Protein AF-A0A7Y4SJR6-F1 (afdb_monomer_lite)

Structure (mmCIF, N/CA/C/O backbone):
data_AF-A0A7Y4SJR6-F1
#
_entry.id   AF-A0A7Y4SJR6-F1
#
loop_
_atom_site.group_PDB
_atom_site.id
_atom_site.type_symbol
_atom_site.label_atom_id
_atom_site.label_alt_id
_atom_site.label_comp_id
_atom_site.label_asym_id
_atom_site.label_entity_id
_atom_site.label_seq_id
_atom_site.pdbx_PDB_ins_code
_atom_site.Cartn_x
_atom_site.Cartn_y
_atom_site.Cartn_z
_atom_site.occupancy
_atom_site.B_iso_or_equiv
_atom_site.auth_seq_id
_atom_site.auth_comp_id
_atom_site.auth_asym_id
_atom_site.auth_atom_id
_atom_site.pdbx_PDB_model_num
ATOM 1 N N . MET A 1 1 ? -18.211 6.925 -61.869 1.00 31.86 1 MET A N 1
ATOM 2 C CA . MET A 1 1 ? -19.131 5.867 -62.337 1.00 31.86 1 MET A CA 1
ATOM 3 C C . MET A 1 1 ? -19.824 5.317 -61.090 1.00 31.86 1 MET A C 1
ATOM 5 O O . MET A 1 1 ? -19.109 4.732 -60.300 1.00 31.86 1 MET A O 1
ATOM 9 N N . PHE A 1 2 ? -21.121 5.623 -60.870 1.00 29.92 2 PHE A N 1
ATOM 10 C CA . PHE A 1 2 ? -21.937 5.367 -59.643 1.00 29.92 2 PHE A CA 1
ATOM 11 C C . PHE A 1 2 ? -21.343 5.902 -58.309 1.00 29.92 2 PHE A C 1
ATOM 13 O O . PHE A 1 2 ? -20.269 5.491 -57.907 1.00 29.92 2 PHE A O 1
ATOM 20 N N . ARG A 1 3 ? -21.869 6.894 -57.565 1.00 27.98 3 ARG A N 1
ATOM 21 C CA . ARG A 1 3 ? -23.213 7.468 -57.276 1.00 27.98 3 ARG A CA 1
ATOM 22 C C . ARG A 1 3 ? -24.174 6.628 -56.392 1.00 27.98 3 ARG A C 1
ATOM 24 O O . ARG A 1 3 ? -24.906 5.810 -56.924 1.00 27.98 3 ARG A O 1
ATOM 31 N N . ILE A 1 4 ? -24.267 7.057 -55.117 1.00 27.69 4 ILE A N 1
ATOM 32 C CA . ILE A 1 4 ? -25.472 7.290 -54.264 1.00 27.69 4 ILE A CA 1
ATOM 33 C C . ILE A 1 4 ? -26.297 6.070 -53.759 1.00 27.69 4 ILE A C 1
ATOM 35 O O . ILE A 1 4 ? -26.505 5.106 -54.479 1.00 27.69 4 ILE A O 1
ATOM 39 N N . LEU A 1 5 ? -26.863 6.250 -52.545 1.00 26.78 5 LEU A N 1
ATOM 40 C CA . LEU A 1 5 ? -28.005 5.583 -51.863 1.00 26.78 5 LEU A CA 1
ATOM 41 C C . LEU A 1 5 ? -27.699 4.478 -50.826 1.00 26.78 5 LEU A C 1
ATOM 43 O O . LEU A 1 5 ? -27.583 3.309 -51.172 1.00 26.78 5 LEU A O 1
ATOM 47 N N . ARG A 1 6 ? -27.859 4.798 -49.529 1.00 26.56 6 ARG A N 1
ATOM 48 C CA . ARG A 1 6 ? -29.180 4.731 -48.854 1.00 26.56 6 ARG A CA 1
ATOM 49 C C . ARG A 1 6 ? -29.181 5.385 -47.464 1.00 26.56 6 ARG A C 1
ATOM 51 O O . ARG A 1 6 ? -28.241 5.241 -46.694 1.00 26.56 6 ARG A O 1
ATOM 58 N N . GLN A 1 7 ? -30.286 6.052 -47.148 1.00 26.28 7 GLN A N 1
ATOM 59 C CA . GLN A 1 7 ? -30.656 6.562 -45.826 1.00 26.28 7 GLN A CA 1
ATOM 60 C C . GLN A 1 7 ? -32.126 6.161 -45.584 1.00 26.28 7 GLN A C 1
ATOM 62 O O . GLN A 1 7 ? -32.861 5.986 -46.554 1.00 26.28 7 GLN A O 1
ATOM 67 N N . VAL A 1 8 ? -32.541 6.073 -44.315 1.00 26.45 8 VAL A N 1
ATOM 68 C CA . VAL A 1 8 ? -33.938 5.931 -43.836 1.00 26.45 8 VAL A CA 1
ATOM 69 C C . VAL A 1 8 ? -34.644 4.586 -44.095 1.00 26.45 8 VAL A C 1
ATOM 71 O O . VAL A 1 8 ? -35.185 4.353 -45.168 1.00 26.45 8 VAL A O 1
ATOM 74 N N . VAL A 1 9 ? -34.703 3.768 -43.035 1.00 27.09 9 VAL A N 1
ATOM 75 C CA . VAL A 1 9 ? -35.780 2.846 -42.583 1.00 27.09 9 VAL A CA 1
ATOM 76 C C . VAL A 1 9 ? -35.361 2.388 -41.166 1.00 27.09 9 VAL A C 1
ATOM 78 O O . VAL A 1 9 ? -34.181 2.100 -40.988 1.00 27.09 9 VAL A O 1
ATOM 81 N N . THR A 1 10 ? -36.177 2.267 -40.110 1.00 26.02 10 THR A N 1
ATOM 82 C CA . THR A 1 10 ? -37.469 2.876 -39.707 1.00 26.02 10 THR A CA 1
ATOM 83 C C . THR A 1 10 ? -37.528 2.817 -38.160 1.00 26.02 10 THR A C 1
ATOM 85 O O . THR A 1 10 ? -36.882 1.961 -37.558 1.00 26.02 10 THR A O 1
ATOM 88 N N . SER A 1 11 ? -38.251 3.722 -37.490 1.00 26.11 11 SER A N 1
ATOM 89 C CA . SER A 1 11 ? -38.394 3.745 -36.018 1.00 26.11 11 SER A CA 1
ATOM 90 C C . SER A 1 11 ? -39.443 2.757 -35.462 1.00 26.11 11 SER A C 1
ATOM 92 O O . SER A 1 11 ? -40.356 2.366 -36.178 1.00 26.11 11 SER A O 1
ATOM 94 N N . MET A 1 12 ? -39.367 2.513 -34.141 1.00 25.02 12 MET A N 1
ATOM 95 C CA . MET A 1 12 ? -40.366 1.900 -33.228 1.00 25.02 12 MET A CA 1
ATOM 96 C C . MET A 1 12 ? -40.428 0.366 -33.069 1.00 25.02 12 MET A C 1
ATOM 98 O O . MET A 1 12 ? -41.005 -0.332 -33.893 1.00 25.02 12 MET A O 1
ATOM 102 N N . LEU A 1 13 ? -39.935 -0.097 -31.906 1.00 26.48 13 LEU A N 1
ATOM 103 C CA . LEU A 1 13 ? -40.527 -1.057 -30.938 1.00 26.48 13 LEU A CA 1
ATOM 104 C C . LEU A 1 13 ? -39.414 -1.417 -29.927 1.00 26.48 13 LEU A C 1
ATOM 106 O O . LEU A 1 13 ? -38.536 -2.213 -30.227 1.00 26.48 13 LEU A O 1
ATOM 110 N N . LEU A 1 14 ? -39.212 -0.678 -28.829 1.00 32.09 14 LEU A N 1
ATOM 111 C CA . LEU A 1 14 ? -39.958 -0.772 -27.560 1.00 32.09 14 LEU A CA 1
ATOM 112 C C . LEU A 1 14 ? -40.263 -2.213 -27.113 1.00 32.09 14 LEU A C 1
ATOM 114 O O . LEU A 1 14 ? -41.313 -2.746 -27.444 1.00 32.09 14 LEU A O 1
ATOM 118 N N . LEU A 1 15 ? -39.325 -2.778 -26.344 1.00 28.00 15 LEU A N 1
ATOM 119 C CA . LEU A 1 15 ? -39.393 -3.820 -25.299 1.00 28.00 15 LEU A CA 1
ATOM 120 C C . LEU A 1 15 ? -37.907 -4.119 -24.980 1.00 28.00 15 LEU A C 1
ATOM 122 O O . LEU A 1 15 ? -37.135 -4.383 -25.887 1.00 28.00 15 LEU A O 1
ATOM 126 N N . GLY A 1 16 ? -37.365 -4.051 -23.770 1.00 37.31 16 GLY A N 1
ATOM 127 C CA . GLY A 1 16 ? -37.979 -4.037 -22.452 1.00 37.31 16 GLY A CA 1
ATOM 128 C C . GLY A 1 16 ? -37.034 -4.735 -21.468 1.00 37.31 16 GLY A C 1
ATOM 129 O O . GLY A 1 16 ? -37.370 -5.795 -20.959 1.00 37.31 16 GLY A O 1
ATOM 130 N N . VAL A 1 17 ? -35.844 -4.171 -21.219 1.00 27.75 17 VAL A N 1
ATOM 131 C CA . VAL A 1 17 ? -34.950 -4.611 -20.130 1.00 27.75 17 VAL A CA 1
ATOM 132 C C . VAL A 1 17 ? -34.463 -3.381 -19.370 1.00 27.75 17 VAL A C 1
ATOM 134 O O . VAL A 1 17 ? -33.462 -2.760 -19.717 1.00 27.75 17 VAL A O 1
ATOM 137 N N . SER A 1 18 ? -35.193 -3.022 -18.314 1.00 31.03 18 SER A N 1
ATOM 138 C CA . SER A 1 18 ? -34.659 -2.140 -17.279 1.00 31.03 18 SER A CA 1
ATOM 139 C C . SER A 1 18 ? -33.595 -2.924 -16.521 1.00 31.03 18 SER A C 1
ATOM 141 O O . SER A 1 18 ? -33.941 -3.776 -15.702 1.00 31.03 18 SER A O 1
ATOM 143 N N . TYR A 1 19 ? -32.317 -2.641 -16.774 1.00 30.34 19 TYR A N 1
ATOM 144 C CA . TYR A 1 19 ? -31.225 -3.207 -15.988 1.00 30.34 19 TYR A CA 1
ATOM 145 C C . TYR A 1 19 ? -31.254 -2.574 -14.590 1.00 30.34 19 TYR A C 1
ATOM 147 O O . TYR A 1 19 ? -30.651 -1.534 -14.331 1.00 30.34 19 TYR A O 1
ATOM 155 N N . LYS A 1 20 ? -32.044 -3.170 -13.690 1.00 31.09 20 LYS A N 1
ATOM 156 C CA . LYS A 1 20 ? -31.942 -2.900 -12.258 1.00 31.09 20 LYS A CA 1
ATOM 157 C C . LYS A 1 20 ? -30.616 -3.483 -11.790 1.00 31.09 20 LYS A C 1
ATOM 159 O O . LYS A 1 20 ? -30.563 -4.645 -11.393 1.00 31.09 20 LYS A O 1
ATOM 164 N N . ASP A 1 21 ? -29.578 -2.655 -11.790 1.00 33.59 21 ASP A N 1
ATOM 165 C CA . ASP A 1 21 ? -28.447 -2.871 -10.900 1.00 33.59 21 ASP A CA 1
ATOM 166 C C . ASP A 1 21 ? -28.981 -2.833 -9.468 1.00 33.59 21 ASP A C 1
ATOM 168 O O . ASP A 1 21 ? -29.160 -1.773 -8.864 1.00 33.59 21 ASP A O 1
ATOM 172 N N . ALA A 1 22 ? -29.254 -4.018 -8.925 1.00 35.50 22 ALA A N 1
ATOM 173 C CA . ALA A 1 22 ? -29.450 -4.226 -7.504 1.00 35.50 22 ALA A CA 1
ATOM 174 C C . ALA A 1 22 ? -28.093 -4.067 -6.800 1.00 35.50 22 ALA A C 1
ATOM 176 O O . ALA A 1 22 ? -27.532 -5.024 -6.267 1.00 35.50 22 ALA A O 1
ATOM 177 N N . GLN A 1 23 ? -27.548 -2.843 -6.819 1.00 38.75 23 GLN A N 1
ATOM 178 C CA . GLN A 1 23 ? -26.522 -2.458 -5.860 1.00 38.75 23 GLN A CA 1
ATOM 179 C C . GLN A 1 23 ? -27.104 -2.722 -4.475 1.00 38.75 23 GLN A C 1
ATOM 181 O O . GLN A 1 23 ? -28.236 -2.319 -4.198 1.00 38.75 23 GLN A O 1
ATOM 186 N N . ALA A 1 24 ? -26.348 -3.416 -3.626 1.00 41.53 24 ALA A N 1
ATOM 187 C CA . ALA A 1 24 ? -26.723 -3.605 -2.236 1.00 41.53 24 ALA A CA 1
ATOM 188 C C . ALA A 1 24 ? -26.839 -2.218 -1.588 1.00 41.53 24 ALA A C 1
ATOM 190 O O . ALA A 1 24 ? -25.835 -1.578 -1.278 1.00 41.53 24 ALA A O 1
ATOM 191 N N . GLN A 1 25 ? -28.070 -1.727 -1.454 1.00 53.72 25 GLN A N 1
ATOM 192 C CA . GLN A 1 25 ? -28.355 -0.473 -0.776 1.00 53.72 25 GLN A CA 1
ATOM 193 C C . GLN A 1 25 ? -28.128 -0.716 0.712 1.00 53.72 25 GLN A C 1
ATOM 195 O O . GLN A 1 25 ? -28.993 -1.259 1.398 1.00 53.72 25 GLN A O 1
ATOM 200 N N . GLY A 1 26 ? -26.936 -0.362 1.198 1.00 67.62 26 GLY A N 1
ATOM 201 C CA . GLY A 1 26 ? -26.662 -0.327 2.627 1.00 67.62 26 GLY A CA 1
ATOM 202 C C . GLY A 1 26 ? -27.722 0.529 3.317 1.00 67.62 26 GLY A C 1
ATOM 203 O O . GLY A 1 26 ? -28.015 1.634 2.865 1.00 67.62 26 GLY A O 1
ATOM 204 N N . THR A 1 27 ? -28.330 0.011 4.380 1.00 86.88 27 THR A N 1
ATOM 205 C CA . THR A 1 27 ? -29.324 0.754 5.160 1.00 86.88 27 THR A CA 1
ATOM 206 C C . THR A 1 27 ? -28.633 1.626 6.207 1.00 86.88 27 THR A C 1
ATOM 208 O O . THR A 1 27 ? -27.629 1.223 6.802 1.00 86.88 27 THR A O 1
ATOM 211 N N . ILE A 1 28 ? -29.198 2.806 6.474 1.00 89.62 28 ILE A N 1
ATOM 212 C CA . ILE A 1 28 ? -28.790 3.674 7.595 1.00 89.62 28 ILE A CA 1
ATOM 213 C C . ILE A 1 28 ? -29.142 3.059 8.967 1.00 89.62 28 ILE A C 1
ATOM 215 O O . ILE A 1 28 ? -28.628 3.465 10.008 1.00 89.62 28 ILE A O 1
ATOM 219 N N . GLU A 1 29 ? -29.997 2.036 8.975 1.00 90.75 29 GLU A N 1
ATOM 220 C CA . GLU A 1 29 ? -30.367 1.286 10.170 1.00 90.75 29 GLU A CA 1
ATOM 221 C C . GLU A 1 29 ? -29.193 0.503 10.758 1.00 90.75 29 GLU A C 1
ATOM 223 O O . GLU A 1 29 ? -28.463 -0.184 10.038 1.00 90.75 29 GLU A O 1
ATOM 228 N N . GLY A 1 30 ? -29.050 0.549 12.081 1.00 88.62 30 GLY A N 1
ATOM 229 C CA . GLY A 1 30 ? -28.038 -0.204 12.815 1.00 88.62 30 GLY A CA 1
ATOM 230 C C . GLY A 1 30 ? -27.452 0.560 13.995 1.00 88.62 30 GLY A C 1
ATOM 231 O O . GLY A 1 30 ? -27.902 1.655 14.339 1.00 88.62 30 GLY A O 1
ATOM 232 N N . GLN A 1 31 ? -26.433 -0.041 14.609 1.00 89.00 31 GLN A N 1
ATOM 233 C CA . GLN A 1 31 ? -25.598 0.590 15.624 1.00 89.00 31 GLN A CA 1
ATOM 234 C C . GLN A 1 31 ? -24.321 1.126 14.971 1.00 89.00 31 GLN A C 1
ATOM 236 O O . GLN A 1 31 ? -23.675 0.448 14.174 1.00 89.00 31 GLN A O 1
ATOM 241 N N . TRP A 1 32 ? -23.948 2.341 15.341 1.00 84.56 32 TRP A N 1
ATOM 242 C CA . TRP A 1 32 ? -22.850 3.099 14.766 1.00 84.56 32 TRP A CA 1
ATOM 243 C C . TRP A 1 32 ? -21.959 3.599 15.892 1.00 84.56 32 TRP A C 1
ATOM 245 O O . TRP A 1 32 ? -22.461 4.129 16.886 1.00 84.56 32 TRP A O 1
ATOM 255 N N . THR A 1 33 ? -20.647 3.425 15.752 1.00 80.75 33 THR A N 1
ATOM 256 C CA . THR A 1 33 ? -19.680 3.801 16.792 1.00 80.75 33 THR A CA 1
ATOM 257 C C . THR A 1 33 ? -18.493 4.552 16.205 1.00 80.75 33 THR A C 1
ATOM 259 O O . THR A 1 33 ? -17.996 4.189 15.138 1.00 80.75 33 THR A O 1
ATOM 262 N N . GLY A 1 34 ? -18.019 5.576 16.912 1.00 72.12 34 GLY A N 1
ATOM 263 C CA . GLY A 1 34 ? -16.825 6.343 16.548 1.00 72.12 34 GLY A CA 1
ATOM 264 C C . GLY A 1 34 ? -16.405 7.320 17.647 1.00 72.12 34 GLY A C 1
ATOM 265 O O . GLY A 1 34 ? -17.068 7.427 18.682 1.00 72.12 34 GLY A O 1
ATOM 266 N N . ALA A 1 35 ? -15.270 7.988 17.432 1.00 60.81 35 ALA A N 1
ATOM 267 C CA . ALA A 1 35 ? -14.510 8.662 18.490 1.00 60.81 35 ALA A CA 1
ATOM 268 C C . ALA A 1 35 ? -14.233 10.162 18.251 1.00 60.81 35 ALA A C 1
ATOM 270 O O . ALA A 1 35 ? -13.549 10.780 19.066 1.00 60.81 35 ALA A O 1
ATOM 271 N N . SER A 1 36 ? -14.726 10.771 17.162 1.00 52.84 36 SER A N 1
ATOM 272 C CA . SER A 1 36 ? -14.425 12.177 16.852 1.00 52.84 36 SER A CA 1
ATOM 273 C C . SER A 1 36 ? -15.497 13.149 17.366 1.00 52.84 36 SER A C 1
ATOM 275 O O . SER A 1 36 ? -16.579 13.276 16.799 1.00 52.84 36 SER A O 1
ATOM 277 N N . PHE A 1 37 ? -15.149 13.881 18.425 1.00 58.19 37 PHE A N 1
ATOM 278 C CA . PHE A 1 37 ? -15.773 15.146 18.818 1.00 58.19 37 PHE A CA 1
ATOM 279 C C . PHE A 1 37 ? -14.687 16.226 18.809 1.00 58.19 37 PHE A C 1
ATOM 281 O O . PHE A 1 37 ? -13.628 16.042 19.412 1.00 58.19 37 PHE A O 1
ATOM 288 N N . THR A 1 38 ? -14.943 17.356 18.151 1.00 51.41 38 THR A N 1
ATOM 289 C CA . THR A 1 38 ? -13.997 18.479 18.000 1.00 51.41 38 THR A CA 1
ATOM 290 C C . THR A 1 38 ? -14.442 19.738 18.752 1.00 51.41 38 THR A C 1
ATOM 292 O O . THR A 1 38 ? -14.064 20.858 18.414 1.00 51.41 38 THR A O 1
ATOM 295 N N . CYS A 1 39 ? -15.190 19.559 19.843 1.00 54.91 39 CYS A N 1
ATOM 296 C CA . CYS A 1 39 ? -15.505 20.620 20.795 1.00 54.91 39 CYS A CA 1
ATOM 297 C C . CYS A 1 39 ? -14.220 21.073 21.533 1.00 54.91 39 CYS A C 1
ATOM 299 O O . CYS A 1 39 ? -13.555 20.235 22.148 1.00 54.91 39 CYS A O 1
ATOM 301 N N . PRO A 1 40 ? -13.864 22.376 21.549 1.00 49.00 40 PRO A N 1
ATOM 302 C CA . PRO A 1 40 ? -12.610 22.838 22.160 1.00 49.00 40 PRO A CA 1
ATOM 303 C C . PRO A 1 40 ? -12.461 22.547 23.664 1.00 49.00 40 PRO A C 1
ATOM 305 O O . PRO A 1 40 ? -11.343 22.334 24.133 1.00 49.00 40 PRO A O 1
ATOM 308 N N . ASN A 1 41 ? -13.574 22.528 24.412 1.00 54.28 41 ASN A N 1
ATOM 309 C CA . ASN A 1 41 ? -13.567 22.599 25.882 1.00 54.28 41 ASN A CA 1
ATOM 310 C C . ASN A 1 41 ? -14.256 21.427 26.609 1.00 54.28 41 ASN A C 1
ATOM 312 O O . ASN A 1 41 ? -14.037 21.255 27.804 1.00 54.28 41 ASN A O 1
ATOM 316 N N . GLU A 1 42 ? -15.046 20.600 25.921 1.00 54.34 42 GLU A N 1
ATOM 317 C CA . GLU A 1 42 ? -15.746 19.443 26.503 1.00 54.34 42 GLU A CA 1
ATOM 318 C C . GLU A 1 42 ? -15.546 18.240 25.581 1.00 54.34 42 GLU A C 1
ATOM 320 O O . GLU A 1 42 ? -15.675 18.371 24.367 1.00 54.34 42 GLU A O 1
ATOM 325 N N . ARG A 1 43 ? -15.161 17.078 26.122 1.00 51.50 43 ARG A N 1
ATOM 326 C CA . ARG A 1 43 ? -14.657 15.959 25.307 1.00 51.50 43 ARG A CA 1
ATOM 327 C C . ARG A 1 43 ? -15.413 14.657 25.549 1.00 51.50 43 ARG A C 1
ATOM 329 O O . ARG A 1 43 ? -14.880 13.781 26.238 1.00 51.50 43 ARG A O 1
ATOM 336 N N . PRO A 1 44 ? -16.586 14.470 24.923 1.00 54.28 44 PRO A N 1
ATOM 337 C CA . PRO A 1 44 ? -17.116 13.133 24.764 1.00 54.28 44 PRO A CA 1
ATOM 338 C C . PRO A 1 44 ? -16.106 12.285 23.972 1.00 54.28 44 PRO A C 1
ATOM 340 O O . PRO A 1 44 ? -15.619 12.720 22.929 1.00 54.28 44 PRO A O 1
ATOM 343 N N . ARG A 1 45 ? -15.721 11.106 24.478 1.00 63.06 45 ARG A N 1
ATOM 344 C CA . ARG A 1 45 ? -14.681 10.255 23.843 1.00 63.06 45 ARG A CA 1
ATOM 345 C C . ARG A 1 45 ? -15.228 9.100 23.009 1.00 63.06 45 ARG A C 1
ATOM 347 O O . ARG A 1 45 ? -14.467 8.443 22.300 1.00 63.06 45 ARG A O 1
ATOM 354 N N . GLY A 1 46 ? -16.522 8.840 23.119 1.00 70.12 46 GLY A N 1
ATOM 355 C CA . GLY A 1 46 ? -17.223 7.788 22.402 1.00 70.12 46 GLY A CA 1
ATOM 356 C C . GLY A 1 46 ? -18.635 8.246 22.081 1.00 70.12 46 GLY A C 1
ATOM 357 O O . GLY A 1 46 ? -19.313 8.820 22.934 1.00 70.12 46 GLY A O 1
ATOM 358 N N . MET A 1 47 ? -19.058 8.005 20.842 1.00 79.81 47 MET A N 1
ATOM 359 C CA . MET A 1 47 ? -20.438 8.147 20.394 1.00 79.81 47 MET A CA 1
ATOM 360 C C . MET A 1 47 ? -20.958 6.767 20.011 1.00 79.81 47 MET A C 1
ATOM 362 O O . MET A 1 47 ? -20.341 6.078 19.197 1.00 79.81 47 MET A O 1
ATOM 366 N N . THR A 1 48 ? -22.107 6.380 20.559 1.00 85.88 48 THR A N 1
ATOM 367 C CA . THR A 1 48 ? -22.908 5.265 20.045 1.00 85.88 48 THR A CA 1
ATOM 368 C C . THR A 1 48 ? -24.230 5.816 19.543 1.00 85.88 48 THR A C 1
ATOM 370 O O . THR A 1 48 ? -25.058 6.263 20.334 1.00 85.88 48 THR A O 1
ATOM 373 N N . LEU A 1 49 ? -24.448 5.762 18.234 1.00 89.50 49 LEU A N 1
ATOM 374 C CA . LEU A 1 49 ? -25.708 6.138 17.607 1.00 89.50 49 LEU A CA 1
ATOM 375 C C . LEU A 1 49 ? -26.413 4.865 17.134 1.00 89.50 49 LEU A C 1
ATOM 377 O O . LEU A 1 49 ? -25.828 4.059 16.423 1.00 89.50 49 LEU A O 1
ATOM 381 N N . THR A 1 50 ? -27.659 4.651 17.542 1.00 91.69 50 THR A N 1
ATOM 382 C CA . THR A 1 50 ? -28.489 3.533 17.064 1.00 91.69 50 THR A CA 1
ATOM 383 C C . THR A 1 50 ? -29.669 4.109 16.309 1.00 91.69 50 THR A C 1
ATOM 385 O O . THR A 1 50 ? -30.389 4.918 16.888 1.00 91.69 50 THR A O 1
ATOM 388 N N . LEU A 1 51 ? -29.858 3.719 15.047 1.00 93.44 51 LEU A N 1
ATOM 389 C CA . LEU A 1 51 ? -30.902 4.245 14.162 1.00 93.44 51 LEU A CA 1
ATOM 390 C C . LEU A 1 51 ? -31.806 3.134 13.625 1.00 93.44 51 LEU A C 1
ATOM 392 O O . LEU A 1 51 ? -31.338 2.050 13.277 1.00 93.44 51 LEU A O 1
ATOM 396 N N . GLN A 1 52 ? -33.090 3.462 13.510 1.00 94.50 52 GLN A N 1
ATOM 397 C CA . GLN A 1 52 ? -34.128 2.734 12.782 1.00 94.50 52 GLN A CA 1
ATOM 398 C C . GLN A 1 52 ? -34.782 3.698 11.788 1.00 94.50 52 GLN A C 1
ATOM 400 O O . GLN A 1 52 ? -35.001 4.869 12.119 1.00 94.50 52 GLN A O 1
ATOM 405 N N . GLU A 1 53 ? -35.093 3.213 10.589 1.00 93.44 53 GLU A N 1
ATOM 406 C CA . GLU A 1 53 ? -35.636 3.998 9.480 1.00 93.44 53 GLU A CA 1
ATOM 407 C C . GLU A 1 53 ? -37.030 3.476 9.124 1.00 93.44 53 GLU A C 1
ATOM 409 O O . GLU A 1 53 ? -37.254 2.273 9.003 1.00 93.44 53 GLU A O 1
ATOM 414 N N . ARG A 1 54 ? -38.007 4.377 8.996 1.00 93.25 54 ARG A N 1
ATOM 415 C CA . ARG A 1 54 ? -39.368 3.993 8.616 1.00 93.25 54 ARG A CA 1
ATOM 416 C C . ARG A 1 54 ? -40.063 5.060 7.778 1.00 93.25 54 ARG A C 1
ATOM 418 O O . ARG A 1 54 ? -40.792 5.899 8.304 1.00 93.25 54 ARG A O 1
ATOM 425 N N . GLY A 1 55 ? -39.905 4.968 6.461 1.00 90.12 55 GLY A N 1
ATOM 426 C CA . GLY A 1 55 ? -40.626 5.800 5.494 1.00 90.12 55 GLY A CA 1
ATOM 427 C C . GLY A 1 55 ? -40.079 7.225 5.390 1.00 90.12 55 GLY A C 1
ATOM 428 O O . GLY A 1 55 ? -40.856 8.174 5.327 1.00 90.12 55 GLY A O 1
ATOM 429 N N . GLY A 1 56 ? -38.755 7.377 5.416 1.00 90.44 56 GLY A N 1
ATOM 430 C CA . GLY A 1 56 ? -38.046 8.659 5.440 1.00 90.44 56 GLY A CA 1
ATOM 431 C C . GLY A 1 56 ? -37.897 9.262 6.840 1.00 90.44 56 GLY A C 1
ATOM 432 O O . GLY A 1 56 ? -37.310 10.334 6.980 1.00 90.44 56 GLY A O 1
ATOM 433 N N . MET A 1 57 ? -38.399 8.590 7.880 1.00 95.62 57 MET A N 1
ATOM 434 C CA . MET A 1 57 ? -38.295 9.020 9.277 1.00 95.62 57 MET A CA 1
ATOM 435 C C . MET A 1 57 ? -37.238 8.200 10.012 1.00 95.62 57 MET A C 1
ATOM 437 O O . MET A 1 57 ? -37.269 6.972 9.970 1.00 95.62 57 MET A O 1
ATOM 441 N N . LEU A 1 58 ? -36.348 8.875 10.738 1.00 96.12 58 LEU A N 1
ATOM 442 C CA . LEU A 1 58 ? -35.396 8.245 11.648 1.00 96.12 58 LEU A CA 1
ATOM 443 C C . LEU A 1 58 ? -35.891 8.312 13.090 1.00 96.12 58 LEU A C 1
ATOM 445 O O . LEU A 1 58 ? -36.423 9.330 13.540 1.00 96.12 58 LEU A O 1
ATOM 449 N N . SER A 1 59 ? -35.633 7.245 13.836 1.00 96.12 59 SER A N 1
ATOM 450 C CA . SER A 1 59 ? -35.752 7.216 15.294 1.00 96.12 59 SER A CA 1
ATOM 451 C C . SER A 1 59 ? -34.613 6.400 15.895 1.00 96.12 59 SER A C 1
ATOM 453 O O . SER A 1 59 ? -34.084 5.501 15.240 1.00 96.12 59 SER A O 1
ATOM 455 N N . GLY A 1 60 ? -34.191 6.729 17.114 1.00 95.06 60 GLY A N 1
ATOM 456 C CA . GLY A 1 60 ? -32.980 6.128 17.648 1.00 95.06 60 GLY A CA 1
ATOM 457 C C . GLY A 1 60 ? -32.554 6.601 19.027 1.00 95.06 60 GLY A C 1
ATOM 458 O O . GLY A 1 60 ? -33.261 7.341 19.714 1.00 95.06 60 GLY A O 1
ATOM 459 N N . THR A 1 61 ? -31.348 6.189 19.408 1.00 94.06 61 THR A N 1
ATOM 460 C CA . THR A 1 61 ? -30.670 6.639 20.628 1.00 94.06 61 THR A CA 1
ATOM 461 C C . THR A 1 61 ? -29.249 7.082 20.329 1.00 94.06 61 THR A C 1
ATOM 463 O O . THR A 1 61 ? -28.508 6.373 19.649 1.00 94.06 61 THR A O 1
ATOM 466 N N . LEU A 1 62 ? -28.864 8.219 20.896 1.00 90.50 62 LEU A N 1
ATOM 467 C CA . LEU A 1 62 ? -27.514 8.763 20.891 1.00 90.50 62 LEU A CA 1
ATOM 468 C C . LEU A 1 62 ? -26.942 8.656 22.304 1.00 90.50 62 LEU A C 1
ATOM 470 O O . LEU A 1 62 ? -27.409 9.359 23.193 1.00 90.50 62 LEU A O 1
ATOM 474 N N . SER A 1 63 ? -25.941 7.806 22.509 1.00 88.00 63 SER A N 1
ATOM 475 C CA . SER A 1 63 ? -25.174 7.728 23.754 1.00 88.00 63 SER A CA 1
ATOM 476 C C . SER A 1 63 ? -23.804 8.382 23.578 1.00 88.00 63 SER A C 1
ATOM 478 O O . SER A 1 63 ? -23.137 8.132 22.571 1.00 88.00 63 SER A O 1
ATOM 480 N N . ALA A 1 64 ? -23.400 9.216 24.535 1.00 82.81 64 ALA A N 1
ATOM 481 C CA . ALA A 1 64 ? -22.117 9.913 24.543 1.00 82.81 64 ALA A CA 1
ATOM 482 C C . ALA A 1 64 ? -21.407 9.751 25.899 1.00 82.81 64 ALA A C 1
ATOM 484 O O . ALA A 1 64 ? -22.006 10.008 26.947 1.00 82.81 64 ALA A O 1
ATOM 485 N N . ASP A 1 65 ? -20.133 9.351 25.871 1.00 78.50 65 ASP A N 1
ATOM 486 C CA . ASP A 1 65 ? -19.302 9.119 27.065 1.00 78.50 65 ASP A CA 1
ATOM 487 C C . ASP A 1 65 ? -18.590 10.409 27.494 1.00 78.50 65 ASP A C 1
ATOM 489 O O . ASP A 1 65 ? -17.635 10.824 26.836 1.00 78.50 65 ASP A O 1
ATOM 493 N N . LEU A 1 66 ? -19.029 11.045 28.585 1.00 66.81 66 LEU A N 1
ATOM 494 C CA . LEU A 1 66 ? -18.698 12.441 28.917 1.00 66.81 66 LEU A CA 1
ATOM 495 C C . LEU A 1 66 ? -17.286 12.677 29.471 1.00 66.81 66 LEU A C 1
ATOM 497 O O . LEU A 1 66 ? -16.757 13.780 29.347 1.00 66.81 66 LEU A O 1
ATOM 501 N N . SER A 1 67 ? -16.695 11.686 30.140 1.00 60.53 67 SER A N 1
ATOM 502 C CA . SER A 1 67 ? -15.385 11.820 30.787 1.00 60.53 67 SER A CA 1
ATOM 503 C C . SER A 1 67 ? -14.708 10.455 30.956 1.00 60.53 67 SER A C 1
ATOM 505 O O . SER A 1 67 ? -15.391 9.483 31.289 1.00 60.53 67 SER A O 1
ATOM 507 N N . PRO A 1 68 ? -13.375 10.360 30.765 1.00 53.84 68 PRO A N 1
ATOM 508 C CA . PRO A 1 68 ? -12.634 9.114 30.958 1.00 53.84 68 PRO A CA 1
ATOM 509 C C . PRO A 1 68 ? -12.642 8.611 32.410 1.00 53.84 68 PRO A C 1
ATOM 511 O O . PRO A 1 68 ? -12.512 7.410 32.620 1.00 53.84 68 PRO A O 1
ATOM 514 N N . ASP A 1 69 ? -12.810 9.501 33.393 1.00 54.66 69 ASP A N 1
ATOM 515 C CA . ASP A 1 69 ? -12.567 9.178 34.806 1.00 54.66 69 ASP A CA 1
ATOM 516 C C . ASP A 1 69 ? -13.848 8.813 35.579 1.00 54.66 69 ASP A C 1
ATOM 518 O O . ASP A 1 69 ? -13.777 8.283 36.686 1.00 54.66 69 ASP A O 1
ATOM 522 N N . THR A 1 70 ? -15.035 9.099 35.028 1.00 57.88 70 THR A N 1
ATOM 523 C CA . THR A 1 70 ? -16.311 9.000 35.770 1.00 57.88 70 THR A CA 1
ATOM 524 C C . THR A 1 70 ? -17.232 7.868 35.318 1.00 57.88 70 THR A C 1
ATOM 526 O O . THR A 1 70 ? -18.250 7.632 35.966 1.00 57.88 70 THR A O 1
ATOM 529 N N . SER A 1 71 ? -16.914 7.173 34.218 1.00 62.91 71 SER A N 1
ATOM 530 C CA . SER A 1 71 ? -17.805 6.192 33.559 1.00 62.91 71 SER A CA 1
ATOM 531 C C . SER A 1 71 ? -19.209 6.734 33.223 1.00 62.91 71 SER A C 1
ATOM 533 O O . SER A 1 71 ? -20.151 5.964 33.043 1.00 62.91 71 SER A O 1
ATOM 535 N N . GLN A 1 72 ? -19.376 8.060 33.158 1.00 70.38 72 GLN A N 1
ATOM 536 C CA . GLN A 1 72 ? -20.666 8.689 32.887 1.00 70.38 72 GLN A CA 1
ATOM 537 C C . GLN A 1 72 ? -20.925 8.746 31.383 1.00 70.38 72 GLN A C 1
ATOM 539 O O . GLN A 1 72 ? -20.347 9.571 30.674 1.00 70.38 72 GLN A O 1
ATOM 544 N N . SER A 1 73 ? -21.844 7.905 30.920 1.00 79.12 73 SER A N 1
ATOM 545 C CA . SER A 1 73 ? -22.495 8.050 29.623 1.00 79.12 73 SER A CA 1
ATOM 546 C C . SER A 1 73 ? -23.858 8.721 29.790 1.00 79.12 73 SER A C 1
ATOM 548 O O . SER A 1 73 ? -24.553 8.533 30.792 1.00 79.12 73 SER A O 1
ATOM 550 N N . VAL A 1 74 ? -24.260 9.521 28.804 1.00 82.69 74 VAL A N 1
ATOM 551 C CA . VAL A 1 74 ? -25.611 10.090 28.727 1.00 82.69 74 VAL A CA 1
ATOM 552 C C . VAL A 1 74 ? -26.240 9.701 27.405 1.00 82.69 74 VAL A C 1
ATOM 554 O O . VAL A 1 74 ? -25.611 9.793 26.355 1.00 82.69 74 VAL A O 1
ATOM 557 N N . THR A 1 75 ? -27.490 9.240 27.478 1.00 88.88 75 THR A N 1
ATOM 558 C CA . THR A 1 75 ? -28.231 8.723 26.326 1.00 88.88 75 THR A CA 1
ATOM 559 C C . THR A 1 75 ? -29.455 9.581 26.034 1.00 88.88 75 THR A C 1
ATOM 561 O O . THR A 1 75 ? -30.400 9.632 26.822 1.00 88.88 75 THR A O 1
ATOM 564 N N . TYR A 1 76 ? -29.449 10.209 24.866 1.00 89.50 76 TYR A N 1
ATOM 565 C CA . TYR A 1 76 ? -30.569 10.931 24.280 1.00 89.50 76 TYR A CA 1
ATOM 566 C C . TYR A 1 76 ? -31.383 10.000 23.380 1.00 89.50 76 TYR A C 1
ATOM 568 O O . TYR A 1 76 ? -30.844 9.098 22.739 1.00 89.50 76 TYR A O 1
ATOM 576 N N . LYS A 1 77 ? -32.692 10.229 23.302 1.00 94.31 77 LYS A N 1
ATOM 577 C CA . LYS A 1 77 ? -33.549 9.663 22.259 1.00 94.31 77 LYS A CA 1
ATOM 578 C C . LYS A 1 77 ? -33.582 10.677 21.136 1.00 94.31 77 LYS A C 1
ATOM 580 O O . LYS A 1 77 ? -33.803 11.852 21.403 1.00 94.31 77 LYS A O 1
ATOM 585 N N . VAL A 1 78 ? -33.366 10.232 19.909 1.00 94.94 78 VAL A N 1
ATOM 586 C CA . VAL A 1 78 ? -33.302 11.114 18.744 1.00 94.94 78 VAL A CA 1
ATOM 587 C C . VAL A 1 78 ? -34.354 10.732 17.715 1.00 94.94 78 VAL A C 1
ATOM 589 O O . VAL A 1 78 ? -34.666 9.553 17.534 1.00 94.94 78 VAL A O 1
ATOM 592 N N . ARG A 1 79 ? -34.898 11.735 17.027 1.00 96.94 79 ARG A N 1
ATOM 593 C CA . ARG A 1 79 ? -35.776 11.571 15.864 1.00 96.94 79 ARG A CA 1
ATOM 594 C C . ARG A 1 79 ? -35.409 12.549 14.769 1.00 96.94 79 ARG A C 1
ATOM 596 O O . ARG A 1 79 ? -34.853 13.603 15.045 1.00 96.94 79 ARG A O 1
ATOM 603 N N . GLY A 1 80 ? -35.796 12.236 13.545 1.00 96.25 80 GLY A N 1
ATOM 604 C CA . GLY A 1 80 ? -35.768 13.199 12.456 1.00 96.25 80 GLY A CA 1
ATOM 605 C C . GLY A 1 80 ? -36.035 12.529 11.123 1.00 96.25 80 GLY A C 1
ATOM 606 O O . GLY A 1 80 ? -36.902 11.660 11.035 1.00 96.25 80 GLY A O 1
ATOM 607 N N . THR A 1 81 ? -35.307 12.932 10.090 1.00 96.62 81 THR A N 1
ATOM 608 C CA . THR A 1 81 ? -35.596 12.569 8.697 1.00 96.62 81 THR A CA 1
ATOM 609 C C . THR A 1 81 ? -34.370 12.021 7.986 1.00 96.62 81 THR A C 1
ATOM 611 O O . THR A 1 81 ? -33.249 12.435 8.276 1.00 96.62 81 THR A O 1
ATOM 614 N N . PHE A 1 82 ? -34.591 11.147 7.006 1.00 95.06 82 PHE A N 1
ATOM 615 C CA . PHE A 1 82 ? -33.579 10.631 6.089 1.00 95.06 82 PHE A CA 1
ATOM 616 C C . PHE A 1 82 ? -34.064 10.765 4.641 1.00 95.06 82 PHE A C 1
ATOM 618 O O . PHE A 1 82 ? -35.143 10.292 4.289 1.00 95.06 82 PHE A O 1
ATOM 625 N N . ALA A 1 83 ? -33.270 11.429 3.801 1.00 93.31 83 ALA A N 1
ATOM 626 C CA . ALA A 1 83 ? -33.595 11.720 2.410 1.00 93.31 83 ALA A CA 1
ATOM 627 C C . ALA A 1 83 ? -32.366 11.514 1.510 1.00 93.31 83 ALA A C 1
ATOM 629 O O . ALA A 1 83 ? -31.419 12.306 1.511 1.00 93.31 83 ALA A O 1
ATOM 630 N N . GLY A 1 84 ? -32.388 10.440 0.714 1.00 90.94 84 GLY A N 1
ATOM 631 C CA . GLY A 1 84 ? -31.296 10.073 -0.190 1.00 90.94 84 GLY A CA 1
ATOM 632 C C . GLY A 1 84 ? -30.049 9.638 0.576 1.00 90.94 84 GLY A C 1
ATOM 633 O O . GLY A 1 84 ? -29.958 8.495 1.005 1.00 90.94 84 GLY A O 1
ATOM 634 N N . THR A 1 85 ? -29.092 10.550 0.738 1.00 91.50 85 THR A N 1
ATOM 635 C CA . THR A 1 85 ? -27.878 10.353 1.550 1.00 91.50 85 THR A CA 1
ATOM 636 C C . THR A 1 85 ? -27.806 11.291 2.750 1.00 91.50 85 THR A C 1
ATOM 638 O O . THR A 1 85 ? -26.844 11.214 3.503 1.00 91.50 85 THR A O 1
ATOM 641 N N . ARG A 1 86 ? -28.778 12.190 2.956 1.00 94.06 86 ARG A N 1
ATOM 642 C CA . ARG A 1 86 ? -28.762 13.170 4.054 1.00 94.06 86 ARG A CA 1
ATOM 643 C C . ARG A 1 86 ? -29.702 12.773 5.175 1.00 94.06 86 ARG A C 1
ATOM 645 O O . ARG A 1 86 ? -30.796 12.280 4.909 1.00 94.06 86 ARG A O 1
ATOM 652 N N . PHE A 1 87 ? -29.302 13.052 6.407 1.00 94.81 87 PHE A N 1
ATOM 653 C CA . PHE A 1 87 ? -30.164 12.932 7.574 1.00 94.81 87 PHE A CA 1
ATOM 654 C C . PHE A 1 87 ? -30.118 14.188 8.444 1.00 94.81 87 PHE A C 1
ATOM 656 O O . PHE A 1 87 ? -29.119 14.904 8.460 1.00 94.81 87 PHE A O 1
ATOM 663 N N . THR A 1 88 ? -31.190 14.385 9.203 1.00 94.56 88 THR A N 1
ATOM 664 C CA . THR A 1 88 ? -31.272 15.340 10.312 1.00 94.56 88 THR A CA 1
ATOM 665 C C . THR A 1 88 ? -31.821 14.591 11.519 1.00 94.56 88 THR A C 1
ATOM 667 O O . THR A 1 88 ? -32.765 13.812 11.377 1.00 94.56 88 THR A O 1
ATOM 670 N N . LEU A 1 89 ? -31.246 14.810 12.700 1.00 94.31 89 LEU A N 1
ATOM 671 C CA . LEU A 1 89 ? -31.683 14.245 13.977 1.00 94.31 89 LEU A CA 1
ATOM 672 C C . LEU A 1 89 ? -31.794 15.348 15.036 1.00 94.31 89 LEU A C 1
ATOM 674 O O . LEU A 1 89 ? -30.982 16.265 15.079 1.00 94.31 89 LEU A O 1
ATOM 678 N N . GLN A 1 90 ? -32.777 15.229 15.917 1.00 93.19 90 GLN A N 1
ATOM 679 C CA . GLN A 1 90 ? -33.048 16.130 17.035 1.00 93.19 90 GLN A CA 1
ATOM 680 C C . GLN A 1 90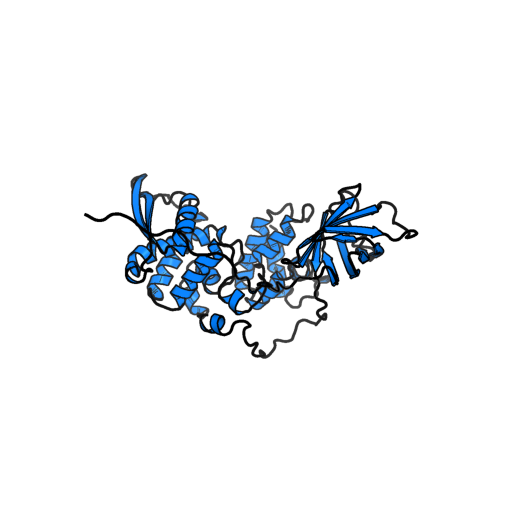 ? -33.319 15.288 18.289 1.00 93.19 90 GLN A C 1
ATOM 682 O O . GLN A 1 90 ? -33.989 14.253 18.168 1.00 93.19 90 GLN A O 1
ATOM 687 N N . PRO A 1 91 ? -32.843 15.680 19.484 1.00 92.50 91 PRO A N 1
ATOM 688 C CA . PRO A 1 91 ? -33.280 15.059 20.731 1.00 92.50 91 PRO A CA 1
ATOM 689 C C . PRO A 1 91 ? -34.799 15.186 20.930 1.00 92.50 91 PRO A C 1
ATOM 691 O O . PRO A 1 91 ? -35.402 16.196 20.566 1.00 92.50 91 PRO A O 1
ATOM 694 N N . GLU A 1 92 ? -35.437 14.174 21.521 1.00 93.25 92 GLU A N 1
ATOM 695 C CA . GLU A 1 92 ? -36.862 14.251 21.860 1.00 93.25 92 GLU A CA 1
ATOM 696 C C . GLU A 1 92 ? -37.125 15.375 22.895 1.00 93.25 92 GLU A C 1
ATOM 698 O O . GLU A 1 92 ? -36.339 15.548 23.834 1.00 93.25 92 GLU A O 1
ATOM 703 N N . PRO A 1 93 ? -38.239 16.129 22.788 1.00 90.44 93 PRO A N 1
ATOM 704 C CA . PRO A 1 93 ? -38.577 17.167 23.759 1.00 90.44 93 PRO A CA 1
ATOM 705 C C . PRO A 1 93 ? -38.665 16.645 25.200 1.00 90.44 93 PRO A C 1
ATOM 707 O O . PRO A 1 93 ? -39.185 15.561 25.459 1.00 90.44 93 PRO A O 1
ATOM 710 N N . GLY A 1 94 ? -38.199 17.453 26.156 1.00 85.31 94 GLY A N 1
ATOM 711 C CA . GLY A 1 94 ? -38.261 17.139 27.590 1.00 85.31 94 GLY A CA 1
ATOM 712 C C . GLY A 1 94 ? -37.100 16.294 28.127 1.00 85.31 94 GLY A C 1
ATOM 713 O O . GLY A 1 94 ? -37.077 15.993 29.320 1.00 85.31 94 GLY A O 1
ATOM 714 N N . GLN A 1 95 ? -36.114 15.935 27.299 1.00 86.75 95 GLN A N 1
ATOM 715 C CA . GLN A 1 95 ? -34.889 15.303 27.790 1.00 86.75 95 GLN A CA 1
ATOM 716 C C . GLN A 1 95 ? -33.991 16.301 28.537 1.00 86.75 95 GLN A C 1
ATOM 718 O O . GLN A 1 95 ? -33.812 17.448 28.128 1.00 86.75 95 GLN A O 1
ATOM 723 N N . ARG A 1 96 ? -33.416 15.860 29.663 1.00 77.56 96 ARG A N 1
ATOM 724 C CA . ARG A 1 96 ? -32.546 16.694 30.501 1.00 77.56 96 ARG A CA 1
ATOM 725 C C . ARG A 1 96 ? -31.147 16.769 29.885 1.00 77.56 96 ARG A C 1
ATOM 727 O O . ARG A 1 96 ? -30.326 15.883 30.103 1.00 77.56 96 ARG A O 1
ATOM 734 N N . MET A 1 97 ? -30.891 17.829 29.124 1.00 72.62 97 MET A N 1
ATOM 735 C CA . MET A 1 97 ? -29.562 18.135 28.582 1.00 72.62 97 MET A CA 1
ATOM 736 C C . MET A 1 97 ? -28.555 18.386 29.716 1.00 72.62 97 MET A C 1
ATOM 738 O O . MET A 1 97 ? -28.916 18.941 30.759 1.00 72.62 97 MET A O 1
ATOM 742 N N . ILE A 1 98 ? -27.293 17.997 29.515 1.00 68.06 98 ILE A N 1
ATOM 743 C CA . ILE A 1 98 ? -26.218 18.319 30.461 1.00 68.06 98 ILE A CA 1
ATOM 744 C C . ILE A 1 98 ? -25.813 19.777 30.195 1.00 68.06 98 ILE A C 1
ATOM 746 O O . ILE A 1 98 ? -25.661 20.139 29.021 1.00 68.06 98 ILE A O 1
ATOM 750 N N . PRO A 1 99 ? -25.620 20.620 31.227 1.00 58.75 99 PRO A N 1
ATOM 751 C CA . PRO A 1 99 ? -25.038 21.950 31.051 1.00 58.75 99 PRO A CA 1
ATOM 752 C C . PRO A 1 99 ? -23.736 21.872 30.235 1.00 58.75 99 PRO A C 1
ATOM 754 O O . PRO A 1 99 ? -22.912 21.012 30.517 1.00 58.75 99 PRO A O 1
ATOM 757 N N . GLY A 1 100 ? -23.590 22.729 29.218 1.00 64.94 100 GLY A N 1
ATOM 758 C CA . GLY A 1 100 ? -22.469 22.709 28.258 1.00 64.94 100 GLY A CA 1
ATOM 759 C C . GLY A 1 100 ? -22.801 22.053 26.908 1.00 64.94 100 GLY A C 1
ATOM 760 O O . GLY A 1 100 ? -22.471 22.593 25.855 1.00 64.94 100 GLY A O 1
ATOM 761 N N . THR A 1 101 ? -23.588 20.973 26.909 1.00 63.97 101 THR A N 1
ATOM 762 C CA . THR A 1 101 ? -23.805 20.107 25.727 1.00 63.97 101 THR A CA 1
ATOM 763 C C . THR A 1 101 ? -25.156 20.322 25.020 1.00 63.97 101 THR A C 1
ATOM 765 O O . THR A 1 101 ? -25.975 19.409 24.901 1.00 63.97 101 THR A O 1
ATOM 768 N N . GLN A 1 102 ? -25.442 21.535 24.535 1.00 68.56 102 GLN A N 1
ATOM 769 C CA . GLN A 1 102 ? -26.688 21.796 23.788 1.00 68.56 102 GLN A CA 1
ATOM 770 C C . GLN A 1 102 ? -26.653 21.253 22.348 1.00 68.56 102 GLN A C 1
ATOM 772 O O . GLN A 1 102 ? -26.540 22.002 21.383 1.00 68.56 102 GLN A O 1
ATOM 777 N N . ILE A 1 103 ? -26.831 19.940 22.200 1.00 74.06 103 ILE A N 1
ATOM 778 C CA . ILE A 1 103 ? -27.175 19.323 20.915 1.00 74.06 103 ILE A CA 1
ATOM 779 C C . ILE A 1 103 ? -28.607 19.750 20.560 1.00 74.06 103 ILE A C 1
ATOM 781 O O . ILE A 1 103 ? -29.553 19.255 21.170 1.00 74.06 103 ILE A O 1
ATOM 785 N N . THR A 1 104 ? -28.782 20.674 19.607 1.00 81.19 104 THR A N 1
ATOM 786 C CA . THR A 1 104 ? -30.129 21.087 19.155 1.00 81.19 104 THR A CA 1
ATOM 787 C C . THR A 1 104 ? -30.574 20.276 17.940 1.00 81.19 104 THR A C 1
ATOM 789 O O . THR A 1 104 ? -31.566 19.552 18.007 1.00 81.19 104 THR A O 1
ATOM 792 N N . ASN A 1 105 ? -29.768 20.308 16.878 1.00 87.38 105 ASN A N 1
ATOM 793 C CA . ASN A 1 105 ? -29.902 19.487 15.681 1.00 87.38 105 ASN A CA 1
ATOM 794 C C . ASN A 1 105 ? -28.565 18.811 15.385 1.00 87.38 105 ASN A C 1
ATOM 796 O O . ASN A 1 105 ? -27.502 19.345 15.712 1.00 87.38 105 ASN A O 1
ATOM 800 N N . ILE A 1 106 ? -28.637 17.678 14.702 1.00 87.56 106 ILE A N 1
ATOM 801 C CA . ILE A 1 106 ? -27.507 16.974 14.121 1.00 87.56 106 ILE A CA 1
ATOM 802 C C . ILE A 1 106 ? -27.819 16.736 12.643 1.00 87.56 106 ILE A C 1
ATOM 804 O O . ILE A 1 106 ? -28.689 15.926 12.326 1.00 87.56 106 ILE A O 1
ATOM 808 N N . ASP A 1 107 ? -27.104 17.414 11.754 1.00 90.50 107 ASP A N 1
ATOM 809 C CA . ASP A 1 107 ? -27.252 17.286 10.304 1.00 90.50 107 ASP A CA 1
ATOM 810 C C . ASP A 1 107 ? -26.083 16.485 9.733 1.00 90.50 107 ASP A C 1
ATOM 812 O O . ASP A 1 107 ? -24.939 16.670 10.147 1.00 90.50 107 ASP A O 1
ATOM 816 N N . GLY A 1 108 ? -26.327 15.587 8.781 1.00 91.19 108 GLY A N 1
ATOM 817 C CA . GLY A 1 108 ? -25.257 14.721 8.298 1.00 91.19 108 GLY A CA 1
ATOM 818 C C . GLY A 1 108 ? -25.509 13.989 6.990 1.00 91.19 108 GLY A C 1
ATOM 819 O O . GLY A 1 108 ? -26.547 14.135 6.339 1.00 91.19 108 GLY A O 1
ATOM 820 N N . THR A 1 109 ? -24.510 13.199 6.596 1.00 89.38 109 THR A N 1
ATOM 821 C CA . THR A 1 109 ? -24.538 12.349 5.407 1.00 89.38 109 THR A CA 1
ATOM 822 C C . THR A 1 109 ? -24.174 10.901 5.709 1.00 89.38 109 THR A C 1
ATOM 824 O O . THR A 1 109 ? -23.285 10.614 6.506 1.00 89.38 109 THR A O 1
ATOM 827 N N . PHE A 1 110 ? -24.866 9.990 5.034 1.00 89.75 110 PHE A N 1
ATOM 828 C CA . PHE A 1 110 ? -24.633 8.556 5.024 1.00 89.75 110 PHE A CA 1
ATOM 829 C C . PHE A 1 110 ? -24.086 8.132 3.659 1.00 89.75 110 PHE A C 1
ATOM 831 O O . PHE A 1 110 ? -24.724 8.382 2.632 1.00 89.75 110 PHE A O 1
ATOM 838 N N . ASP A 1 111 ? -22.938 7.457 3.651 1.00 84.12 111 ASP A N 1
ATOM 839 C CA . ASP A 1 111 ? -22.435 6.754 2.473 1.00 84.12 111 ASP A CA 1
ATOM 840 C C . ASP A 1 111 ? -22.675 5.243 2.605 1.00 84.12 111 ASP A C 1
ATOM 842 O O . ASP A 1 111 ? -22.003 4.529 3.355 1.00 84.12 111 ASP A O 1
ATOM 846 N N . ALA A 1 112 ? -23.626 4.750 1.811 1.00 79.81 112 ALA A N 1
ATOM 847 C CA . ALA A 1 112 ? -23.996 3.342 1.751 1.00 79.81 112 ALA A CA 1
ATOM 848 C C . ALA A 1 112 ? -22.897 2.418 1.191 1.00 79.81 112 ALA A C 1
ATOM 850 O O . ALA A 1 112 ? -23.025 1.203 1.324 1.00 79.81 112 ALA A O 1
ATOM 851 N N . ARG A 1 113 ? -21.838 2.953 0.559 1.00 71.50 113 ARG A N 1
ATOM 852 C CA . ARG A 1 113 ? -20.713 2.151 0.042 1.00 71.50 113 ARG A CA 1
ATOM 853 C C . ARG A 1 113 ? -19.618 1.918 1.074 1.00 71.50 113 ARG A C 1
ATOM 855 O O . ARG A 1 113 ? -19.021 0.847 1.071 1.00 71.50 113 ARG A O 1
ATOM 862 N N . SER A 1 114 ? -19.338 2.912 1.914 1.00 71.50 114 SER A N 1
ATOM 863 C CA . SER A 1 114 ? -18.316 2.824 2.964 1.00 71.50 114 SER A CA 1
ATOM 864 C C . SER A 1 114 ? -18.872 2.413 4.333 1.00 71.50 114 SER A C 1
ATOM 866 O O . SER A 1 114 ? -18.090 2.110 5.227 1.00 71.50 114 SER A O 1
ATOM 868 N N . GLU A 1 115 ? -20.201 2.371 4.498 1.00 83.62 115 GLU A N 1
ATOM 869 C CA . GLU A 1 115 ? -20.872 2.183 5.795 1.00 83.62 115 GLU A CA 1
ATOM 870 C C . GLU A 1 115 ? -20.399 3.225 6.839 1.00 83.62 115 GLU A C 1
ATOM 872 O O . GLU A 1 115 ? -20.158 2.904 8.007 1.00 83.62 115 GLU A O 1
ATOM 877 N N . ILE A 1 116 ? -20.287 4.491 6.402 1.00 76.44 116 ILE A N 1
ATOM 878 C CA . ILE A 1 116 ? -19.900 5.652 7.221 1.00 76.44 116 ILE A CA 1
ATOM 879 C C . ILE A 1 116 ? -21.068 6.643 7.335 1.00 76.44 116 ILE A C 1
ATOM 881 O O . ILE A 1 116 ? -21.674 7.035 6.334 1.00 76.44 116 ILE A O 1
ATOM 885 N N . LEU A 1 117 ? -21.335 7.099 8.562 1.00 84.00 117 LEU A N 1
ATOM 886 C CA . LEU A 1 117 ? -22.108 8.311 8.843 1.00 84.00 117 LEU A CA 1
ATOM 887 C C . LEU A 1 117 ? -21.159 9.443 9.230 1.00 84.00 117 LEU A C 1
ATOM 889 O O . LEU A 1 117 ? -20.328 9.281 10.123 1.00 84.00 117 LEU A O 1
ATOM 893 N N . THR A 1 118 ? -21.337 10.601 8.604 1.00 81.69 118 THR A N 1
ATOM 894 C CA . THR A 1 118 ? -20.726 11.866 9.022 1.00 81.69 118 THR A CA 1
ATOM 895 C C . THR A 1 118 ? -21.802 12.864 9.422 1.00 81.69 118 THR A C 1
ATOM 897 O O . THR A 1 118 ? -22.887 12.847 8.842 1.00 81.69 118 THR A O 1
ATOM 900 N N . GLY A 1 119 ? -21.532 13.752 10.376 1.00 83.88 119 GLY A N 1
ATOM 901 C CA . GLY A 1 119 ? -22.471 14.818 10.727 1.00 83.88 119 GLY A CA 1
ATOM 902 C C . GLY A 1 119 ? -21.846 15.968 11.508 1.00 83.88 119 GLY A C 1
ATOM 903 O O . GLY A 1 119 ? -20.709 15.862 11.964 1.00 83.88 119 GLY A O 1
ATOM 904 N N . THR A 1 120 ? -22.602 17.059 11.631 1.00 79.69 120 THR A N 1
ATOM 905 C CA . THR A 1 120 ? -22.297 18.251 12.430 1.00 79.69 120 THR A CA 1
ATOM 906 C C . THR A 1 120 ? -23.467 18.599 13.344 1.00 79.69 120 THR A C 1
ATOM 908 O O . THR A 1 120 ? -24.628 18.384 12.991 1.00 79.69 120 THR A O 1
ATOM 911 N N . ASP A 1 121 ? -23.182 19.140 14.528 1.00 78.94 121 ASP A N 1
ATOM 912 C CA . ASP A 1 121 ? -24.212 19.778 15.343 1.00 78.94 121 ASP A CA 1
ATOM 913 C C . ASP A 1 121 ? -24.452 21.222 14.892 1.00 78.94 121 ASP A C 1
ATOM 915 O O . ASP A 1 121 ? -23.546 21.929 14.442 1.00 78.94 121 ASP A O 1
ATOM 919 N N . GLN A 1 122 ? -25.691 21.677 15.035 1.00 72.12 122 GLN A N 1
ATOM 920 C CA . GLN A 1 122 ? -26.067 23.073 14.833 1.00 72.12 122 GLN A CA 1
ATOM 921 C C . GLN A 1 122 ? -26.580 23.670 16.154 1.00 72.12 122 GLN A C 1
ATOM 923 O O . GLN A 1 122 ? -27.161 22.941 16.966 1.00 72.12 122 GLN A O 1
ATOM 928 N N . PRO A 1 123 ? -26.400 24.984 16.392 1.00 58.59 123 PRO A N 1
ATOM 929 C CA . PRO A 1 123 ? -25.684 25.960 15.556 1.00 58.59 123 PRO A CA 1
ATOM 930 C C . PRO A 1 123 ? -24.160 25.986 15.796 1.00 58.59 123 PRO A C 1
ATOM 932 O O . PRO A 1 123 ? -23.465 26.808 15.207 1.00 58.59 123 PRO A O 1
ATOM 935 N N . SER A 1 124 ? -23.642 25.137 16.688 1.00 59.56 124 SER A N 1
ATOM 936 C CA . SER A 1 124 ? -22.258 25.177 17.176 1.00 59.56 124 SER A CA 1
ATOM 937 C C . SER A 1 124 ? -21.211 24.869 16.102 1.00 59.56 124 SER A C 1
ATOM 939 O O . SER A 1 124 ? -20.136 25.465 16.121 1.00 59.56 124 SER A O 1
ATOM 941 N N . GLY A 1 125 ? -21.489 23.921 15.198 1.00 57.75 125 GLY A N 1
ATOM 942 C CA . GLY A 1 125 ? -20.500 23.397 14.249 1.00 57.75 125 GLY A CA 1
ATOM 943 C C . GLY A 1 125 ? -19.323 22.670 14.920 1.00 57.75 125 GLY A C 1
ATOM 944 O O . GLY A 1 125 ? -18.272 22.508 14.303 1.00 57.75 125 GLY A O 1
ATOM 945 N N . CYS A 1 126 ? -19.477 22.257 16.180 1.00 55.12 126 CYS A N 1
ATOM 946 C CA . CYS A 1 126 ? -18.418 21.741 17.049 1.00 55.12 126 CYS A CA 1
ATOM 947 C C . CYS A 1 126 ? -18.257 20.213 16.979 1.00 55.12 126 CYS A C 1
ATOM 949 O O . CYS A 1 126 ? -17.191 19.685 17.294 1.00 55.12 126 CYS A O 1
ATOM 951 N N . ILE A 1 127 ? -19.309 19.483 16.609 1.00 54.75 127 ILE A N 1
ATOM 952 C CA . ILE A 1 127 ? -19.364 18.019 16.645 1.00 54.75 127 ILE A CA 1
ATOM 953 C C . ILE A 1 127 ? -19.221 17.470 15.224 1.00 54.75 127 ILE A C 1
ATOM 955 O O . ILE A 1 127 ? -20.197 17.012 14.641 1.00 54.75 127 ILE A O 1
ATOM 959 N N . VAL A 1 128 ? -18.011 17.495 14.654 1.00 53.16 128 VAL A N 1
ATOM 960 C CA . VAL A 1 128 ? -17.727 16.760 13.406 1.00 53.16 128 VAL A CA 1
ATOM 961 C C . VAL A 1 128 ? -17.457 15.294 13.746 1.00 53.16 128 VAL A C 1
ATOM 963 O O . VAL A 1 128 ? -16.330 14.916 14.081 1.00 53.16 128 VAL A O 1
ATOM 966 N N . TYR A 1 129 ? -18.487 14.454 13.664 1.00 66.56 129 TYR A N 1
ATOM 967 C CA . TYR A 1 129 ? -18.336 13.018 13.899 1.00 66.56 129 TYR A CA 1
ATOM 968 C C . TYR A 1 129 ? -18.240 12.229 12.596 1.00 66.56 129 TYR A C 1
ATOM 970 O O . TYR A 1 129 ? -18.958 12.507 11.638 1.00 66.56 129 TYR A O 1
ATOM 978 N N . GLY A 1 130 ? -17.372 11.217 12.590 1.00 56.38 130 GLY A N 1
ATOM 979 C CA . GLY A 1 130 ? -17.401 10.094 11.658 1.00 56.38 130 GLY A CA 1
ATOM 980 C C . GLY A 1 130 ? -17.599 8.803 12.450 1.00 56.38 130 GLY A C 1
ATOM 981 O O . GLY A 1 130 ? -16.754 8.455 13.276 1.00 56.38 130 GLY A O 1
ATOM 982 N N . VAL A 1 131 ? -18.712 8.102 12.232 1.00 69.38 131 VAL A N 1
ATOM 983 C CA . VAL A 1 131 ? -18.994 6.806 12.870 1.00 69.38 131 VAL A CA 1
ATOM 984 C C . VAL A 1 131 ? -19.154 5.710 11.820 1.00 69.38 131 VAL A C 1
ATOM 986 O O . VAL A 1 131 ? -19.759 5.921 10.767 1.00 69.38 131 VAL A O 1
ATOM 989 N N . VAL A 1 132 ? -18.614 4.530 12.119 1.00 69.38 132 VAL A N 1
ATOM 990 C CA . VAL A 1 132 ? -18.666 3.352 11.239 1.00 69.38 132 VAL A CA 1
ATOM 991 C C . VAL A 1 132 ? -19.758 2.410 11.737 1.00 69.38 132 VAL A C 1
ATOM 993 O O . VAL A 1 132 ? -19.981 2.291 12.949 1.00 69.38 132 VAL A O 1
ATOM 996 N N . LYS A 1 133 ? -20.452 1.740 10.812 1.00 73.94 133 LYS A N 1
ATOM 997 C CA . LYS A 1 133 ? -21.478 0.752 11.157 1.00 73.94 133 LYS A CA 1
ATOM 998 C C . LYS A 1 133 ? -20.854 -0.423 11.906 1.00 73.94 133 LYS A C 1
ATOM 1000 O O . LYS A 1 133 ? -20.052 -1.178 11.357 1.00 73.94 133 LYS A O 1
ATOM 1005 N N . ARG A 1 134 ? -21.249 -0.616 13.162 1.00 59.22 134 ARG A N 1
ATOM 1006 C CA . ARG A 1 134 ? -20.851 -1.788 13.935 1.00 59.22 134 ARG A CA 1
ATOM 1007 C C . ARG A 1 134 ? -21.746 -2.953 13.528 1.00 59.22 134 ARG A C 1
ATOM 1009 O O . ARG A 1 134 ? -22.928 -2.983 13.871 1.00 59.22 134 ARG A O 1
ATOM 1016 N N . ARG A 1 135 ? -21.176 -3.942 12.835 1.00 49.44 135 ARG A N 1
ATOM 1017 C CA . ARG A 1 135 ? -21.791 -5.274 12.786 1.00 49.44 135 ARG A CA 1
ATOM 1018 C C . ARG A 1 135 ? -21.821 -5.811 14.213 1.00 49.44 135 ARG A C 1
ATOM 1020 O O . ARG A 1 135 ? -20.826 -5.724 14.934 1.00 49.44 135 ARG A O 1
ATOM 1027 N N . LEU A 1 136 ? -22.992 -6.274 14.641 1.00 40.03 136 LEU A N 1
ATOM 1028 C CA . LEU A 1 136 ? -23.228 -6.836 15.972 1.00 40.03 136 LEU A CA 1
ATOM 1029 C C . LEU A 1 136 ? -22.676 -8.266 16.035 1.00 40.03 136 LEU A C 1
ATOM 1031 O O . LEU A 1 136 ? -23.400 -9.228 16.271 1.00 40.03 136 LEU A O 1
ATOM 1035 N N . ASP A 1 137 ? -21.370 -8.374 15.809 1.00 37.38 137 ASP A N 1
ATOM 1036 C CA . ASP A 1 137 ? -20.610 -9.596 16.006 1.00 37.38 137 ASP A CA 1
ATOM 1037 C C . ASP A 1 137 ? -20.338 -9.749 17.511 1.00 37.38 137 ASP A C 1
ATOM 1039 O O . ASP A 1 137 ? -19.979 -8.789 18.209 1.00 37.38 137 ASP A O 1
ATOM 1043 N N . THR A 1 138 ? -20.572 -10.956 18.025 1.00 34.16 138 THR A N 1
ATOM 1044 C CA . THR A 1 138 ? -20.402 -11.307 19.437 1.00 34.16 138 THR A CA 1
ATOM 1045 C C . THR A 1 138 ? -18.975 -11.049 19.915 1.00 34.16 138 THR A C 1
ATOM 1047 O O . THR A 1 138 ? -18.003 -11.287 19.202 1.00 34.16 138 THR A O 1
ATOM 1050 N N . VAL A 1 139 ? -18.842 -10.552 21.149 1.00 35.47 139 VAL A N 1
ATOM 1051 C CA . VAL A 1 139 ? -17.536 -10.302 21.775 1.00 35.47 139 VAL A CA 1
ATOM 1052 C C . VAL A 1 139 ? -16.948 -11.632 22.242 1.00 35.47 139 VAL A C 1
ATOM 1054 O O . VAL A 1 139 ? -17.116 -12.019 23.397 1.00 35.47 139 VAL A O 1
ATOM 1057 N N . ASP A 1 140 ? -16.269 -12.329 21.336 1.00 34.12 140 ASP A N 1
ATOM 1058 C CA . ASP A 1 140 ? -15.502 -13.527 21.666 1.00 34.12 140 ASP A CA 1
ATOM 1059 C C . ASP A 1 140 ? -14.109 -13.184 22.216 1.00 34.12 140 ASP A C 1
ATOM 1061 O O . ASP A 1 140 ? -13.447 -12.226 21.804 1.00 34.12 140 ASP A O 1
ATOM 1065 N N . ALA A 1 141 ? -13.663 -14.003 23.169 1.00 41.72 141 ALA A N 1
ATOM 1066 C CA . ALA A 1 141 ? -12.297 -14.006 23.685 1.00 41.72 141 ALA A CA 1
ATOM 1067 C C . ALA A 1 141 ? -11.283 -14.337 22.564 1.00 41.72 141 ALA A C 1
ATOM 1069 O O . ALA A 1 141 ? -11.661 -14.975 21.577 1.00 41.72 141 ALA A O 1
ATOM 1070 N N . PRO A 1 142 ? -9.990 -13.962 22.690 1.00 38.19 142 PRO A N 1
ATOM 1071 C CA . PRO A 1 142 ? -8.988 -14.323 21.688 1.00 38.19 142 PRO A CA 1
ATOM 1072 C C . PRO A 1 142 ? -8.964 -15.851 21.508 1.00 38.19 142 PRO A C 1
ATOM 1074 O O . PRO A 1 142 ? -8.762 -16.570 22.492 1.00 38.19 142 PRO A O 1
ATOM 1077 N N . PRO A 1 143 ? -9.195 -16.372 20.288 1.00 37.16 143 PRO A N 1
ATOM 1078 C CA . PRO A 1 143 ? -9.376 -17.800 20.099 1.00 37.16 143 PRO A CA 1
ATOM 1079 C C . PRO A 1 143 ? -8.063 -18.545 20.381 1.00 37.16 143 PRO A C 1
ATOM 1081 O O . PRO A 1 143 ? -7.009 -18.120 19.892 1.00 37.16 143 PRO A O 1
ATOM 1084 N N . PRO A 1 144 ? -8.090 -19.682 21.105 1.00 41.22 144 PRO A N 1
ATOM 1085 C CA . PRO A 1 144 ? -6.958 -20.600 21.094 1.00 41.22 144 PRO A CA 1
ATOM 1086 C C . PRO A 1 144 ? -6.704 -21.029 19.644 1.00 41.22 144 PRO A C 1
ATOM 1088 O O . PRO A 1 144 ? -7.659 -21.254 18.901 1.00 41.22 144 PRO A O 1
ATOM 1091 N N . ALA A 1 145 ? -5.429 -21.107 19.247 1.00 41.94 145 ALA A N 1
ATOM 1092 C CA . ALA A 1 145 ? -4.996 -21.262 17.855 1.00 41.94 145 ALA A CA 1
ATOM 1093 C C . ALA A 1 145 ? -5.835 -22.313 17.090 1.00 41.94 145 ALA A C 1
ATOM 1095 O O . ALA A 1 145 ? -5.671 -23.515 17.326 1.00 41.94 145 ALA A O 1
ATOM 1096 N N . PRO A 1 146 ? -6.750 -21.892 16.194 1.00 39.03 146 PRO A N 1
ATOM 1097 C CA . PRO A 1 146 ? -7.712 -22.813 15.618 1.00 39.03 146 PRO A CA 1
ATOM 1098 C C . PRO A 1 146 ? -7.045 -23.685 14.557 1.00 39.03 146 PRO A C 1
ATOM 1100 O O . PRO A 1 146 ? -6.364 -23.193 13.654 1.00 39.03 146 PRO A O 1
ATOM 1103 N N . SER A 1 147 ? -7.314 -24.990 14.617 1.00 40.69 147 SER A N 1
ATOM 1104 C CA . SER A 1 147 ? -7.129 -25.862 13.454 1.00 40.69 147 SER A CA 1
ATOM 1105 C C . SER A 1 147 ? -8.042 -25.345 12.343 1.00 40.69 147 SER A C 1
ATOM 1107 O O . SER A 1 147 ? -9.256 -25.293 12.523 1.00 40.69 147 SER A O 1
ATOM 1109 N N . ALA A 1 148 ? -7.451 -24.879 11.242 1.00 36.31 148 ALA A N 1
ATOM 1110 C CA . ALA A 1 148 ? -8.133 -24.011 10.289 1.00 36.31 148 ALA A CA 1
ATOM 1111 C C . ALA A 1 148 ? -9.371 -24.676 9.650 1.00 36.31 148 ALA A C 1
ATOM 1113 O O . ALA A 1 148 ? -9.219 -25.659 8.918 1.00 36.31 148 ALA A O 1
ATOM 1114 N N . PRO A 1 149 ? -10.582 -24.110 9.823 1.00 39.31 149 PRO A N 1
ATOM 1115 C CA . PRO A 1 149 ? -11.698 -24.415 8.941 1.00 39.31 149 PRO A CA 1
ATOM 1116 C C . PRO A 1 149 ? -11.318 -23.994 7.518 1.00 39.31 149 PRO A C 1
ATOM 1118 O O . PRO A 1 149 ? -10.823 -22.882 7.311 1.00 39.31 149 PRO A O 1
ATOM 1121 N N . GLN A 1 150 ? -11.553 -24.854 6.526 1.00 39.97 150 GLN A N 1
ATOM 1122 C CA . GLN A 1 150 ? -11.367 -24.473 5.126 1.00 39.97 150 GLN A CA 1
ATOM 1123 C C . GLN A 1 150 ? -12.465 -23.492 4.705 1.00 39.97 150 GLN A C 1
ATOM 1125 O O . GLN A 1 150 ? -13.513 -23.878 4.192 1.00 39.97 150 GLN A O 1
ATOM 1130 N N . VAL A 1 151 ? -12.206 -22.201 4.914 1.00 46.41 151 VAL A N 1
ATOM 1131 C CA . VAL A 1 151 ? -12.982 -21.121 4.302 1.00 46.41 151 VAL A CA 1
ATOM 1132 C C . VAL A 1 151 ? -12.781 -21.217 2.793 1.00 46.41 151 VAL A C 1
ATOM 1134 O O . VAL A 1 151 ? -11.713 -20.874 2.280 1.00 46.41 151 VAL A O 1
ATOM 1137 N N . VAL A 1 152 ? -13.802 -21.696 2.080 1.00 47.00 152 VAL A N 1
ATOM 1138 C CA . VAL A 1 152 ? -13.841 -21.627 0.616 1.00 47.00 152 VAL A CA 1
ATOM 1139 C C . VAL A 1 152 ? -13.731 -20.145 0.234 1.00 47.00 152 VAL A C 1
ATOM 1141 O O . VAL A 1 152 ? -14.564 -19.356 0.685 1.00 47.00 152 VAL A O 1
ATOM 1144 N N . PRO A 1 153 ? -12.713 -19.727 -0.543 1.00 54.50 153 PRO A N 1
ATOM 1145 C CA . PRO A 1 153 ? -12.537 -18.318 -0.868 1.00 54.50 153 PRO A CA 1
ATOM 1146 C C . PRO A 1 153 ? -13.770 -17.783 -1.607 1.00 54.50 153 PRO A C 1
ATOM 1148 O O . PRO A 1 153 ? -14.209 -18.439 -2.558 1.00 54.50 153 PRO A O 1
ATOM 1151 N N . PRO A 1 154 ? -14.293 -16.588 -1.257 1.00 60.69 154 PRO A N 1
ATOM 1152 C CA . PRO A 1 154 ? -15.437 -15.983 -1.947 1.00 60.69 154 PRO A CA 1
ATOM 1153 C C . PRO A 1 154 ? -15.246 -15.855 -3.462 1.00 60.69 154 PRO A C 1
ATOM 1155 O O . PRO A 1 154 ? -16.220 -15.785 -4.206 1.00 60.69 154 PRO A O 1
ATOM 1158 N N . ASN A 1 155 ? -13.993 -15.867 -3.932 1.00 73.25 155 ASN A N 1
ATOM 1159 C CA . ASN A 1 155 ? -13.672 -16.026 -5.339 1.00 73.25 155 ASN A CA 1
ATOM 1160 C C . ASN A 1 155 ? -12.606 -17.118 -5.556 1.00 73.25 155 ASN A C 1
ATOM 1162 O O . ASN A 1 155 ? -11.416 -16.842 -5.717 1.00 73.25 155 ASN A O 1
ATOM 1166 N N . ALA A 1 156 ? -13.044 -18.381 -5.565 1.00 71.25 156 ALA A N 1
ATOM 1167 C CA . ALA A 1 156 ? -12.178 -19.553 -5.731 1.00 71.25 156 ALA A CA 1
ATOM 1168 C C . ALA A 1 156 ? -11.323 -19.521 -7.018 1.00 71.25 156 ALA A C 1
ATOM 1170 O O . ALA A 1 156 ? -10.167 -19.944 -6.995 1.00 71.25 156 ALA A O 1
ATOM 1171 N N . ALA A 1 157 ? -11.843 -18.965 -8.119 1.00 79.12 157 ALA A N 1
ATOM 1172 C CA . ALA A 1 157 ? -11.102 -18.820 -9.376 1.00 79.12 157 ALA A CA 1
ATOM 1173 C C . ALA A 1 157 ? -9.948 -17.806 -9.268 1.00 79.12 157 ALA A C 1
ATOM 1175 O O . ALA A 1 157 ? -8.868 -18.025 -9.816 1.00 79.12 157 ALA A O 1
ATOM 1176 N N . LEU A 1 158 ? -10.151 -16.711 -8.529 1.00 80.81 158 LEU A N 1
ATOM 1177 C CA . LEU A 1 158 ? -9.094 -15.753 -8.198 1.00 80.81 158 LEU A CA 1
ATOM 1178 C C . LEU A 1 158 ? -8.082 -16.346 -7.210 1.00 80.81 158 LEU A C 1
ATOM 1180 O O . LEU A 1 158 ? -6.880 -16.191 -7.408 1.00 80.81 158 LEU A O 1
ATOM 1184 N N . ALA A 1 159 ? -8.543 -17.088 -6.200 1.00 79.62 159 ALA A N 1
ATOM 1185 C CA . ALA A 1 159 ? -7.670 -17.761 -5.239 1.00 79.62 159 ALA A CA 1
ATOM 1186 C C . ALA A 1 159 ? -6.755 -18.811 -5.896 1.00 79.62 159 ALA A C 1
ATOM 1188 O O . ALA A 1 159 ? -5.577 -18.883 -5.556 1.00 79.62 159 ALA A O 1
ATOM 1189 N N . ALA A 1 160 ? -7.251 -19.557 -6.889 1.00 81.94 160 ALA A N 1
ATOM 1190 C CA . ALA A 1 160 ? -6.459 -20.516 -7.666 1.00 81.94 160 ALA A CA 1
ATOM 1191 C C . ALA A 1 160 ? -5.322 -19.872 -8.488 1.00 81.94 160 ALA A C 1
ATOM 1193 O O . ALA A 1 160 ? -4.391 -20.562 -8.897 1.00 81.94 160 ALA A O 1
ATOM 1194 N N . ARG A 1 161 ? -5.368 -18.551 -8.718 1.00 86.50 161 ARG A N 1
ATOM 1195 C CA . ARG A 1 161 ? -4.309 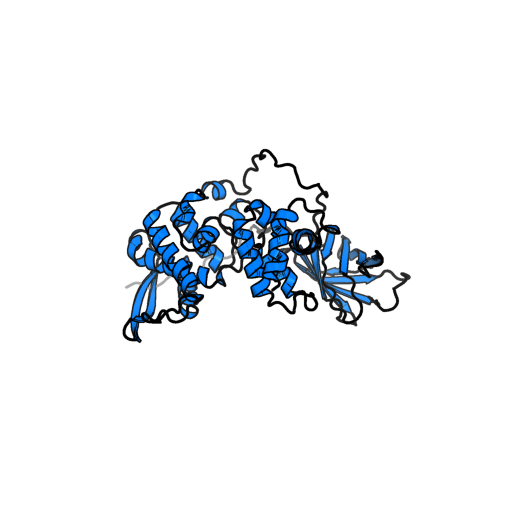-17.783 -9.396 1.00 86.50 161 ARG A CA 1
ATOM 1196 C C . ARG A 1 161 ? -3.250 -17.232 -8.433 1.00 86.50 161 ARG A C 1
ATOM 1198 O O . ARG A 1 161 ? -2.281 -16.640 -8.901 1.00 86.50 161 ARG A O 1
ATOM 1205 N N . VAL A 1 162 ? -3.422 -17.400 -7.117 1.00 92.12 162 VAL A N 1
ATOM 1206 C CA . VAL A 1 162 ? -2.495 -16.869 -6.110 1.00 92.12 162 VAL A CA 1
ATOM 1207 C C . VAL A 1 162 ? -1.306 -17.808 -5.909 1.00 92.12 162 VAL A C 1
ATOM 1209 O O . VAL A 1 162 ? -1.417 -18.878 -5.315 1.00 92.12 162 VAL A O 1
ATOM 1212 N N . VAL A 1 163 ? -0.133 -17.353 -6.335 1.00 95.12 163 VAL A N 1
ATOM 1213 C CA . VAL A 1 163 ? 1.160 -17.977 -6.060 1.00 95.12 163 VAL A CA 1
ATOM 1214 C C . VAL A 1 163 ? 1.641 -17.579 -4.664 1.00 95.12 163 VAL A C 1
ATOM 1216 O O . VAL A 1 163 ? 1.527 -16.423 -4.250 1.00 95.12 163 VAL A O 1
ATOM 1219 N N . ARG A 1 164 ? 2.238 -18.530 -3.942 1.00 93.69 164 ARG A N 1
ATOM 1220 C CA . ARG A 1 164 ? 2.922 -18.304 -2.661 1.00 93.69 164 ARG A CA 1
ATOM 1221 C C . ARG A 1 164 ? 4.393 -18.689 -2.760 1.00 93.69 164 ARG A C 1
ATOM 1223 O O . ARG A 1 164 ? 4.754 -19.583 -3.520 1.00 93.69 164 ARG A O 1
ATOM 1230 N N . LYS A 1 165 ? 5.231 -18.016 -1.972 1.00 93.56 165 LYS A N 1
ATOM 1231 C CA . LYS A 1 165 ? 6.668 -18.289 -1.848 1.00 93.56 165 LYS A CA 1
ATOM 1232 C C . LYS A 1 165 ? 7.019 -18.485 -0.366 1.00 93.56 165 LYS A C 1
ATOM 1234 O O . LYS A 1 165 ? 6.454 -17.779 0.471 1.00 93.56 165 LYS A O 1
ATOM 1239 N N . PRO A 1 166 ? 7.902 -19.438 -0.018 1.00 92.00 166 PRO A N 1
ATOM 1240 C CA . PRO A 1 166 ? 8.290 -19.691 1.370 1.00 92.00 166 PRO A CA 1
ATOM 1241 C C . PRO A 1 166 ? 9.123 -18.532 1.935 1.00 92.00 166 PRO A C 1
ATOM 1243 O O . PRO A 1 166 ? 9.752 -17.796 1.181 1.00 92.00 166 PRO A O 1
ATOM 1246 N N . ALA A 1 167 ? 9.207 -18.401 3.263 1.00 85.12 167 ALA A N 1
ATOM 1247 C CA . ALA A 1 167 ? 10.000 -17.345 3.908 1.00 85.12 167 ALA A CA 1
ATOM 1248 C C . ALA A 1 167 ? 11.469 -17.309 3.425 1.00 85.12 167 ALA A C 1
ATOM 1250 O O . ALA A 1 167 ? 11.995 -16.240 3.133 1.00 85.12 167 ALA A O 1
ATOM 1251 N N . ALA A 1 168 ? 12.089 -18.480 3.236 1.00 91.44 168 ALA A N 1
ATOM 1252 C CA . ALA A 1 168 ? 13.464 -18.623 2.745 1.00 91.44 168 ALA A CA 1
ATOM 1253 C C . ALA A 1 168 ? 13.684 -18.179 1.280 1.00 91.44 168 ALA A C 1
ATOM 1255 O O . ALA A 1 168 ? 14.824 -18.015 0.860 1.00 91.44 168 ALA A O 1
ATOM 1256 N N . TYR A 1 169 ? 12.624 -17.973 0.490 1.00 94.31 169 TYR A N 1
ATOM 1257 C CA . TYR A 1 169 ? 12.747 -17.338 -0.829 1.00 94.31 169 TYR A CA 1
ATOM 1258 C C . TYR A 1 169 ? 13.008 -15.829 -0.682 1.00 94.31 169 TYR A C 1
ATOM 1260 O O . TYR A 1 169 ? 13.802 -15.250 -1.423 1.00 94.31 169 TYR A O 1
ATOM 1268 N N . TRP A 1 170 ? 12.378 -15.194 0.311 1.00 94.12 170 TRP A N 1
ATOM 1269 C CA . TRP A 1 170 ? 12.429 -13.745 0.503 1.00 94.12 170 TRP A CA 1
ATOM 1270 C C . TRP A 1 170 ? 13.750 -13.238 1.089 1.00 94.12 170 TRP A C 1
ATOM 1272 O O . TRP A 1 170 ? 14.105 -12.091 0.847 1.00 94.12 170 TRP A O 1
ATOM 1282 N N . SER A 1 171 ? 14.538 -14.087 1.757 1.00 91.38 171 SER A N 1
ATOM 1283 C CA . SER A 1 171 ? 15.870 -13.717 2.272 1.00 91.38 171 SER A CA 1
ATOM 1284 C C . SER A 1 171 ? 16.913 -13.427 1.182 1.00 91.38 171 SER A C 1
ATOM 1286 O O . SER A 1 171 ? 18.032 -13.033 1.497 1.00 91.38 171 SER A O 1
ATOM 1288 N N . GLY A 1 172 ? 16.583 -13.640 -0.097 1.00 91.88 172 GLY A N 1
ATOM 1289 C CA . GLY A 1 172 ? 17.403 -13.192 -1.223 1.00 91.88 172 GLY A CA 1
ATOM 1290 C C . GLY A 1 172 ? 17.206 -11.718 -1.605 1.00 91.88 172 GLY A C 1
ATOM 1291 O O . GLY A 1 172 ? 17.993 -11.205 -2.397 1.00 91.88 172 GLY A O 1
ATOM 1292 N N . PHE A 1 173 ? 16.178 -11.047 -1.091 1.00 93.88 173 PHE A N 1
ATOM 1293 C CA . PHE A 1 173 ? 15.811 -9.683 -1.476 1.00 93.88 173 PHE A CA 1
ATOM 1294 C C . PHE A 1 173 ? 16.280 -8.671 -0.425 1.00 93.88 173 PHE A C 1
ATOM 1296 O O . PHE A 1 173 ? 16.407 -8.995 0.756 1.00 93.88 173 PHE A O 1
ATOM 1303 N N . LYS A 1 174 ? 16.596 -7.453 -0.869 1.00 90.50 174 LYS A N 1
ATOM 1304 C CA . LYS A 1 174 ? 17.148 -6.376 -0.037 1.00 90.50 174 LYS A CA 1
ATOM 1305 C C . LYS A 1 174 ? 16.070 -5.653 0.775 1.00 90.50 174 LYS A C 1
ATOM 1307 O O . LYS A 1 174 ? 16.376 -5.079 1.817 1.00 90.50 174 LYS A O 1
ATOM 1312 N N . THR A 1 175 ? 14.830 -5.656 0.293 1.00 88.25 175 THR A N 1
ATOM 1313 C CA . THR A 1 175 ? 13.688 -4.930 0.858 1.00 88.25 175 THR A CA 1
ATOM 1314 C C . THR A 1 175 ? 12.482 -5.849 1.051 1.00 88.25 175 THR A C 1
ATOM 1316 O O . THR A 1 175 ? 12.293 -6.835 0.336 1.00 88.25 175 THR A O 1
ATOM 1319 N N . ALA A 1 176 ? 11.605 -5.495 1.995 1.00 88.31 176 ALA A N 1
ATOM 1320 C CA . ALA A 1 176 ? 10.301 -6.148 2.125 1.00 88.31 176 ALA A CA 1
ATOM 1321 C C . ALA A 1 176 ? 9.351 -5.791 0.963 1.00 88.31 176 ALA A C 1
ATOM 1323 O O . ALA A 1 176 ? 8.417 -6.531 0.679 1.00 88.31 176 ALA A O 1
ATOM 1324 N N . THR A 1 177 ? 9.600 -4.698 0.239 1.00 90.31 177 THR A N 1
ATOM 1325 C CA . THR A 1 177 ? 8.661 -4.088 -0.716 1.00 90.31 177 THR A CA 1
ATOM 1326 C C . THR A 1 177 ? 8.239 -5.030 -1.842 1.00 90.31 177 THR A C 1
ATOM 1328 O O . THR A 1 177 ? 7.049 -5.129 -2.139 1.00 90.31 177 THR A O 1
ATOM 1331 N N . VAL A 1 178 ? 9.174 -5.781 -2.439 1.00 96.06 178 VAL A N 1
ATOM 1332 C CA . VAL A 1 178 ? 8.830 -6.783 -3.468 1.00 96.06 178 VAL A CA 1
ATOM 1333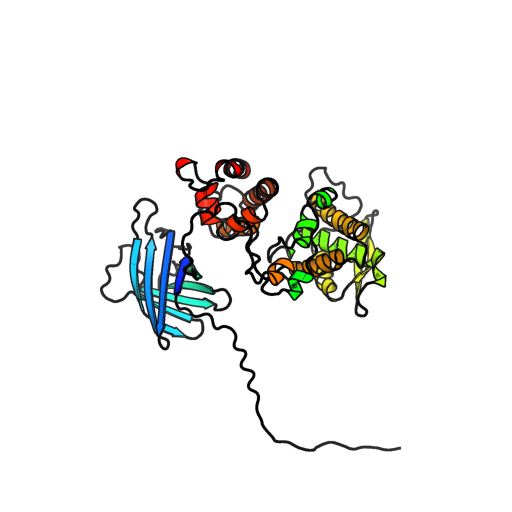 C C . VAL A 1 178 ? 7.956 -7.904 -2.903 1.00 96.06 178 VAL A C 1
ATOM 1335 O O . VAL A 1 178 ? 7.016 -8.344 -3.565 1.00 96.06 178 VAL A O 1
ATOM 1338 N N . LYS A 1 179 ? 8.226 -8.332 -1.664 1.00 94.50 179 LYS A N 1
ATOM 1339 C CA . LYS A 1 179 ? 7.455 -9.359 -0.965 1.00 94.50 179 LYS A CA 1
ATOM 1340 C C . LYS A 1 179 ? 6.056 -8.844 -0.644 1.00 94.50 179 LYS A C 1
ATOM 1342 O O . LYS A 1 179 ? 5.089 -9.537 -0.934 1.00 94.50 179 LYS A O 1
ATOM 1347 N N . ASP A 1 180 ? 5.942 -7.662 -0.054 1.00 90.88 180 ASP A N 1
ATOM 1348 C CA . ASP A 1 180 ? 4.675 -7.117 0.435 1.00 90.88 180 ASP A CA 1
ATOM 1349 C C . ASP A 1 180 ? 3.727 -6.837 -0.745 1.00 90.88 180 ASP A C 1
ATOM 1351 O O . ASP A 1 180 ? 2.562 -7.248 -0.724 1.00 90.88 180 ASP A O 1
ATOM 1355 N N . VAL A 1 181 ? 4.251 -6.299 -1.857 1.00 95.56 181 VAL A N 1
ATOM 1356 C CA . VAL A 1 181 ? 3.511 -6.192 -3.127 1.00 95.56 181 VAL A CA 1
ATOM 1357 C C . VAL A 1 181 ? 3.163 -7.570 -3.695 1.00 95.56 181 VAL A C 1
ATOM 1359 O O . VAL A 1 181 ? 2.028 -7.783 -4.122 1.00 95.56 181 VAL A O 1
ATOM 1362 N N . PHE A 1 182 ? 4.083 -8.537 -3.687 1.00 96.81 182 PHE A N 1
ATOM 1363 C CA . PHE A 1 182 ? 3.815 -9.873 -4.219 1.00 96.81 182 PHE A CA 1
ATOM 1364 C C . PHE A 1 182 ? 2.754 -10.643 -3.424 1.00 96.81 182 PHE A C 1
ATOM 1366 O O . PHE A 1 182 ? 1.852 -11.208 -4.038 1.00 96.81 182 PHE A O 1
ATOM 1373 N N . ASP A 1 183 ? 2.850 -10.689 -2.092 1.00 91.06 183 ASP A N 1
ATOM 1374 C CA . ASP A 1 183 ? 1.945 -11.423 -1.192 1.00 91.06 183 ASP A CA 1
ATOM 1375 C C . ASP A 1 183 ? 0.574 -10.750 -1.033 1.00 91.06 183 ASP A C 1
ATOM 1377 O O . ASP A 1 183 ? -0.376 -11.398 -0.560 1.00 91.06 183 ASP A O 1
ATOM 1381 N N . GLY A 1 184 ? 0.485 -9.480 -1.444 1.00 89.38 184 GLY A N 1
ATOM 1382 C CA . GLY A 1 184 ? -0.709 -8.648 -1.386 1.00 89.38 184 GLY A CA 1
ATOM 1383 C C . GLY A 1 184 ? -0.935 -7.974 -0.036 1.00 89.38 184 GLY A C 1
ATOM 1384 O O . GLY A 1 184 ? -2.093 -7.735 0.314 1.00 89.38 184 GLY A O 1
ATOM 1385 N N . ASP A 1 185 ? 0.138 -7.722 0.715 1.00 85.62 185 ASP A N 1
ATOM 1386 C CA . ASP A 1 185 ? 0.144 -7.124 2.055 1.00 85.62 185 ASP A CA 1
ATOM 1387 C C . ASP A 1 185 ? 0.389 -5.607 1.973 1.00 85.62 185 ASP A C 1
ATOM 1389 O O . ASP A 1 185 ? 1.359 -5.068 2.499 1.00 85.62 185 ASP A O 1
ATOM 1393 N N . PHE A 1 186 ? -0.476 -4.918 1.224 1.00 81.00 186 PHE A N 1
ATOM 1394 C CA . PHE A 1 186 ? -0.377 -3.481 0.978 1.00 81.00 186 PHE A CA 1
ATOM 1395 C C . PHE A 1 186 ? -1.734 -2.772 1.056 1.00 81.00 186 PHE A C 1
ATOM 1397 O O . PHE A 1 186 ? -2.787 -3.380 0.844 1.00 81.00 186 PHE A O 1
ATOM 1404 N N . GLY A 1 187 ? -1.695 -1.475 1.373 1.00 73.94 187 GLY A N 1
ATOM 1405 C CA . GLY A 1 187 ? -2.858 -0.589 1.451 1.00 73.94 187 GLY A CA 1
ATOM 1406 C C . GLY A 1 187 ? -3.158 0.130 0.132 1.00 73.94 187 GLY A C 1
ATOM 1407 O O . GLY A 1 187 ? -2.376 0.081 -0.818 1.00 73.94 187 GLY A O 1
ATOM 1408 N N . GLY A 1 188 ? -4.291 0.837 0.077 1.00 71.06 188 GLY A N 1
ATOM 1409 C CA . GLY A 1 188 ? -4.697 1.633 -1.095 1.00 71.06 188 GLY A CA 1
ATOM 1410 C C . GLY A 1 188 ? -3.792 2.839 -1.404 1.00 71.06 188 GLY A C 1
ATOM 1411 O O . GLY A 1 188 ? -3.922 3.453 -2.456 1.00 71.06 188 GLY A O 1
ATOM 1412 N N . ASP A 1 189 ? -2.862 3.161 -0.513 1.00 72.50 189 ASP A N 1
ATOM 1413 C CA . ASP A 1 189 ? -1.865 4.231 -0.597 1.00 72.50 189 ASP A CA 1
ATOM 1414 C C . ASP A 1 189 ? -0.466 3.727 -0.995 1.00 72.50 189 ASP A C 1
ATOM 1416 O O . ASP A 1 189 ? 0.473 4.515 -1.068 1.00 72.50 189 ASP A O 1
ATOM 1420 N N . VAL A 1 190 ? -0.281 2.427 -1.271 1.00 83.69 190 VAL A N 1
ATOM 1421 C CA . VAL A 1 190 ? 1.053 1.873 -1.579 1.00 83.69 190 VAL A CA 1
ATOM 1422 C C . VAL A 1 190 ? 1.724 2.575 -2.767 1.00 83.69 190 VAL A C 1
ATOM 1424 O O . VAL A 1 190 ? 2.944 2.717 -2.792 1.00 83.69 190 VAL A O 1
ATOM 1427 N N . GLY A 1 191 ? 0.929 3.100 -3.706 1.00 78.12 191 GLY A N 1
ATOM 1428 C CA . GLY A 1 191 ? 1.392 3.933 -4.816 1.00 78.12 191 GLY A CA 1
ATOM 1429 C C . GLY A 1 191 ? 2.091 5.240 -4.411 1.00 78.12 191 GLY A C 1
ATOM 1430 O O . GLY A 1 191 ? 2.767 5.847 -5.250 1.00 78.12 191 GLY A O 1
ATOM 1431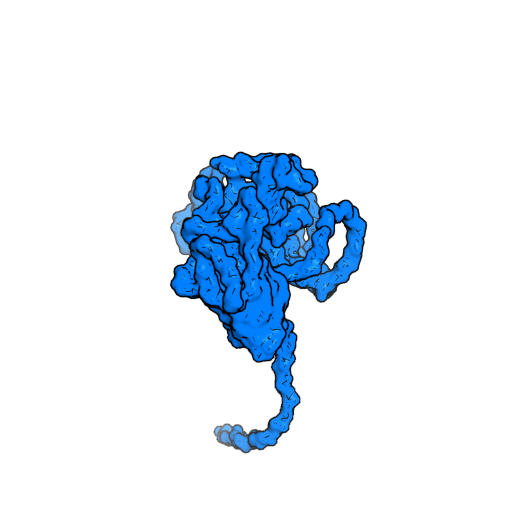 N N . ASP A 1 192 ? 1.969 5.659 -3.150 1.00 80.06 192 ASP A N 1
ATOM 1432 C CA . ASP A 1 192 ? 2.653 6.815 -2.573 1.00 80.06 192 ASP A CA 1
ATOM 1433 C C . ASP A 1 192 ? 3.966 6.482 -1.864 1.00 80.06 192 ASP A C 1
ATOM 1435 O O . ASP A 1 192 ? 4.796 7.373 -1.652 1.00 80.06 192 ASP A O 1
ATOM 1439 N N . SER A 1 193 ? 4.228 5.199 -1.600 1.00 85.88 193 SER A N 1
ATOM 1440 C CA . SER A 1 193 ? 5.539 4.742 -1.145 1.00 85.88 193 SER A CA 1
ATOM 1441 C C . SER A 1 193 ? 6.590 4.952 -2.235 1.00 85.88 193 SER A C 1
ATOM 1443 O O . SER A 1 193 ? 6.468 4.468 -3.361 1.00 85.88 193 SER A O 1
ATOM 1445 N N . ARG A 1 194 ? 7.683 5.639 -1.895 1.00 86.94 194 ARG A N 1
ATOM 1446 C CA . ARG A 1 194 ? 8.796 5.855 -2.826 1.00 86.94 194 ARG A CA 1
ATOM 1447 C C . ARG A 1 194 ? 9.457 4.532 -3.237 1.00 86.94 194 ARG A C 1
ATOM 1449 O O . ARG A 1 194 ? 9.708 4.338 -4.423 1.00 86.94 194 ARG A O 1
ATOM 1456 N N . GLN A 1 195 ? 9.625 3.595 -2.303 1.00 87.56 195 GLN A N 1
ATOM 1457 C CA . GLN A 1 195 ? 10.134 2.250 -2.591 1.00 87.56 195 GLN A CA 1
ATOM 1458 C C . GLN A 1 195 ? 9.221 1.488 -3.563 1.00 87.56 195 GLN A C 1
ATOM 1460 O O . GLN A 1 195 ? 9.717 0.815 -4.461 1.00 87.56 195 GLN A O 1
ATOM 1465 N N . PHE A 1 196 ? 7.893 1.629 -3.445 1.00 93.81 196 PHE A N 1
ATOM 1466 C CA . PHE A 1 196 ? 6.958 1.046 -4.415 1.00 93.81 196 PHE A CA 1
ATOM 1467 C C . PHE A 1 196 ? 7.160 1.635 -5.814 1.00 93.81 196 PHE A C 1
ATOM 1469 O O . PHE A 1 196 ? 7.164 0.895 -6.793 1.00 93.81 196 PHE A O 1
ATOM 1476 N N . ARG A 1 197 ? 7.380 2.951 -5.924 1.00 94.31 197 ARG A N 1
ATOM 1477 C CA . ARG A 1 197 ? 7.641 3.619 -7.211 1.00 94.31 197 ARG A CA 1
ATOM 1478 C C . ARG A 1 197 ? 8.954 3.143 -7.851 1.00 94.31 197 ARG A C 1
ATOM 1480 O O . ARG A 1 197 ? 8.978 2.928 -9.059 1.00 94.31 197 ARG A O 1
ATOM 1487 N N . TYR A 1 198 ? 10.005 2.907 -7.060 1.00 94.31 198 TYR A N 1
ATOM 1488 C CA . TYR A 1 198 ? 11.259 2.305 -7.540 1.00 94.31 198 TYR A CA 1
ATOM 1489 C C . TYR A 1 198 ? 11.102 0.832 -7.946 1.00 94.31 198 TYR A C 1
ATOM 1491 O O . TYR A 1 198 ? 11.555 0.461 -9.027 1.00 94.31 198 TYR A O 1
ATOM 1499 N N . LEU A 1 199 ? 10.401 0.013 -7.152 1.00 96.75 199 LEU A N 1
ATOM 1500 C CA . LEU A 1 199 ? 10.045 -1.368 -7.511 1.00 96.75 199 LEU A CA 1
ATOM 1501 C C . LEU A 1 199 ? 9.250 -1.415 -8.829 1.00 96.75 199 LEU A C 1
ATOM 1503 O O . LEU A 1 199 ? 9.543 -2.217 -9.712 1.00 96.75 199 LEU A O 1
ATOM 1507 N N . PHE A 1 200 ? 8.251 -0.539 -8.971 1.00 97.88 200 PHE A N 1
ATOM 1508 C CA . PHE A 1 200 ? 7.400 -0.435 -10.156 1.00 97.88 200 PHE A CA 1
ATOM 1509 C C . PHE A 1 200 ? 8.206 -0.041 -11.397 1.00 97.88 200 PHE A C 1
ATOM 1511 O O . PHE A 1 200 ? 8.048 -0.654 -12.452 1.00 97.88 200 PHE A O 1
ATOM 1518 N N . ALA A 1 201 ? 9.076 0.964 -11.279 1.00 96.00 201 ALA A N 1
ATOM 1519 C CA . ALA A 1 201 ? 9.906 1.420 -12.388 1.00 96.00 201 ALA A CA 1
ATOM 1520 C C . ALA A 1 201 ? 10.940 0.356 -12.796 1.00 96.00 201 ALA A C 1
ATOM 1522 O O . ALA A 1 201 ? 11.003 -0.004 -13.969 1.00 96.00 201 ALA A O 1
ATOM 1523 N N . GLY A 1 202 ? 11.637 -0.246 -11.824 1.00 95.50 202 GLY A N 1
ATOM 1524 C CA . GLY A 1 202 ? 12.556 -1.362 -12.057 1.00 95.50 202 GLY A CA 1
ATOM 1525 C C . GLY A 1 202 ? 11.892 -2.564 -12.722 1.00 95.50 202 GLY A C 1
ATOM 1526 O O . GLY A 1 202 ? 12.464 -3.156 -13.635 1.00 95.50 202 GLY A O 1
ATOM 1527 N N . TYR A 1 203 ? 10.660 -2.896 -12.319 1.00 98.06 203 TYR A N 1
ATOM 1528 C CA . TYR A 1 203 ? 9.864 -3.931 -12.976 1.00 98.06 203 TYR A CA 1
ATOM 1529 C C . TYR A 1 203 ? 9.597 -3.585 -14.446 1.00 98.06 203 TYR A C 1
ATOM 1531 O O . TYR A 1 203 ? 9.845 -4.419 -15.313 1.00 98.06 203 TYR A O 1
ATOM 1539 N N . VAL A 1 204 ? 9.112 -2.372 -14.738 1.00 97.81 204 VAL A N 1
ATOM 1540 C CA . VAL A 1 204 ? 8.784 -1.940 -16.109 1.00 97.81 204 VAL A CA 1
ATOM 1541 C C . VAL A 1 204 ? 10.013 -1.958 -17.019 1.00 97.81 204 VAL A C 1
ATOM 1543 O O . VAL A 1 204 ? 9.948 -2.509 -18.117 1.00 97.81 204 VAL A O 1
ATOM 1546 N N . GLU A 1 205 ? 11.124 -1.395 -16.556 1.00 95.56 205 GLU A N 1
ATOM 1547 C CA . GLU A 1 205 ? 12.369 -1.265 -17.321 1.00 95.56 205 GLU A CA 1
ATOM 1548 C C . GLU A 1 205 ? 12.988 -2.642 -17.586 1.00 95.56 205 GLU A C 1
ATOM 1550 O O . GLU A 1 205 ? 13.153 -3.041 -18.738 1.00 95.56 205 GLU A O 1
ATOM 1555 N N . THR A 1 206 ? 13.179 -3.453 -16.541 1.00 96.56 206 THR A N 1
ATOM 1556 C CA . THR A 1 206 ? 13.727 -4.813 -16.690 1.00 96.56 206 THR A CA 1
ATOM 1557 C C . THR A 1 206 ? 12.830 -5.698 -17.555 1.00 96.56 206 THR A C 1
ATOM 1559 O O . THR A 1 206 ? 13.328 -6.513 -18.334 1.00 96.56 206 THR A O 1
ATOM 1562 N N . PHE A 1 207 ? 11.500 -5.565 -17.452 1.00 97.62 207 PHE A N 1
ATOM 1563 C CA . PHE A 1 207 ? 10.585 -6.326 -18.303 1.00 97.62 207 PHE A CA 1
ATOM 1564 C C . PHE A 1 207 ? 10.669 -5.855 -19.765 1.00 97.62 207 PHE A C 1
ATOM 1566 O O . PHE A 1 207 ? 10.648 -6.688 -20.671 1.00 97.62 207 PHE A O 1
ATOM 1573 N N . SER A 1 208 ? 10.840 -4.551 -20.009 1.00 97.25 208 SER A N 1
ATOM 1574 C CA . SER A 1 208 ? 11.097 -3.997 -21.345 1.00 97.25 208 SER A CA 1
ATOM 1575 C C . SER A 1 208 ? 12.405 -4.508 -21.962 1.00 97.25 208 SER A C 1
ATOM 1577 O O . SER A 1 208 ? 12.462 -4.700 -23.175 1.00 97.25 208 SER A O 1
ATOM 1579 N N . GLU A 1 209 ? 13.457 -4.716 -21.172 1.00 96.12 209 GLU A N 1
ATOM 1580 C CA . GLU A 1 209 ? 14.745 -5.225 -21.665 1.00 96.12 209 GLU A CA 1
ATOM 1581 C C . GLU A 1 209 ? 14.733 -6.745 -21.849 1.00 96.12 209 GLU A C 1
ATOM 1583 O O . GLU A 1 209 ? 14.962 -7.264 -22.941 1.00 96.12 209 GLU A O 1
ATOM 1588 N N . SER A 1 210 ? 14.455 -7.466 -20.762 1.00 96.25 210 SER A N 1
ATOM 1589 C CA . SER A 1 210 ? 14.674 -8.912 -20.653 1.00 96.25 210 SER A CA 1
ATOM 1590 C C . SER A 1 210 ? 13.449 -9.741 -21.040 1.00 96.25 210 SER A C 1
ATOM 1592 O O . SER A 1 210 ? 13.579 -10.918 -21.373 1.00 96.25 210 SER A O 1
ATOM 1594 N N . CYS A 1 211 ? 12.254 -9.146 -20.998 1.00 96.50 211 CYS A N 1
ATOM 1595 C CA . CYS A 1 211 ? 10.979 -9.845 -21.171 1.00 96.50 211 CYS A CA 1
ATOM 1596 C C . CYS A 1 211 ? 10.119 -9.300 -22.322 1.00 96.50 211 CYS A C 1
ATOM 1598 O O . CYS A 1 211 ? 8.971 -9.721 -22.476 1.00 96.50 211 CYS A O 1
ATOM 1600 N N . ARG A 1 212 ? 10.673 -8.430 -23.180 1.00 96.12 212 ARG A N 1
ATOM 1601 C CA . ARG A 1 212 ? 9.980 -7.819 -24.329 1.00 96.12 212 ARG A CA 1
ATOM 1602 C C . ARG A 1 212 ? 9.157 -8.789 -25.194 1.00 96.12 212 ARG A C 1
ATOM 1604 O O . ARG A 1 212 ? 8.045 -8.406 -25.553 1.00 96.12 212 ARG A O 1
ATOM 1611 N N . PRO A 1 213 ? 9.614 -10.021 -25.518 1.00 96.56 213 PRO A N 1
ATOM 1612 C CA . PRO A 1 213 ? 8.825 -10.968 -26.318 1.00 96.56 213 PRO A CA 1
ATOM 1613 C C . PRO A 1 213 ? 7.517 -11.431 -25.656 1.00 96.56 213 PRO A C 1
ATOM 1615 O O . PRO A 1 213 ? 6.682 -12.037 -26.321 1.00 96.56 213 PRO A O 1
ATOM 1618 N N . PHE A 1 214 ? 7.344 -11.168 -24.358 1.00 95.69 214 PHE A N 1
ATOM 1619 C CA . PHE A 1 214 ? 6.196 -11.579 -23.548 1.00 95.69 214 PHE A CA 1
ATOM 1620 C C . PHE A 1 214 ? 5.268 -10.414 -23.173 1.00 95.69 214 PHE A C 1
ATOM 1622 O O . PHE A 1 214 ? 4.317 -10.609 -22.415 1.00 95.69 214 PHE A O 1
ATOM 1629 N N . LEU A 1 215 ? 5.529 -9.205 -23.682 1.00 94.00 215 LEU A N 1
ATOM 1630 C CA . LEU A 1 215 ? 4.605 -8.078 -23.556 1.00 94.00 215 LEU A CA 1
ATOM 1631 C C . LEU A 1 215 ? 3.319 -8.325 -24.369 1.00 94.00 215 LEU A C 1
ATOM 1633 O O . LEU A 1 215 ? 3.371 -8.983 -25.412 1.00 94.00 215 LEU A O 1
ATOM 1637 N N . PRO A 1 216 ? 2.171 -7.757 -23.953 1.00 93.12 216 PRO A N 1
ATOM 1638 C CA . PRO A 1 216 ? 0.958 -7.752 -24.767 1.00 93.12 216 PRO A CA 1
ATOM 1639 C C . PRO A 1 216 ? 1.183 -7.158 -26.163 1.00 93.12 216 PRO A C 1
ATOM 1641 O O . PRO A 1 216 ? 2.025 -6.278 -26.360 1.00 93.12 216 PRO A O 1
ATOM 1644 N N . ALA A 1 217 ? 0.393 -7.601 -27.142 1.00 94.12 217 ALA A N 1
ATOM 1645 C CA . ALA A 1 217 ? 0.490 -7.112 -28.519 1.00 94.12 217 ALA A CA 1
ATOM 1646 C C . ALA A 1 217 ? 0.185 -5.604 -28.656 1.00 94.12 217 ALA A C 1
ATOM 1648 O O . ALA A 1 217 ? 0.657 -4.972 -29.595 1.00 94.12 217 ALA A O 1
ATOM 1649 N N . ASP A 1 218 ? -0.570 -5.028 -27.714 1.00 94.12 218 ASP A N 1
ATOM 1650 C CA . ASP A 1 218 ? -0.950 -3.613 -27.643 1.00 94.12 218 ASP A CA 1
ATOM 1651 C C . ASP A 1 218 ? -0.062 -2.771 -26.701 1.00 94.12 218 ASP A C 1
ATOM 1653 O O . ASP A 1 218 ? -0.448 -1.663 -26.310 1.00 94.12 218 ASP A O 1
ATOM 1657 N N . HIS A 1 219 ? 1.124 -3.275 -26.333 1.00 97.25 219 HIS A N 1
ATOM 1658 C CA . HIS A 1 219 ? 2.115 -2.508 -25.576 1.00 97.25 219 HIS A CA 1
ATOM 1659 C C . HIS A 1 219 ? 2.500 -1.203 -26.296 1.00 97.25 219 HIS A C 1
ATOM 1661 O O . HIS A 1 219 ? 2.468 -1.099 -27.522 1.00 97.25 219 HIS A O 1
ATOM 1667 N N . THR A 1 220 ? 2.895 -0.196 -25.520 1.00 97.44 220 THR A N 1
ATOM 1668 C CA . THR A 1 220 ? 3.312 1.115 -26.031 1.00 97.44 220 THR A CA 1
ATOM 1669 C C . THR A 1 220 ? 4.814 1.299 -25.864 1.00 97.44 220 THR A C 1
ATOM 1671 O O . THR A 1 220 ? 5.422 0.704 -24.978 1.00 97.44 220 THR A O 1
ATOM 1674 N N . VAL A 1 221 ? 5.417 2.164 -26.677 1.00 97.75 221 VAL A N 1
ATOM 1675 C CA . VAL A 1 221 ? 6.763 2.683 -26.401 1.00 97.75 221 VAL A CA 1
ATOM 1676 C C . VAL A 1 221 ? 6.627 3.974 -25.597 1.00 97.75 221 VAL A C 1
ATOM 1678 O O . VAL A 1 221 ? 5.770 4.804 -25.906 1.00 97.75 221 VAL A O 1
ATOM 1681 N N . LEU A 1 222 ? 7.439 4.135 -24.555 1.00 95.81 222 LEU A N 1
ATOM 1682 C CA . LEU A 1 222 ? 7.566 5.364 -23.776 1.00 95.81 222 LEU A CA 1
ATOM 1683 C C . LEU A 1 222 ? 9.012 5.841 -23.824 1.00 95.81 222 LEU A C 1
ATOM 1685 O O . LEU A 1 222 ? 9.904 5.111 -23.408 1.00 95.81 222 LEU A O 1
ATOM 1689 N N . THR A 1 223 ? 9.226 7.072 -24.280 1.00 94.38 223 THR A N 1
ATOM 1690 C CA . THR A 1 223 ? 10.537 7.726 -24.225 1.00 94.38 223 THR A CA 1
ATOM 1691 C C . THR A 1 223 ? 10.619 8.609 -22.984 1.00 94.38 223 THR A C 1
ATOM 1693 O O . THR A 1 223 ? 9.728 9.428 -22.744 1.00 94.38 223 THR A O 1
ATOM 1696 N N . VAL A 1 224 ? 11.682 8.447 -22.200 1.00 88.50 224 VAL A N 1
ATOM 1697 C CA . VAL A 1 224 ? 11.986 9.235 -20.998 1.00 88.50 224 VAL A CA 1
ATOM 1698 C C . VAL A 1 224 ? 13.360 9.890 -21.130 1.00 88.50 224 VAL A C 1
ATOM 1700 O O . VAL A 1 224 ? 14.198 9.442 -21.905 1.00 88.50 224 VAL A O 1
ATOM 1703 N N . GLN A 1 225 ? 13.574 10.983 -20.399 1.00 87.50 225 GLN A N 1
ATOM 1704 C CA . GLN A 1 225 ? 14.883 11.631 -20.296 1.00 87.50 225 GLN A CA 1
ATOM 1705 C C . GLN A 1 225 ? 15.585 11.120 -19.038 1.00 87.50 225 GLN A C 1
ATOM 1707 O O . GLN A 1 225 ? 15.004 11.186 -17.950 1.00 87.50 225 GLN A O 1
ATOM 1712 N N . VAL A 1 226 ? 16.812 10.629 -19.194 1.00 83.75 226 VAL A N 1
ATOM 1713 C CA . VAL A 1 226 ? 17.644 10.048 -18.133 1.00 83.75 226 VAL A CA 1
ATOM 1714 C C . VAL A 1 226 ? 18.946 10.835 -18.043 1.00 83.75 226 VAL A C 1
ATOM 1716 O O . VAL A 1 226 ? 19.481 11.269 -19.057 1.00 83.75 226 VAL A O 1
ATOM 1719 N N . THR A 1 227 ? 19.451 11.067 -16.832 1.00 79.25 227 THR A N 1
ATOM 1720 C CA . THR A 1 227 ? 20.758 11.708 -16.639 1.00 79.25 227 THR A CA 1
ATOM 1721 C C . THR A 1 227 ? 21.839 10.636 -16.570 1.00 79.25 227 THR A C 1
ATOM 1723 O O . THR A 1 227 ? 21.886 9.890 -15.592 1.00 79.25 227 THR A O 1
ATOM 1726 N N . ASN A 1 228 ? 22.698 10.572 -17.585 1.00 79.94 228 ASN A N 1
ATOM 1727 C CA . ASN A 1 228 ? 23.811 9.624 -17.630 1.00 79.94 228 ASN A CA 1
ATOM 1728 C C . ASN A 1 228 ? 24.952 10.009 -16.664 1.00 79.94 228 ASN A C 1
ATOM 1730 O O . ASN A 1 228 ? 24.945 11.086 -16.062 1.00 79.94 228 ASN A O 1
ATOM 1734 N N . ASP A 1 229 ? 25.961 9.142 -16.554 1.00 75.75 229 ASP A N 1
ATOM 1735 C CA . ASP A 1 229 ? 27.151 9.285 -15.696 1.00 75.75 229 ASP A CA 1
ATOM 1736 C C . ASP A 1 229 ? 27.926 10.602 -15.900 1.00 75.75 229 ASP A C 1
ATOM 1738 O O . ASP A 1 229 ? 28.683 11.027 -15.028 1.00 75.75 229 ASP A O 1
ATOM 1742 N N . LEU A 1 230 ? 27.749 11.257 -17.053 1.00 80.50 230 LEU A N 1
ATOM 1743 C CA . LEU A 1 230 ? 28.394 12.522 -17.412 1.00 80.50 230 LEU A CA 1
ATOM 1744 C C . LEU A 1 230 ? 27.539 13.752 -17.053 1.00 80.50 230 LEU A C 1
ATOM 1746 O O . LEU A 1 230 ? 27.920 14.881 -17.363 1.00 80.50 230 LEU A O 1
ATOM 1750 N N . GLY A 1 231 ? 26.374 13.557 -16.427 1.00 78.50 231 GLY A N 1
ATOM 1751 C CA . GLY A 1 231 ? 25.427 14.626 -16.102 1.00 78.50 231 GLY A CA 1
ATOM 1752 C C . GLY A 1 231 ? 24.624 15.139 -17.303 1.00 78.50 231 GLY A C 1
ATOM 1753 O O . GLY A 1 231 ? 23.918 16.141 -17.180 1.00 78.50 231 GLY A O 1
ATOM 1754 N N . THR A 1 232 ? 24.716 14.477 -18.460 1.00 83.25 232 THR A N 1
ATOM 1755 C CA . THR A 1 232 ? 23.984 14.848 -19.683 1.00 83.25 232 THR A CA 1
ATOM 1756 C C . THR A 1 232 ? 22.658 14.094 -19.799 1.00 83.25 232 THR A C 1
ATOM 1758 O O . THR A 1 232 ? 22.497 13.018 -19.227 1.00 83.25 232 THR A O 1
ATOM 1761 N N . LEU A 1 233 ? 21.681 14.696 -20.485 1.00 84.75 233 LEU A N 1
ATOM 1762 C CA . LEU A 1 233 ? 20.351 14.113 -20.677 1.00 84.75 233 LEU A CA 1
ATOM 1763 C C . LEU A 1 233 ? 20.316 13.259 -21.946 1.00 84.75 233 LEU A C 1
ATOM 1765 O O . LEU A 1 233 ? 20.399 13.799 -23.049 1.00 84.75 233 LEU A O 1
ATOM 1769 N N . ASP A 1 234 ? 20.131 11.955 -21.764 1.00 87.69 234 ASP A N 1
ATOM 1770 C CA . ASP A 1 234 ? 19.912 10.983 -22.830 1.00 87.69 234 ASP A CA 1
ATOM 1771 C C . ASP A 1 234 ? 18.430 10.585 -22.912 1.00 87.69 234 ASP A C 1
ATOM 1773 O O . ASP A 1 234 ? 17.693 10.598 -21.922 1.00 87.69 234 ASP A O 1
ATOM 1777 N N . ALA A 1 235 ? 17.984 10.220 -24.115 1.00 91.12 235 ALA A N 1
ATOM 1778 C CA . ALA A 1 235 ? 16.623 9.761 -24.370 1.00 91.12 235 ALA A CA 1
ATOM 1779 C C . ALA A 1 235 ? 16.565 8.225 -24.406 1.00 91.12 235 ALA A C 1
ATOM 1781 O O . ALA A 1 235 ? 16.931 7.609 -25.407 1.00 91.12 235 ALA A O 1
ATOM 1782 N N . GLU A 1 236 ? 16.045 7.606 -23.349 1.00 91.31 236 GLU A N 1
ATOM 1783 C CA . GLU A 1 236 ? 15.827 6.155 -23.283 1.00 91.31 236 GLU A CA 1
ATOM 1784 C C . GLU A 1 236 ? 14.388 5.804 -23.670 1.00 91.31 236 GLU A C 1
ATOM 1786 O O . GLU A 1 236 ? 13.470 6.600 -23.468 1.00 91.31 236 GLU A O 1
ATOM 1791 N N . SER A 1 237 ? 14.171 4.628 -24.269 1.00 95.50 237 SER A N 1
ATOM 1792 C CA . SER A 1 237 ? 12.851 4.207 -24.759 1.00 95.50 237 SER A CA 1
ATOM 1793 C C . SER A 1 237 ? 12.491 2.791 -24.326 1.00 95.50 237 SER A C 1
ATOM 1795 O O . SER A 1 237 ? 13.145 1.822 -24.707 1.00 95.50 237 SER A O 1
ATOM 1797 N N . TRP A 1 238 ? 11.388 2.680 -23.590 1.00 96.81 238 TRP A N 1
ATOM 1798 C CA . TRP A 1 238 ? 10.911 1.446 -22.975 1.00 96.81 238 TRP A CA 1
ATOM 1799 C C . TRP A 1 238 ? 9.661 0.915 -23.676 1.00 96.81 238 TRP A C 1
ATOM 1801 O O . TRP A 1 238 ? 8.724 1.665 -23.949 1.00 96.81 238 TRP A O 1
ATOM 1811 N N . HIS A 1 239 ? 9.618 -0.390 -23.934 1.00 97.81 239 HIS A N 1
ATOM 1812 C CA . HIS A 1 239 ? 8.422 -1.116 -24.348 1.00 97.81 239 HIS A CA 1
ATOM 1813 C C . HIS A 1 239 ? 7.621 -1.484 -23.096 1.00 97.81 239 HIS A C 1
ATOM 1815 O O . HIS A 1 239 ? 8.006 -2.365 -22.331 1.00 97.81 239 HIS A O 1
ATOM 1821 N N . VAL A 1 240 ? 6.507 -0.792 -22.874 1.00 97.38 240 VAL A N 1
ATOM 1822 C CA . VAL A 1 240 ? 5.738 -0.853 -21.629 1.00 97.38 240 VAL A CA 1
ATOM 1823 C C . VAL A 1 240 ? 4.337 -1.385 -21.892 1.00 97.38 240 VAL A C 1
ATOM 1825 O O . VAL A 1 240 ? 3.636 -0.949 -22.807 1.00 97.38 240 VAL A O 1
ATOM 1828 N N . ASP A 1 241 ? 3.911 -2.320 -21.048 1.00 96.69 241 ASP A N 1
ATOM 1829 C CA . ASP A 1 241 ? 2.529 -2.784 -20.981 1.00 96.69 241 ASP A CA 1
ATOM 1830 C C . ASP A 1 241 ? 1.568 -1.593 -20.846 1.00 96.69 241 ASP A C 1
ATOM 1832 O O . ASP A 1 241 ? 1.750 -0.723 -19.986 1.00 96.69 241 ASP A O 1
ATOM 1836 N N . ARG A 1 242 ? 0.526 -1.550 -21.679 1.00 96.44 242 ARG A N 1
ATOM 1837 C CA . ARG A 1 242 ? -0.405 -0.419 -21.727 1.00 96.44 242 ARG A CA 1
ATOM 1838 C C . ARG A 1 242 ? -1.059 -0.129 -20.370 1.00 96.44 242 ARG A C 1
ATOM 1840 O O . ARG A 1 242 ? -1.317 1.033 -20.070 1.00 96.44 242 ARG A O 1
ATOM 1847 N N . ALA A 1 243 ? -1.267 -1.144 -19.528 1.00 96.25 243 ALA A N 1
ATOM 1848 C CA . ALA A 1 243 ? -1.837 -0.981 -18.189 1.00 96.25 243 ALA A CA 1
ATOM 1849 C C . ALA A 1 243 ? -0.864 -0.366 -17.160 1.00 96.25 243 ALA A C 1
ATOM 1851 O O . ALA A 1 243 ? -1.306 0.130 -16.124 1.00 96.25 243 ALA A O 1
ATOM 1852 N N . LEU A 1 244 ? 0.448 -0.388 -17.428 1.00 97.06 244 LEU A N 1
ATOM 1853 C CA . LEU A 1 244 ? 1.489 0.204 -16.576 1.00 97.06 244 LEU A CA 1
ATOM 1854 C C . LEU A 1 244 ? 1.922 1.599 -17.062 1.00 97.06 244 LEU A C 1
ATOM 1856 O O . LEU A 1 244 ? 2.395 2.403 -16.261 1.00 97.06 244 LEU A O 1
ATOM 1860 N N . ALA A 1 245 ? 1.753 1.896 -18.353 1.00 96.19 245 ALA A N 1
ATOM 1861 C CA . ALA A 1 245 ? 2.357 3.041 -19.036 1.00 96.19 245 ALA A CA 1
ATOM 1862 C C . ALA A 1 245 ? 2.089 4.419 -18.396 1.00 96.19 245 ALA A C 1
ATOM 1864 O O . ALA A 1 245 ? 3.031 5.180 -18.163 1.00 96.19 245 ALA A O 1
ATOM 1865 N N . ASP A 1 246 ? 0.836 4.755 -18.078 1.00 93.69 246 ASP A N 1
ATOM 1866 C CA . ASP A 1 246 ? 0.519 6.079 -17.518 1.00 93.69 246 ASP A CA 1
ATOM 1867 C C . ASP A 1 246 ? 1.043 6.249 -16.085 1.00 93.69 246 ASP A C 1
ATOM 1869 O O . ASP A 1 246 ? 1.528 7.323 -15.723 1.00 93.69 246 ASP A O 1
ATOM 1873 N N . LYS A 1 247 ? 1.027 5.174 -15.284 1.00 94.94 247 LYS A N 1
ATOM 1874 C CA . LYS A 1 247 ? 1.603 5.171 -13.932 1.00 94.94 247 LYS A CA 1
ATOM 1875 C C . LYS A 1 247 ? 3.129 5.177 -13.960 1.00 94.94 247 LYS A C 1
ATOM 1877 O O . LYS A 1 247 ? 3.720 5.875 -13.145 1.00 94.94 247 LYS A O 1
ATOM 1882 N N . TYR A 1 248 ? 3.758 4.514 -14.932 1.00 96.12 248 TYR A N 1
ATOM 1883 C CA . TYR A 1 248 ? 5.199 4.622 -15.163 1.00 96.12 248 TYR A CA 1
ATOM 1884 C C . TYR A 1 248 ? 5.602 6.068 -15.479 1.00 96.12 248 TYR A C 1
ATOM 1886 O O . TYR A 1 248 ? 6.472 6.615 -14.808 1.00 96.12 248 TYR A O 1
ATOM 1894 N N . ARG A 1 249 ? 4.912 6.732 -16.421 1.00 92.62 249 ARG A N 1
ATOM 1895 C CA . ARG A 1 249 ? 5.176 8.142 -16.768 1.00 92.62 249 ARG A CA 1
ATOM 1896 C C . ARG A 1 249 ? 5.010 9.077 -15.564 1.00 92.62 249 ARG A C 1
ATOM 1898 O O . ARG A 1 249 ? 5.835 9.963 -15.365 1.00 92.62 249 ARG A O 1
ATOM 1905 N N . PHE A 1 250 ? 3.965 8.871 -14.761 1.00 91.94 250 PHE A N 1
ATOM 1906 C CA . PHE A 1 250 ? 3.726 9.640 -13.537 1.00 91.94 250 PHE A CA 1
ATOM 1907 C C . PHE A 1 250 ? 4.813 9.403 -12.480 1.00 91.94 250 PHE A C 1
ATOM 1909 O O . PHE A 1 250 ? 5.351 10.357 -11.926 1.00 91.94 250 PHE A O 1
ATOM 1916 N N . TYR A 1 251 ? 5.184 8.148 -12.217 1.00 92.12 251 TYR A N 1
ATOM 1917 C CA . TYR A 1 251 ? 6.233 7.837 -11.249 1.00 92.12 251 TYR A CA 1
ATOM 1918 C C . TYR A 1 251 ? 7.609 8.311 -11.700 1.00 92.12 251 TYR A C 1
ATOM 1920 O O . TYR A 1 251 ? 8.339 8.822 -10.859 1.00 92.12 251 TYR A O 1
ATOM 1928 N N . TRP A 1 252 ? 7.933 8.248 -12.993 1.00 87.75 252 TRP A N 1
ATOM 1929 C CA . TRP A 1 252 ? 9.188 8.781 -13.529 1.00 87.75 252 TRP A CA 1
ATOM 1930 C C . TRP A 1 252 ? 9.406 10.255 -13.154 1.00 87.75 252 TRP A C 1
ATOM 1932 O O . TRP A 1 252 ? 10.504 10.637 -12.772 1.00 87.75 252 TRP A O 1
ATOM 1942 N N . GLN A 1 253 ? 8.345 11.069 -13.170 1.00 85.56 253 GLN A N 1
ATOM 1943 C CA . GLN A 1 253 ? 8.390 12.484 -12.768 1.00 85.56 253 GLN A CA 1
ATOM 1944 C C . GLN A 1 253 ? 8.548 12.704 -11.250 1.00 85.56 253 GLN A C 1
ATOM 1946 O O . GLN A 1 253 ? 8.851 13.815 -10.822 1.00 85.56 253 GLN A O 1
ATOM 1951 N N . LEU A 1 254 ? 8.307 11.674 -10.431 1.00 83.19 254 LEU A N 1
ATOM 1952 C CA . LEU A 1 254 ? 8.337 11.730 -8.963 1.00 83.19 254 LEU A CA 1
ATOM 1953 C C . LEU A 1 254 ? 9.530 10.997 -8.340 1.00 83.19 254 LEU A C 1
ATOM 1955 O O . LEU A 1 254 ? 9.772 11.139 -7.136 1.00 83.19 254 LEU A O 1
ATOM 1959 N N . LEU A 1 255 ? 10.255 10.194 -9.119 1.00 83.94 255 LEU A N 1
ATOM 1960 C CA . LEU A 1 255 ? 11.557 9.684 -8.717 1.00 83.94 255 LEU A CA 1
ATOM 1961 C C . LEU A 1 255 ? 12.564 10.838 -8.851 1.00 83.94 255 LEU A C 1
ATOM 1963 O O . LEU A 1 255 ? 12.633 11.447 -9.918 1.00 83.94 255 LEU A O 1
ATOM 1967 N N . PRO A 1 256 ? 13.328 11.190 -7.796 1.00 73.56 256 PRO A N 1
ATOM 1968 C CA . PRO A 1 256 ? 14.378 12.195 -7.933 1.00 73.56 256 PRO A CA 1
ATOM 1969 C C . PRO A 1 256 ? 15.356 11.737 -9.017 1.00 73.56 256 PRO A C 1
ATOM 1971 O O . PRO A 1 256 ? 15.663 10.545 -9.064 1.00 73.56 256 PRO A O 1
ATOM 1974 N N . ASN A 1 257 ? 15.811 12.669 -9.870 1.00 61.31 257 ASN A N 1
ATOM 1975 C CA . ASN A 1 257 ? 16.678 12.383 -11.019 1.00 61.31 257 ASN A CA 1
ATOM 1976 C C . ASN A 1 257 ? 17.697 11.298 -10.667 1.00 61.31 257 ASN A C 1
ATOM 1978 O O . ASN A 1 257 ? 18.530 11.507 -9.780 1.00 61.31 257 ASN A O 1
ATOM 1982 N N . ARG A 1 258 ? 17.626 10.160 -11.372 1.00 60.34 258 ARG A N 1
ATOM 1983 C CA . ARG A 1 258 ? 18.560 9.035 -11.243 1.00 60.34 258 ARG A CA 1
ATOM 1984 C C . ARG A 1 258 ? 19.923 9.398 -11.842 1.00 60.34 258 ARG A C 1
ATOM 1986 O O . ARG A 1 258 ? 20.400 8.740 -12.754 1.00 60.34 258 ARG A O 1
ATOM 1993 N N . ALA A 1 259 ? 20.513 10.486 -11.364 1.00 46.09 259 ALA A N 1
ATOM 1994 C CA . ALA A 1 259 ? 21.827 10.933 -11.768 1.00 46.09 259 ALA A CA 1
ATOM 1995 C C . ALA A 1 259 ? 22.844 9.882 -11.322 1.00 46.09 259 ALA A C 1
ATOM 1997 O O . ALA A 1 259 ? 23.191 9.789 -10.137 1.00 46.09 259 ALA A O 1
ATOM 1998 N N . ALA A 1 260 ? 23.299 9.083 -12.284 1.00 44.94 260 ALA A N 1
ATOM 1999 C CA . ALA A 1 260 ? 24.468 8.251 -12.102 1.00 44.94 260 ALA A CA 1
ATOM 2000 C C . ALA A 1 260 ? 25.632 9.150 -11.649 1.00 44.94 260 ALA A C 1
ATOM 2002 O O . ALA A 1 260 ? 25.834 10.246 -12.170 1.00 44.94 260 ALA A O 1
ATOM 2003 N N . GLY A 1 261 ? 26.332 8.734 -10.593 1.00 44.47 261 GLY A N 1
ATOM 2004 C CA . GLY A 1 261 ? 27.364 9.553 -9.952 1.00 44.47 261 GLY A CA 1
ATOM 2005 C C . GLY A 1 261 ? 26.917 10.398 -8.751 1.00 44.47 261 GLY A C 1
ATOM 2006 O O . GLY A 1 261 ? 27.767 11.069 -8.164 1.00 44.47 261 GLY A O 1
ATOM 2007 N N . GLN A 1 262 ? 25.656 10.345 -8.288 1.00 52.47 262 GLN A N 1
ATOM 2008 C CA . GLN A 1 262 ? 25.381 10.801 -6.916 1.00 52.47 262 GLN A CA 1
ATOM 2009 C C . GLN A 1 262 ? 26.149 9.930 -5.914 1.00 52.47 262 GLN A C 1
ATOM 2011 O O . GLN A 1 262 ? 25.878 8.739 -5.765 1.00 52.47 262 GLN A O 1
ATOM 2016 N N . VAL A 1 263 ? 27.090 10.546 -5.194 1.00 50.62 263 VAL A N 1
ATOM 2017 C CA . VAL A 1 263 ? 27.792 9.924 -4.066 1.00 50.62 263 VAL A CA 1
ATOM 2018 C C . VAL A 1 263 ? 26.778 9.677 -2.950 1.00 50.62 263 VAL A C 1
ATOM 2020 O O . VAL A 1 263 ? 26.479 10.558 -2.142 1.00 50.62 263 VAL A O 1
ATOM 2023 N N . LEU A 1 264 ? 26.215 8.470 -2.926 1.00 57.03 264 LEU A N 1
ATOM 2024 C CA . LEU A 1 264 ? 25.287 8.039 -1.890 1.00 57.03 264 LEU A CA 1
ATOM 2025 C C . LEU A 1 264 ? 26.035 7.961 -0.558 1.00 57.03 264 LEU A C 1
ATOM 2027 O O . LEU A 1 264 ? 26.814 7.040 -0.317 1.00 57.03 264 LEU A O 1
ATOM 2031 N N . MET A 1 265 ? 25.781 8.925 0.328 1.00 57.69 265 MET A N 1
ATOM 2032 C CA . MET A 1 265 ? 26.222 8.817 1.717 1.00 57.69 265 MET A CA 1
ATOM 2033 C C . MET A 1 265 ? 25.619 7.542 2.332 1.00 57.69 265 MET A C 1
ATOM 2035 O O . MET A 1 265 ? 24.431 7.291 2.109 1.00 57.69 265 MET A O 1
ATOM 2039 N N . PRO A 1 266 ? 26.379 6.750 3.115 1.00 57.41 266 PRO A N 1
ATOM 2040 C CA . PRO A 1 266 ? 26.036 5.359 3.455 1.00 57.41 266 PRO A CA 1
ATOM 2041 C C . PRO A 1 266 ? 24.751 5.142 4.279 1.00 57.41 266 PRO A C 1
ATOM 2043 O O . PRO A 1 266 ? 24.380 3.998 4.506 1.00 57.41 266 PRO A O 1
ATOM 2046 N N . ASN A 1 267 ? 24.053 6.210 4.680 1.00 61.38 267 ASN A N 1
ATOM 2047 C CA . ASN A 1 267 ? 22.755 6.175 5.369 1.00 61.38 267 ASN A CA 1
ATOM 2048 C C . ASN A 1 267 ? 21.648 6.942 4.610 1.00 61.38 267 ASN A C 1
ATOM 2050 O O . ASN A 1 267 ? 20.651 7.349 5.204 1.00 61.38 267 ASN A O 1
ATOM 2054 N N . SER A 1 268 ? 21.821 7.214 3.311 1.00 70.38 268 SER A N 1
ATOM 2055 C CA . SER A 1 268 ? 20.797 7.902 2.517 1.00 70.38 268 SER A CA 1
ATOM 2056 C C . SER A 1 268 ? 19.557 7.011 2.342 1.00 70.38 268 SER A C 1
ATOM 2058 O O . SER A 1 268 ? 19.713 5.867 1.911 1.00 70.38 268 SER A O 1
ATOM 2060 N N . PRO A 1 269 ? 18.322 7.511 2.565 1.00 69.12 269 PRO A N 1
ATOM 2061 C CA . PRO A 1 269 ? 17.100 6.738 2.304 1.00 69.12 269 PRO A CA 1
ATOM 2062 C C . PRO A 1 269 ? 16.987 6.292 0.835 1.00 69.12 269 PRO A C 1
ATOM 2064 O O . PRO A 1 269 ? 16.364 5.273 0.544 1.00 69.12 269 PRO A O 1
ATOM 2067 N N . LEU A 1 270 ? 17.677 7.000 -0.071 1.00 77.00 270 LEU A N 1
ATOM 2068 C CA . LEU A 1 270 ? 17.795 6.650 -1.484 1.00 77.00 270 LEU A CA 1
ATOM 2069 C C . LEU A 1 270 ? 18.457 5.274 -1.712 1.00 77.00 270 LEU A C 1
ATOM 2071 O O . LEU A 1 270 ? 18.188 4.639 -2.725 1.00 77.00 270 LEU A O 1
ATOM 2075 N N . ILE A 1 271 ? 19.276 4.774 -0.775 1.00 77.38 271 ILE A N 1
ATOM 2076 C CA . ILE A 1 271 ? 19.869 3.427 -0.858 1.00 77.38 271 ILE A CA 1
ATOM 2077 C C . ILE A 1 271 ? 18.773 2.358 -0.759 1.00 77.38 271 ILE A C 1
ATOM 2079 O O . ILE A 1 271 ? 18.723 1.451 -1.587 1.00 77.38 271 ILE A O 1
ATOM 2083 N N . THR A 1 272 ? 17.869 2.474 0.218 1.00 76.25 272 THR A N 1
ATOM 2084 C CA . THR A 1 272 ? 16.755 1.529 0.404 1.00 76.25 272 THR A CA 1
ATOM 2085 C C . THR A 1 272 ? 15.712 1.661 -0.708 1.00 76.25 272 THR A C 1
ATOM 2087 O O . THR A 1 272 ? 15.121 0.670 -1.129 1.00 76.25 272 THR A O 1
ATOM 2090 N N . ASP A 1 273 ? 15.515 2.878 -1.219 1.00 83.06 273 ASP A N 1
ATOM 2091 C CA . ASP A 1 273 ? 14.690 3.141 -2.398 1.00 83.06 273 ASP A CA 1
ATOM 2092 C C . ASP A 1 273 ? 15.229 2.413 -3.650 1.00 83.06 273 ASP A C 1
ATOM 2094 O O . ASP A 1 273 ? 14.495 1.659 -4.289 1.00 83.06 273 ASP A O 1
ATOM 2098 N N . LEU A 1 274 ? 16.522 2.566 -3.967 1.00 86.25 274 LEU A N 1
ATOM 2099 C CA . LEU A 1 274 ? 17.178 1.881 -5.092 1.00 86.25 274 LEU A CA 1
ATOM 2100 C C . LEU A 1 274 ? 17.241 0.358 -4.893 1.00 86.25 274 LEU A C 1
ATOM 2102 O O . LEU A 1 274 ? 17.091 -0.400 -5.848 1.00 86.25 274 LEU A O 1
ATOM 2106 N N . ALA A 1 275 ? 17.376 -0.111 -3.652 1.00 89.38 275 ALA A N 1
ATOM 2107 C CA . ALA A 1 275 ? 17.329 -1.534 -3.336 1.00 89.38 275 ALA A CA 1
ATOM 2108 C C . ALA A 1 275 ? 15.986 -2.191 -3.724 1.00 89.38 275 ALA A C 1
ATOM 2110 O O . ALA A 1 275 ? 15.976 -3.357 -4.116 1.00 89.38 275 ALA A O 1
ATOM 2111 N N . ALA A 1 276 ? 14.871 -1.450 -3.696 1.00 91.44 276 ALA A N 1
ATOM 2112 C CA . ALA A 1 276 ? 13.581 -1.947 -4.179 1.00 91.44 276 ALA A CA 1
ATOM 2113 C C . ALA A 1 276 ? 13.543 -2.093 -5.717 1.00 91.44 276 ALA A C 1
ATOM 2115 O O . ALA A 1 276 ? 12.872 -2.985 -6.233 1.00 91.44 276 ALA A O 1
ATOM 2116 N N . MET A 1 277 ? 14.290 -1.266 -6.459 1.00 93.38 277 MET A N 1
ATOM 2117 C CA . MET A 1 277 ? 14.483 -1.428 -7.908 1.00 93.38 277 MET A CA 1
ATOM 2118 C C . MET A 1 277 ? 15.344 -2.667 -8.220 1.00 93.38 277 MET A C 1
ATOM 2120 O O . MET A 1 277 ? 14.952 -3.487 -9.053 1.00 93.38 277 MET A O 1
ATOM 2124 N N . ASP A 1 278 ? 16.454 -2.860 -7.497 1.00 93.12 278 ASP A N 1
ATOM 2125 C CA . ASP A 1 278 ? 17.289 -4.071 -7.587 1.00 93.12 278 ASP A C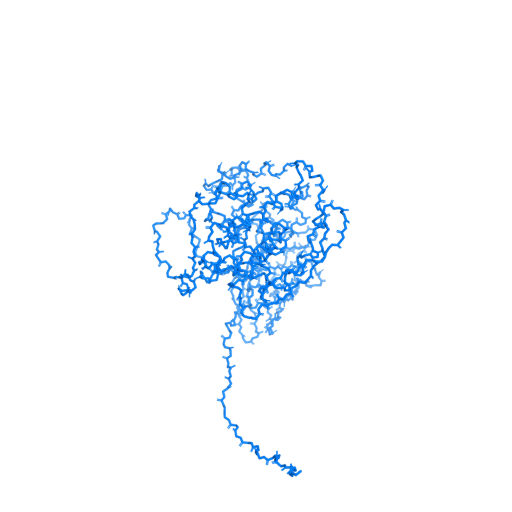A 1
ATOM 2126 C C . ASP A 1 278 ? 16.495 -5.355 -7.308 1.00 93.12 278 ASP A C 1
ATOM 2128 O O . ASP A 1 278 ? 16.714 -6.390 -7.943 1.00 93.12 278 ASP A O 1
ATOM 2132 N N . ASP A 1 279 ? 15.552 -5.298 -6.368 1.00 96.19 279 ASP A N 1
ATOM 2133 C CA . ASP A 1 279 ? 14.689 -6.426 -6.036 1.00 96.19 279 ASP A CA 1
ATOM 2134 C C . ASP A 1 279 ? 13.722 -6.787 -7.174 1.00 96.19 279 ASP A C 1
ATOM 2136 O O . ASP A 1 279 ? 13.482 -7.975 -7.396 1.00 96.19 279 ASP A O 1
ATOM 2140 N N . ALA A 1 280 ? 13.224 -5.815 -7.951 1.00 96.44 280 ALA A N 1
ATOM 2141 C CA . ALA A 1 280 ? 12.454 -6.097 -9.168 1.00 96.44 280 ALA A CA 1
ATOM 2142 C C . ALA A 1 280 ? 13.316 -6.775 -10.247 1.00 96.44 280 ALA A C 1
ATOM 2144 O O . ALA A 1 280 ? 12.895 -7.788 -10.817 1.00 96.44 280 ALA A O 1
ATOM 2145 N N . ILE A 1 281 ? 14.535 -6.264 -10.476 1.00 95.00 281 ILE A N 1
ATOM 2146 C CA . ILE A 1 281 ? 15.517 -6.856 -11.403 1.00 95.00 281 ILE A CA 1
ATOM 2147 C C . ILE A 1 281 ? 15.786 -8.315 -11.008 1.00 95.00 281 ILE A C 1
ATOM 2149 O O . ILE A 1 281 ? 15.684 -9.239 -11.823 1.00 95.00 281 ILE A O 1
ATOM 2153 N N . ARG A 1 282 ? 16.079 -8.545 -9.721 1.00 96.50 282 ARG A N 1
ATOM 2154 C CA . ARG A 1 282 ? 16.335 -9.876 -9.165 1.00 96.50 282 ARG A CA 1
ATOM 2155 C C . ARG A 1 282 ? 15.124 -10.794 -9.299 1.00 96.50 282 ARG A C 1
ATOM 2157 O O . ARG A 1 282 ? 15.297 -11.950 -9.675 1.00 96.50 282 ARG A O 1
ATOM 2164 N N . PHE A 1 283 ? 13.921 -10.304 -9.005 1.00 97.56 283 PHE A N 1
ATOM 2165 C CA . PHE A 1 283 ? 12.695 -11.098 -9.063 1.00 97.56 283 PHE A CA 1
ATOM 2166 C C . PHE A 1 283 ? 12.445 -11.634 -10.476 1.00 97.56 283 PHE A C 1
ATOM 2168 O O . PHE A 1 283 ? 12.233 -12.833 -10.650 1.00 97.56 283 PHE A O 1
ATOM 2175 N N . LEU A 1 284 ? 12.546 -10.773 -11.494 1.00 97.06 284 LEU A N 1
ATOM 2176 C CA . LEU A 1 284 ? 12.371 -11.172 -12.894 1.00 97.06 284 LEU A CA 1
ATOM 2177 C C . LEU A 1 284 ? 13.444 -12.170 -13.350 1.00 97.06 284 LEU A C 1
ATOM 2179 O O . LEU A 1 284 ? 13.119 -13.144 -14.030 1.00 97.06 284 LEU A O 1
ATOM 2183 N N . LYS A 1 285 ? 14.697 -11.982 -12.916 1.00 95.00 285 LYS A N 1
ATOM 2184 C CA . LYS A 1 285 ? 15.809 -12.904 -13.200 1.00 95.00 285 LYS A CA 1
ATOM 2185 C C . LYS A 1 285 ? 15.651 -14.281 -12.539 1.00 95.00 285 LYS A C 1
ATOM 2187 O O . LYS A 1 285 ? 16.110 -15.269 -13.105 1.00 95.00 285 LYS A O 1
ATOM 2192 N N . VAL A 1 286 ? 15.048 -14.352 -11.350 1.00 96.25 286 VAL A N 1
ATOM 2193 C CA . VAL A 1 286 ? 14.849 -15.607 -10.598 1.00 96.25 286 VAL A CA 1
ATOM 2194 C C . VAL A 1 286 ? 13.618 -16.375 -11.083 1.00 96.25 286 VAL A C 1
ATOM 2196 O O . VAL A 1 286 ? 13.682 -17.592 -11.221 1.00 96.25 286 VAL A O 1
ATOM 2199 N N . GLU A 1 287 ? 12.507 -15.685 -11.344 1.00 96.81 287 GLU A N 1
ATOM 2200 C CA . GLU A 1 287 ? 11.245 -16.333 -11.721 1.00 96.81 287 GLU A CA 1
ATOM 2201 C C . GLU A 1 287 ? 11.143 -16.639 -13.219 1.00 96.81 287 GLU A C 1
ATOM 2203 O O . GLU A 1 287 ? 10.551 -17.646 -13.602 1.00 96.81 287 GLU A O 1
ATOM 2208 N N . GLY A 1 288 ? 11.715 -15.789 -14.075 1.00 94.56 288 GLY A N 1
ATOM 2209 C CA . GLY A 1 288 ? 11.538 -15.859 -15.522 1.00 94.56 288 GLY A CA 1
ATOM 2210 C C . GLY A 1 288 ? 10.219 -15.231 -15.995 1.00 94.56 288 GLY A C 1
ATOM 2211 O O . GLY A 1 288 ? 9.173 -15.318 -15.354 1.00 94.56 288 GLY A O 1
ATOM 2212 N N . CYS A 1 289 ? 10.268 -14.591 -17.162 1.00 95.19 289 CYS A N 1
ATOM 2213 C CA . CYS A 1 289 ? 9.262 -13.639 -17.646 1.00 95.19 289 CYS A CA 1
ATOM 2214 C C . CYS A 1 289 ? 7.805 -14.137 -17.701 1.00 95.19 289 CYS A C 1
ATOM 2216 O O . CYS A 1 289 ? 6.884 -13.338 -17.546 1.00 95.19 289 CYS A O 1
ATOM 2218 N N . GLN A 1 290 ? 7.587 -15.435 -17.937 1.00 94.94 290 GLN A N 1
ATOM 2219 C CA . GLN A 1 290 ? 6.251 -16.035 -18.062 1.00 94.94 290 GLN A CA 1
ATOM 2220 C C . GLN A 1 290 ? 5.759 -16.731 -16.784 1.00 94.94 290 GLN A C 1
ATOM 2222 O O . GLN A 1 290 ? 4.664 -17.294 -16.781 1.00 94.94 290 GLN A O 1
ATOM 2227 N N . ALA A 1 291 ? 6.543 -16.737 -15.702 1.00 96.38 291 ALA A N 1
ATOM 2228 C CA . ALA A 1 291 ? 6.154 -17.443 -14.490 1.00 96.38 291 ALA A CA 1
ATOM 2229 C C . ALA A 1 291 ? 4.859 -16.859 -13.890 1.00 96.38 291 ALA A C 1
ATOM 2231 O O . ALA A 1 291 ? 4.701 -15.634 -13.835 1.00 96.38 291 ALA A O 1
ATOM 2232 N N . PRO A 1 292 ? 3.957 -17.697 -13.338 1.00 95.94 292 PRO A N 1
ATOM 2233 C CA . PRO A 1 292 ? 2.752 -17.224 -12.651 1.00 95.94 292 PRO A CA 1
ATOM 2234 C C . PRO A 1 292 ? 3.039 -16.193 -11.545 1.00 95.94 292 PRO A C 1
ATOM 2236 O O . PRO A 1 292 ? 2.227 -15.306 -11.291 1.00 95.94 292 PRO A O 1
ATOM 2239 N N . ALA A 1 293 ? 4.223 -16.260 -10.927 1.00 97.06 293 ALA A N 1
ATOM 2240 C CA . ALA A 1 293 ? 4.685 -15.285 -9.946 1.00 97.06 293 ALA A CA 1
ATOM 2241 C C . ALA A 1 293 ? 4.907 -13.879 -10.541 1.00 97.06 293 ALA A C 1
ATOM 2243 O O . ALA A 1 293 ? 4.547 -12.883 -9.915 1.00 97.06 293 ALA A O 1
ATOM 2244 N N . VAL A 1 294 ? 5.446 -13.786 -11.762 1.00 97.38 294 VAL A N 1
ATOM 2245 C CA . VAL A 1 294 ? 5.621 -12.518 -12.492 1.00 97.38 294 VAL A CA 1
ATOM 2246 C C . VAL A 1 294 ? 4.273 -11.937 -12.902 1.00 97.38 294 VAL A C 1
ATOM 2248 O O . VAL A 1 294 ? 4.063 -10.734 -12.760 1.00 97.38 294 VAL A O 1
ATOM 2251 N N . VAL A 1 295 ? 3.324 -12.785 -13.314 1.00 95.44 295 VAL A N 1
ATOM 2252 C CA . VAL A 1 295 ? 1.941 -12.365 -13.597 1.00 95.44 295 VAL A CA 1
ATOM 2253 C C . VAL A 1 295 ? 1.266 -11.800 -12.340 1.00 95.44 295 VAL A C 1
ATOM 2255 O O . VAL A 1 295 ? 0.637 -10.745 -12.412 1.00 95.44 295 VAL A O 1
ATOM 2258 N N . GLN A 1 296 ? 1.433 -12.449 -11.181 1.00 96.69 296 GLN A N 1
ATOM 2259 C CA . GLN A 1 296 ? 0.919 -11.954 -9.899 1.00 96.69 296 GLN A CA 1
ATOM 2260 C C . GLN A 1 296 ? 1.562 -10.625 -9.483 1.00 96.69 296 GLN A C 1
ATOM 2262 O O . GLN A 1 296 ? 0.842 -9.711 -9.082 1.00 96.69 296 GLN A O 1
ATOM 2267 N N . LEU A 1 297 ? 2.890 -10.491 -9.596 1.00 97.81 297 LEU A N 1
ATOM 2268 C CA . LEU A 1 297 ? 3.578 -9.242 -9.263 1.00 97.81 297 LEU A CA 1
ATOM 2269 C C . LEU A 1 297 ? 3.097 -8.094 -10.163 1.00 97.81 297 LEU A C 1
ATOM 2271 O O . LEU A 1 297 ? 2.733 -7.040 -9.649 1.00 97.81 297 LEU A O 1
ATOM 2275 N N . ARG A 1 298 ? 3.005 -8.318 -11.482 1.00 97.44 298 ARG A N 1
ATOM 2276 C CA . ARG A 1 298 ? 2.471 -7.349 -12.457 1.00 97.44 298 ARG A CA 1
ATOM 2277 C C . ARG A 1 298 ? 1.073 -6.868 -12.075 1.00 97.44 298 ARG A C 1
ATOM 2279 O O . ARG A 1 298 ? 0.808 -5.671 -12.036 1.00 97.44 298 ARG A O 1
ATOM 2286 N N . GLU A 1 299 ? 0.179 -7.809 -11.794 1.00 95.88 299 GLU A N 1
ATOM 2287 C CA . GLU A 1 299 ? -1.212 -7.540 -11.428 1.00 95.88 299 GLU A CA 1
ATOM 2288 C C . GLU A 1 299 ? -1.302 -6.731 -10.122 1.00 95.88 299 GLU A C 1
ATOM 2290 O O . GLU A 1 299 ? -2.055 -5.759 -10.045 1.00 95.88 299 GLU A O 1
ATOM 2295 N N . ASN A 1 300 ? -0.478 -7.055 -9.121 1.00 96.75 300 ASN A N 1
ATOM 2296 C CA . ASN A 1 300 ? -0.414 -6.306 -7.866 1.00 96.75 300 ASN A CA 1
ATOM 2297 C C . ASN A 1 300 ? 0.242 -4.921 -8.008 1.00 96.75 300 ASN A C 1
ATOM 2299 O O . ASN A 1 300 ? -0.210 -3.986 -7.350 1.00 96.75 300 ASN A O 1
ATOM 2303 N N . LEU A 1 301 ? 1.218 -4.737 -8.904 1.00 97.88 301 LEU A N 1
ATOM 2304 C CA . LEU A 1 301 ? 1.760 -3.417 -9.258 1.00 97.88 301 LEU A CA 1
ATOM 2305 C C . LEU A 1 301 ? 0.697 -2.533 -9.937 1.00 97.88 301 LEU A C 1
ATOM 2307 O O . LEU A 1 301 ? 0.535 -1.365 -9.572 1.00 97.88 301 LEU A O 1
ATOM 2311 N N . ILE A 1 302 ? -0.089 -3.087 -10.869 1.00 96.31 302 ILE A N 1
ATOM 2312 C CA . ILE A 1 302 ? -1.231 -2.388 -11.488 1.00 96.31 302 ILE A CA 1
ATOM 2313 C C . ILE A 1 302 ? -2.271 -2.014 -10.423 1.00 96.31 302 ILE A C 1
ATOM 2315 O O . ILE A 1 302 ? -2.791 -0.900 -10.433 1.00 96.31 302 ILE A O 1
ATOM 2319 N N . ARG A 1 303 ? -2.572 -2.911 -9.480 1.00 93.56 303 ARG A N 1
ATOM 2320 C CA . ARG A 1 303 ? -3.550 -2.654 -8.410 1.00 93.56 303 ARG A CA 1
ATOM 2321 C C . ARG A 1 303 ? -3.076 -1.585 -7.435 1.00 93.56 303 ARG A C 1
ATOM 2323 O O . ARG A 1 303 ? -3.763 -0.578 -7.283 1.00 93.56 303 ARG A O 1
ATOM 2330 N N . GLY A 1 304 ? -1.888 -1.757 -6.858 1.00 91.06 304 GLY A N 1
ATOM 2331 C CA . GLY A 1 304 ? -1.310 -0.832 -5.884 1.00 91.06 304 GLY A CA 1
ATOM 2332 C C . GLY A 1 304 ? -1.103 0.577 -6.439 1.00 91.06 304 GLY A C 1
ATOM 2333 O O . GLY A 1 304 ? -1.454 1.556 -5.786 1.00 91.06 304 GLY A O 1
ATOM 2334 N N . SER A 1 305 ? -0.649 0.699 -7.692 1.00 93.31 305 SER A N 1
ATOM 2335 C CA . SER A 1 305 ? -0.485 2.009 -8.342 1.00 93.31 305 SER A CA 1
ATOM 2336 C C . SER A 1 305 ? -1.807 2.744 -8.605 1.00 93.31 305 SER A C 1
ATOM 2338 O O . SER A 1 305 ? -1.810 3.966 -8.763 1.00 93.31 305 SER A O 1
ATOM 2340 N N . ASN A 1 306 ? -2.933 2.025 -8.617 1.00 86.62 306 ASN A N 1
ATOM 2341 C CA . ASN A 1 306 ? -4.287 2.558 -8.780 1.00 86.62 306 ASN A CA 1
ATOM 2342 C C . ASN A 1 306 ? -5.117 2.519 -7.480 1.00 86.62 306 ASN A C 1
ATOM 2344 O O . ASN A 1 306 ? -6.335 2.673 -7.539 1.00 86.62 306 ASN A O 1
ATOM 2348 N N . GLY A 1 307 ? -4.484 2.286 -6.324 1.00 81.19 307 GLY A N 1
ATOM 2349 C CA . GLY A 1 307 ? -5.147 2.220 -5.016 1.00 81.19 307 GLY A CA 1
ATOM 2350 C C . GLY A 1 307 ? -6.194 1.110 -4.874 1.00 81.19 307 GLY A C 1
ATOM 2351 O O . GLY A 1 307 ? -7.104 1.204 -4.052 1.00 81.19 307 GLY A O 1
ATOM 2352 N N . ARG A 1 308 ? -6.093 0.056 -5.690 1.00 83.44 308 ARG A N 1
ATOM 2353 C CA . ARG A 1 308 ? -6.995 -1.102 -5.667 1.00 83.44 308 ARG A CA 1
ATOM 2354 C C . ARG A 1 308 ? -6.464 -2.193 -4.743 1.00 83.44 308 ARG A C 1
ATOM 2356 O O . ARG A 1 308 ? -5.254 -2.363 -4.605 1.00 83.44 308 ARG A O 1
ATOM 2363 N N . LEU A 1 309 ? -7.387 -2.998 -4.213 1.00 83.44 309 LEU A N 1
ATOM 2364 C CA . LEU A 1 309 ? -7.078 -4.232 -3.490 1.00 83.44 309 LEU A CA 1
ATOM 2365 C C . LEU A 1 309 ? -6.131 -5.138 -4.284 1.00 83.44 309 LEU A C 1
ATOM 2367 O O . LEU A 1 309 ? -6.317 -5.350 -5.491 1.00 83.44 309 LEU A O 1
ATOM 2371 N N . SER A 1 310 ? -5.171 -5.731 -3.576 1.00 91.00 310 SER A N 1
ATOM 2372 C CA . SER A 1 310 ? -4.307 -6.787 -4.095 1.00 91.00 310 SER A CA 1
ATOM 2373 C C . SER A 1 310 ? -5.120 -7.994 -4.566 1.00 91.00 310 SER A C 1
ATOM 2375 O O . SER A 1 310 ? -6.246 -8.235 -4.115 1.00 91.00 310 SER A O 1
ATOM 2377 N N . LEU A 1 311 ? -4.534 -8.797 -5.455 1.00 91.31 311 LEU A N 1
ATOM 2378 C CA . LEU A 1 311 ? -5.135 -10.034 -5.952 1.00 91.31 311 LEU A CA 1
ATOM 2379 C C . LEU A 1 311 ? -5.570 -10.951 -4.796 1.00 91.31 311 LEU A C 1
ATOM 2381 O O . LEU A 1 311 ? -6.627 -11.573 -4.840 1.00 91.31 311 LEU A O 1
ATOM 2385 N N . GLN A 1 312 ? -4.770 -10.999 -3.728 1.00 89.94 312 GLN A N 1
ATOM 2386 C CA . GLN A 1 312 ? -4.990 -11.836 -2.552 1.00 89.94 312 GLN A CA 1
ATOM 2387 C C . GLN A 1 312 ? -6.020 -11.269 -1.575 1.00 89.94 312 GLN A C 1
ATOM 2389 O O . GLN A 1 312 ? -6.578 -12.045 -0.797 1.00 89.94 312 GLN A O 1
ATOM 2394 N N . GLN A 1 313 ? -6.236 -9.953 -1.554 1.00 83.56 313 GLN A N 1
ATOM 2395 C CA . GLN A 1 313 ? -7.324 -9.329 -0.798 1.00 83.56 313 GLN A CA 1
ATOM 2396 C C . GLN A 1 313 ? -8.658 -9.558 -1.529 1.00 83.56 313 GLN A C 1
ATOM 2398 O O . GLN A 1 313 ? -9.600 -10.073 -0.929 1.00 83.56 313 GLN A O 1
ATOM 2403 N N . GLU A 1 314 ? -8.705 -9.299 -2.842 1.00 83.56 314 GLU A N 1
ATOM 2404 C CA . GLU A 1 314 ? -9.902 -9.499 -3.676 1.00 83.56 314 GLU A CA 1
ATOM 2405 C C . GLU A 1 314 ? -10.322 -10.981 -3.744 1.00 83.56 314 GLU A C 1
ATOM 2407 O O . GLU A 1 314 ? -11.496 -11.296 -3.564 1.00 83.56 314 GLU A O 1
ATOM 2412 N N . ALA A 1 315 ? -9.371 -11.917 -3.878 1.00 84.88 315 ALA A N 1
ATOM 2413 C CA . ALA A 1 315 ? -9.640 -13.362 -3.827 1.00 84.88 315 ALA A CA 1
ATOM 2414 C C . ALA A 1 315 ? -10.290 -13.825 -2.507 1.00 84.88 315 ALA A C 1
ATOM 2416 O O . ALA A 1 315 ? -11.027 -14.814 -2.484 1.00 84.88 315 ALA A O 1
ATOM 2417 N N . ARG A 1 316 ? -10.012 -13.115 -1.404 1.00 79.12 316 ARG A N 1
ATOM 2418 C CA . ARG A 1 316 ? -10.575 -13.377 -0.072 1.00 79.12 316 ARG A CA 1
ATOM 2419 C C . ARG A 1 316 ? -11.918 -12.682 0.168 1.00 79.12 316 ARG A C 1
ATOM 2421 O O . ARG A 1 316 ? -12.516 -12.936 1.205 1.00 79.12 316 ARG A O 1
ATOM 2428 N N . GLY A 1 317 ? -12.393 -11.841 -0.756 1.00 67.00 317 GLY A N 1
ATOM 2429 C CA . GLY A 1 317 ? -13.669 -11.121 -0.640 1.00 67.00 317 GLY A CA 1
ATOM 2430 C C . GLY A 1 317 ? -13.765 -10.180 0.567 1.00 67.00 317 GLY A C 1
ATOM 2431 O O . GLY A 1 317 ? -14.870 -9.852 0.990 1.00 67.00 317 GLY A O 1
ATOM 2432 N N . GLY A 1 318 ? -12.629 -9.791 1.153 1.00 55.69 318 GLY A N 1
ATOM 2433 C CA . GLY A 1 318 ? -12.581 -8.945 2.345 1.00 55.69 318 GLY A CA 1
ATOM 2434 C C . GLY A 1 318 ? -12.495 -7.450 2.012 1.00 55.69 318 GLY A C 1
ATOM 2435 O O . GLY A 1 318 ? -12.017 -7.096 0.930 1.00 55.69 318 GLY A O 1
ATOM 2436 N N . PRO A 1 319 ? -12.904 -6.563 2.940 1.00 52.94 319 PRO A N 1
ATOM 2437 C CA . PRO A 1 319 ? -12.603 -5.136 2.844 1.00 52.94 319 PRO A CA 1
ATOM 2438 C C . PRO A 1 319 ? -11.086 -4.887 2.851 1.00 52.94 319 PRO A C 1
ATOM 2440 O O . PRO A 1 319 ? -10.294 -5.780 3.170 1.00 52.94 319 PRO A O 1
ATOM 2443 N N . VAL A 1 320 ? -10.675 -3.653 2.529 1.00 55.69 320 VAL A N 1
ATOM 2444 C CA . VAL A 1 320 ? -9.286 -3.207 2.714 1.00 55.69 320 VAL A CA 1
ATOM 2445 C C . VAL A 1 320 ? -8.941 -3.367 4.194 1.00 55.69 320 VAL A C 1
ATOM 2447 O O . VAL A 1 320 ? -9.352 -2.556 5.019 1.00 55.69 320 VAL A O 1
ATOM 2450 N N . VAL A 1 321 ? -8.186 -4.407 4.542 1.00 58.34 321 VAL A N 1
ATOM 2451 C CA . VAL A 1 321 ? -7.500 -4.455 5.833 1.00 58.34 321 VAL A CA 1
ATOM 2452 C C . VAL A 1 321 ? -6.440 -3.358 5.757 1.00 58.34 321 VAL A C 1
ATOM 2454 O O . VAL A 1 321 ? -5.549 -3.479 4.909 1.00 58.34 321 VAL A O 1
ATOM 2457 N N . PRO A 1 322 ? -6.531 -2.276 6.552 1.00 62.88 322 PRO A N 1
ATOM 2458 C CA . PRO A 1 322 ? -5.479 -1.271 6.559 1.00 62.88 322 PRO A CA 1
ATOM 2459 C C . PRO A 1 322 ? -4.168 -1.954 6.956 1.00 62.88 322 PRO A C 1
ATOM 2461 O O . PRO A 1 322 ? -4.169 -2.884 7.763 1.00 62.88 322 PRO A O 1
ATOM 2464 N N . THR A 1 323 ? -3.046 -1.527 6.383 1.00 79.38 323 THR A N 1
ATOM 2465 C CA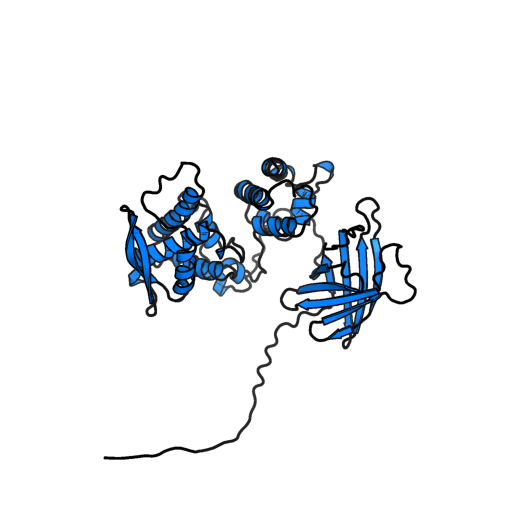 . THR A 1 323 ? -1.741 -1.983 6.877 1.00 79.38 323 THR A CA 1
ATOM 2466 C C . THR A 1 323 ? -1.548 -1.479 8.305 1.00 79.38 323 THR A C 1
ATOM 2468 O O . THR A 1 323 ? -2.190 -0.516 8.733 1.00 79.38 323 THR A O 1
ATOM 2471 N N . PHE A 1 324 ? -0.636 -2.100 9.047 1.00 83.19 324 PHE A N 1
ATOM 2472 C CA . PHE A 1 324 ? -0.367 -1.701 10.426 1.00 83.19 324 PHE A CA 1
ATOM 2473 C C . PHE A 1 324 ? 0.142 -0.252 10.508 1.00 83.19 324 PHE A C 1
ATOM 2475 O O . PHE A 1 324 ? -0.325 0.520 11.347 1.00 83.19 324 PHE A O 1
ATOM 2482 N N . LEU A 1 325 ? 0.992 0.146 9.552 1.00 83.62 325 LEU A N 1
ATOM 2483 C CA . LEU A 1 325 ? 1.387 1.537 9.323 1.00 83.62 325 LEU A CA 1
ATOM 2484 C C . LEU A 1 325 ? 0.174 2.459 9.133 1.00 83.62 325 LEU A C 1
ATOM 2486 O O . LEU A 1 325 ? 0.062 3.466 9.825 1.00 83.62 325 LEU A O 1
ATOM 2490 N N . ASN A 1 326 ? -0.749 2.120 8.231 1.00 77.69 326 ASN A N 1
ATOM 2491 C CA . ASN A 1 326 ? -1.870 2.996 7.886 1.00 77.69 326 ASN A CA 1
ATOM 2492 C C . ASN A 1 326 ? -2.903 3.081 9.004 1.00 77.69 326 ASN A C 1
ATOM 2494 O O . ASN A 1 326 ? -3.484 4.138 9.217 1.00 77.69 326 ASN A O 1
ATOM 2498 N N . ALA A 1 327 ? -3.129 1.985 9.726 1.00 83.19 327 ALA A N 1
ATOM 2499 C CA . ALA A 1 327 ? -4.021 1.969 10.872 1.00 83.19 327 ALA A CA 1
ATOM 2500 C C . ALA A 1 327 ? -3.446 2.801 12.034 1.00 83.19 327 ALA A C 1
ATOM 2502 O O . ALA A 1 327 ? -4.189 3.526 12.693 1.00 83.19 327 ALA A O 1
ATOM 2503 N N . CYS A 1 328 ? -2.120 2.775 12.222 1.00 88.88 328 CYS A N 1
ATOM 2504 C CA . CYS A 1 328 ? -1.422 3.688 13.123 1.00 88.88 328 CYS A CA 1
ATOM 2505 C C . CYS A 1 328 ? -1.558 5.146 12.668 1.00 88.88 328 CYS A C 1
ATOM 2507 O O . CYS A 1 328 ? -2.031 5.986 13.432 1.00 88.88 328 CYS A O 1
ATOM 2509 N N . LEU A 1 329 ? -1.193 5.444 11.416 1.00 83.19 329 LEU A N 1
ATOM 2510 C CA . LEU A 1 329 ? -1.264 6.795 10.858 1.00 83.19 329 LEU A CA 1
ATOM 2511 C C . LEU A 1 329 ? -2.680 7.354 10.964 1.00 83.19 329 LEU A C 1
ATOM 2513 O O . LEU A 1 329 ? -2.834 8.454 11.471 1.00 83.19 329 LEU A O 1
ATOM 2517 N N . ALA A 1 330 ? -3.707 6.584 10.597 1.00 77.81 330 ALA A N 1
ATOM 2518 C CA . ALA A 1 330 ? -5.100 6.994 10.728 1.00 77.81 330 ALA A CA 1
ATOM 2519 C C . ALA A 1 330 ? -5.441 7.397 12.170 1.00 77.81 330 ALA A C 1
ATOM 2521 O O . ALA A 1 330 ? -5.956 8.487 12.382 1.00 77.81 330 ALA A O 1
ATOM 2522 N N . VAL A 1 331 ? -5.108 6.572 13.170 1.00 80.12 331 VAL A N 1
ATOM 2523 C CA . VAL A 1 331 ? -5.386 6.886 14.584 1.00 80.12 331 VAL A CA 1
ATOM 2524 C C . VAL A 1 331 ? -4.631 8.129 15.060 1.00 80.12 331 VAL A C 1
ATOM 2526 O O . VAL A 1 331 ? -5.184 8.922 15.820 1.00 80.12 331 VAL A O 1
ATOM 2529 N N . HIS A 1 332 ? -3.384 8.319 14.625 1.00 77.00 332 HIS A N 1
ATOM 2530 C CA . HIS A 1 332 ? -2.564 9.439 15.076 1.00 77.00 332 HIS A CA 1
ATOM 2531 C C . HIS A 1 332 ? -2.852 10.758 14.329 1.00 77.00 332 HIS A C 1
ATOM 2533 O O . HIS A 1 332 ? -2.816 11.810 14.965 1.00 77.00 332 HIS A O 1
ATOM 2539 N N . ASP A 1 333 ? -3.213 10.721 13.044 1.00 66.25 333 ASP A N 1
ATOM 2540 C CA . ASP A 1 333 ? -3.441 11.894 12.181 1.00 66.25 333 ASP A CA 1
ATOM 2541 C C . ASP A 1 333 ? -4.742 12.648 12.524 1.00 66.25 333 ASP A C 1
ATOM 2543 O O . ASP A 1 333 ? -4.737 13.873 12.625 1.00 66.25 333 ASP A O 1
ATOM 2547 N N . VAL A 1 334 ? -5.841 11.949 12.866 1.00 50.53 334 VAL A N 1
ATOM 2548 C CA . VAL A 1 334 ? -7.032 12.622 13.448 1.00 50.53 334 VAL A CA 1
ATOM 2549 C C . VAL A 1 334 ? -6.817 13.122 14.885 1.00 50.53 334 VAL A C 1
ATOM 2551 O O . VAL A 1 334 ? -7.648 13.862 15.417 1.00 50.53 334 VAL A O 1
ATOM 2554 N N . SER A 1 335 ? -5.717 12.753 15.549 1.00 47.28 335 SER A N 1
ATOM 2555 C CA . SER A 1 335 ? -5.531 12.988 16.985 1.00 47.28 335 SER A CA 1
ATOM 2556 C C . SER A 1 335 ? -4.777 14.282 17.321 1.00 47.28 335 SER A C 1
ATOM 2558 O O . SER A 1 335 ? -3.764 14.232 18.015 1.00 47.28 335 SER A O 1
ATOM 2560 N N . VAL A 1 336 ? -5.333 15.456 16.980 1.00 44.72 336 VAL A N 1
ATOM 2561 C CA . VAL A 1 336 ? -4.746 16.808 17.235 1.00 44.72 336 VAL A CA 1
ATOM 2562 C C . VAL A 1 336 ? -4.380 17.107 18.714 1.00 44.72 336 VAL A C 1
ATOM 2564 O O . VAL A 1 336 ? -3.905 18.187 19.054 1.00 44.72 336 VAL A O 1
ATOM 2567 N N . SER A 1 337 ? -4.625 16.173 19.639 1.00 43.00 337 SER A N 1
ATOM 2568 C CA . SER A 1 337 ? -4.243 16.263 21.053 1.00 43.00 337 SER A CA 1
ATOM 2569 C C . SER A 1 337 ? -3.703 14.960 21.666 1.00 43.00 337 SER A C 1
ATOM 2571 O O . SER A 1 337 ? -3.731 14.809 22.891 1.00 43.00 337 SER A O 1
ATOM 2573 N N . SER A 1 338 ? -3.213 14.000 20.870 1.00 45.22 338 SER A N 1
ATOM 2574 C CA . SER A 1 338 ? -2.494 12.864 21.461 1.00 45.22 338 SER A CA 1
ATOM 2575 C C . SER A 1 338 ? -1.201 13.342 22.134 1.00 45.22 338 SER A C 1
ATOM 2577 O O . SER A 1 338 ? -0.520 14.246 21.651 1.00 45.22 338 SER A O 1
ATOM 2579 N N . ARG A 1 339 ? -0.819 12.704 23.251 1.00 44.47 339 ARG A N 1
ATOM 2580 C CA . ARG A 1 339 ? 0.459 12.982 23.946 1.00 44.47 339 ARG A CA 1
ATOM 2581 C C . ARG A 1 339 ? 1.687 12.718 23.057 1.00 44.47 339 ARG A C 1
ATOM 2583 O O . ARG A 1 339 ? 2.785 13.146 23.388 1.00 44.47 339 ARG A O 1
ATOM 2590 N N . TYR A 1 340 ? 1.474 12.048 21.925 1.00 44.97 340 TYR A N 1
ATOM 2591 C CA . TYR A 1 340 ? 2.460 11.742 20.900 1.00 44.97 340 TYR A CA 1
ATOM 2592 C C . TYR A 1 340 ? 2.593 12.832 19.828 1.00 44.97 340 TYR A C 1
ATOM 2594 O O . TYR A 1 340 ? 3.398 12.645 18.934 1.00 44.97 340 TYR A O 1
ATOM 2602 N N . HIS A 1 341 ? 1.905 13.980 19.911 1.00 44.38 341 HIS A N 1
ATOM 2603 C CA . HIS A 1 341 ? 2.147 15.108 18.988 1.00 44.38 341 HIS A CA 1
ATOM 2604 C C . HIS A 1 341 ? 3.566 15.698 19.072 1.00 44.38 341 HIS A C 1
ATOM 2606 O O . HIS A 1 341 ? 4.000 16.383 18.149 1.00 44.38 341 HIS A O 1
ATOM 2612 N N . ALA A 1 342 ? 4.289 15.434 20.166 1.00 45.28 342 ALA A N 1
ATOM 2613 C CA . ALA A 1 342 ? 5.717 15.726 20.281 1.00 45.28 342 ALA A CA 1
ATOM 2614 C C . ALA A 1 342 ? 6.593 14.772 19.441 1.00 45.28 342 ALA A C 1
ATOM 2616 O O . ALA A 1 342 ? 7.734 15.102 19.131 1.00 45.28 342 ALA A O 1
ATOM 2617 N N . VAL A 1 343 ? 6.059 13.610 19.055 1.00 53.47 343 VAL A N 1
ATOM 2618 C CA . VAL A 1 343 ? 6.701 12.633 18.175 1.00 53.47 343 VAL A CA 1
ATOM 2619 C C . VAL A 1 343 ? 6.141 12.832 16.769 1.00 53.47 343 VAL A C 1
ATOM 2621 O O . VAL A 1 343 ? 4.933 12.932 16.565 1.00 53.47 343 VAL A O 1
ATOM 2624 N N . ASN A 1 344 ? 7.006 12.878 15.759 1.00 78.38 344 ASN A N 1
ATOM 2625 C CA . ASN A 1 344 ? 6.559 12.909 14.369 1.00 78.38 344 ASN A CA 1
ATOM 2626 C C . ASN A 1 344 ? 5.744 11.631 14.089 1.00 78.38 344 ASN A C 1
ATOM 2628 O O . ASN A 1 344 ? 6.326 10.553 13.997 1.00 78.38 344 ASN A O 1
ATOM 2632 N N . ALA A 1 345 ? 4.415 11.736 13.956 1.00 79.06 345 ALA A N 1
ATOM 2633 C CA . ALA A 1 345 ? 3.517 10.580 13.848 1.00 79.06 345 ALA A CA 1
ATOM 2634 C C . ALA A 1 345 ? 3.909 9.620 12.710 1.00 79.06 345 ALA A C 1
ATOM 2636 O O . ALA A 1 345 ? 3.770 8.406 12.841 1.00 79.06 345 ALA A O 1
ATOM 2637 N N . LYS A 1 346 ? 4.488 10.151 11.625 1.00 77.88 346 LYS A N 1
ATOM 2638 C CA . LYS A 1 346 ? 5.015 9.354 10.515 1.00 77.88 346 LYS A CA 1
ATOM 2639 C C . LYS A 1 346 ? 6.291 8.591 10.877 1.00 77.88 346 LYS A C 1
ATOM 2641 O O . LYS A 1 346 ? 6.445 7.453 10.448 1.00 77.88 346 LYS A O 1
ATOM 2646 N N . ALA A 1 347 ? 7.175 9.182 11.681 1.00 82.06 347 ALA A N 1
ATOM 2647 C CA . ALA A 1 347 ? 8.348 8.493 12.221 1.00 82.06 347 ALA A CA 1
ATOM 2648 C C . ALA A 1 347 ? 7.944 7.436 13.265 1.00 82.06 347 ALA A C 1
ATOM 2650 O O . ALA A 1 347 ? 8.406 6.301 13.184 1.00 82.06 347 ALA A O 1
ATOM 2651 N N . TYR A 1 348 ? 7.018 7.776 14.171 1.00 87.06 348 TYR A N 1
ATOM 2652 C CA . TYR A 1 348 ? 6.474 6.865 15.181 1.00 87.06 348 TYR A CA 1
ATOM 2653 C C . TYR A 1 348 ? 5.826 5.629 14.545 1.00 87.06 348 TYR A C 1
ATOM 2655 O O . TYR A 1 348 ? 6.248 4.502 14.797 1.00 87.06 348 TYR A O 1
ATOM 2663 N N . CYS A 1 349 ? 4.835 5.836 13.673 1.00 89.56 349 CYS A N 1
ATOM 2664 C CA . CYS A 1 349 ? 4.123 4.746 13.013 1.00 89.56 349 CYS A CA 1
ATOM 2665 C C . CYS A 1 349 ? 5.012 3.965 12.033 1.00 89.56 349 CYS A C 1
ATOM 2667 O O . CYS A 1 349 ? 4.837 2.755 11.907 1.00 89.56 349 CYS A O 1
ATOM 2669 N N . GLY A 1 350 ? 5.985 4.620 11.386 1.00 83.81 350 GLY A N 1
ATOM 2670 C CA . GLY A 1 350 ? 7.007 3.952 10.573 1.00 83.81 350 GLY A CA 1
ATOM 2671 C C . GLY A 1 350 ? 7.857 2.990 11.404 1.00 83.81 350 GLY A C 1
ATOM 2672 O O . GLY A 1 350 ? 7.909 1.802 11.099 1.00 83.81 350 GLY A O 1
ATOM 2673 N N . CYS A 1 351 ? 8.427 3.474 12.512 1.00 90.31 351 CYS A N 1
ATOM 2674 C CA . CYS A 1 351 ? 9.183 2.648 13.454 1.00 90.31 351 CYS A CA 1
ATOM 2675 C C . CYS A 1 351 ? 8.340 1.489 14.008 1.00 90.31 351 CYS A C 1
ATOM 2677 O O . CYS A 1 351 ? 8.804 0.350 14.025 1.00 90.31 351 CYS A O 1
ATOM 2679 N N . LEU A 1 352 ? 7.085 1.745 14.404 1.00 92.12 352 LEU A N 1
ATOM 2680 C CA . LEU A 1 352 ? 6.181 0.695 14.877 1.00 92.12 352 LEU A CA 1
ATOM 2681 C C . LEU A 1 352 ? 5.916 -0.375 13.803 1.00 92.12 352 LEU A C 1
ATOM 2683 O O . LEU A 1 352 ? 5.894 -1.564 14.126 1.00 92.12 352 LEU A O 1
ATOM 2687 N N . ASP A 1 353 ? 5.695 0.009 12.542 1.00 88.31 353 ASP A N 1
ATOM 2688 C CA . ASP A 1 353 ? 5.477 -0.952 11.456 1.00 88.31 353 ASP A CA 1
ATOM 2689 C C . ASP A 1 353 ? 6.738 -1.773 11.159 1.00 88.31 353 ASP A C 1
ATOM 2691 O O . ASP A 1 353 ? 6.636 -2.994 11.029 1.00 88.31 353 ASP A O 1
ATOM 2695 N N . ASP A 1 354 ? 7.911 -1.137 11.124 1.00 83.25 354 ASP A N 1
ATOM 2696 C CA . ASP A 1 354 ? 9.199 -1.784 10.850 1.00 83.25 354 ASP A CA 1
ATOM 2697 C C . ASP A 1 354 ? 9.618 -2.758 11.957 1.00 83.25 354 ASP A C 1
ATOM 2699 O O . ASP A 1 354 ? 9.851 -3.938 11.683 1.00 83.25 354 ASP A O 1
ATOM 2703 N N . GLU A 1 355 ? 9.621 -2.322 13.217 1.00 88.81 355 GLU A N 1
ATOM 2704 C CA . GLU A 1 355 ? 9.914 -3.184 14.369 1.00 88.81 355 GLU A CA 1
ATOM 2705 C C . GLU A 1 355 ? 8.898 -4.336 14.481 1.00 88.81 355 GLU A C 1
ATOM 2707 O O . GLU A 1 355 ? 9.258 -5.477 14.792 1.00 88.81 355 GLU A O 1
ATOM 2712 N N . SER A 1 356 ? 7.621 -4.082 14.165 1.00 84.06 356 SER A N 1
ATOM 2713 C CA . SER A 1 356 ? 6.602 -5.134 14.156 1.00 84.06 356 SER A CA 1
ATOM 2714 C C . SER A 1 356 ? 6.702 -6.094 12.964 1.00 84.06 356 SER A C 1
ATOM 2716 O O . SER A 1 356 ? 6.167 -7.195 13.089 1.00 84.06 356 SER A O 1
ATOM 2718 N N . ARG A 1 357 ? 7.408 -5.785 11.853 1.00 76.75 357 ARG A N 1
ATOM 2719 C CA . ARG A 1 357 ? 7.621 -6.753 10.740 1.00 76.75 357 ARG A CA 1
ATOM 2720 C C . ARG A 1 357 ? 8.271 -8.051 11.229 1.00 76.75 357 ARG A C 1
ATOM 2722 O O . ARG A 1 357 ? 7.938 -9.117 10.725 1.00 76.75 357 ARG A O 1
ATOM 2729 N N . ASN A 1 358 ? 9.170 -7.956 12.210 1.00 77.75 358 ASN A N 1
ATOM 2730 C CA . ASN A 1 358 ? 9.936 -9.095 12.726 1.00 77.75 358 ASN A CA 1
ATOM 2731 C C . ASN A 1 358 ? 9.290 -9.775 13.946 1.00 77.75 358 ASN A C 1
ATOM 2733 O O . ASN A 1 358 ? 9.664 -10.893 14.294 1.00 77.75 358 ASN A O 1
ATOM 2737 N N . LEU A 1 359 ? 8.333 -9.113 14.603 1.00 86.81 359 LEU A N 1
ATOM 2738 C CA . LEU A 1 359 ? 7.682 -9.611 15.820 1.00 86.81 359 LEU A CA 1
ATOM 2739 C C . LEU A 1 359 ? 6.267 -10.138 15.554 1.00 86.81 359 LEU A C 1
ATOM 2741 O O . LEU A 1 359 ? 5.850 -11.122 16.168 1.00 86.81 359 LEU A O 1
ATOM 2745 N N . MET A 1 360 ? 5.509 -9.494 14.668 1.00 88.50 360 MET A N 1
ATOM 2746 C CA . MET A 1 360 ? 4.143 -9.886 14.330 1.00 88.50 360 MET A CA 1
ATOM 2747 C C . MET A 1 360 ? 4.123 -10.822 13.127 1.00 88.50 360 MET A C 1
ATOM 2749 O O . MET A 1 360 ? 4.635 -10.508 12.055 1.00 88.50 360 MET A O 1
ATOM 2753 N N . SER A 1 361 ? 3.425 -11.944 13.269 1.00 83.00 361 SER A N 1
ATOM 2754 C CA . SER A 1 361 ? 2.950 -12.709 12.121 1.00 83.00 361 SER A CA 1
ATOM 2755 C C . SER A 1 361 ? 1.967 -11.875 11.275 1.00 83.00 361 SER A C 1
ATOM 2757 O O . SER A 1 361 ? 1.311 -10.968 11.797 1.00 83.00 361 SER A O 1
ATOM 2759 N N . PRO A 1 362 ? 1.752 -12.213 9.989 1.00 72.44 362 PRO A N 1
ATOM 2760 C CA . PRO A 1 362 ? 0.752 -11.537 9.153 1.00 72.44 362 PRO A CA 1
ATOM 2761 C C . PRO A 1 362 ? -0.690 -11.623 9.692 1.00 72.44 362 PRO A C 1
ATOM 2763 O O . PRO A 1 362 ? -1.544 -10.819 9.319 1.00 72.44 362 PRO A O 1
ATOM 2766 N N . ALA A 1 363 ? -0.984 -12.605 10.554 1.00 72.25 363 ALA A N 1
ATOM 2767 C CA . ALA A 1 363 ? -2.268 -12.712 11.243 1.00 72.25 363 ALA A CA 1
ATOM 2768 C C . ALA A 1 363 ? -2.377 -11.697 12.393 1.00 72.25 363 ALA A C 1
ATOM 2770 O O . ALA A 1 363 ? -3.387 -11.005 12.492 1.00 72.25 363 ALA A O 1
ATOM 2771 N N . GLU A 1 364 ? -1.322 -11.552 13.201 1.00 86.00 364 GLU A N 1
ATOM 2772 C CA . GLU A 1 364 ? -1.242 -10.539 14.262 1.00 86.00 364 GLU A CA 1
ATOM 2773 C C . GLU A 1 364 ? -1.255 -9.122 13.677 1.00 86.00 364 GLU A C 1
ATOM 2775 O O . GLU A 1 364 ? -2.050 -8.302 14.130 1.00 86.00 364 GLU A O 1
ATOM 2780 N N . LYS A 1 365 ? -0.475 -8.845 12.614 1.00 82.50 365 LYS A N 1
ATOM 2781 C CA . LYS A 1 365 ? -0.536 -7.545 11.920 1.00 82.50 365 LYS A CA 1
ATOM 2782 C C . LYS A 1 365 ? -1.959 -7.218 11.475 1.00 82.50 365 LYS A C 1
ATOM 2784 O O . LYS A 1 365 ? -2.436 -6.131 11.788 1.00 82.50 365 LYS A O 1
ATOM 2789 N N . ARG A 1 366 ? -2.676 -8.147 10.825 1.00 76.12 366 ARG A N 1
ATOM 2790 C CA . ARG A 1 366 ? -4.090 -7.934 10.464 1.00 76.12 366 ARG A CA 1
ATOM 2791 C C . ARG A 1 366 ? -4.953 -7.647 11.694 1.00 76.12 366 ARG A C 1
ATOM 2793 O O . ARG A 1 366 ? -5.650 -6.638 11.705 1.00 76.12 366 ARG A O 1
ATOM 2800 N N . TYR A 1 367 ? -4.869 -8.499 12.716 1.00 84.62 367 TYR A N 1
ATOM 2801 C CA . TYR A 1 367 ? -5.663 -8.375 13.937 1.00 84.62 367 TYR A CA 1
ATOM 2802 C C . TYR A 1 367 ? -5.499 -6.999 14.588 1.00 84.62 367 TYR A C 1
ATOM 2804 O O . TYR A 1 367 ? -6.498 -6.347 14.877 1.00 84.62 367 TYR A O 1
ATOM 2812 N N . TYR A 1 368 ? -4.274 -6.506 14.773 1.00 90.25 368 TYR A N 1
ATOM 2813 C CA . TYR A 1 368 ? -4.089 -5.166 15.327 1.00 90.25 368 TYR A CA 1
ATOM 2814 C C . TYR A 1 368 ? -4.546 -4.071 14.360 1.00 90.25 368 TYR A C 1
ATOM 2816 O O . TYR A 1 368 ? -5.215 -3.143 14.800 1.00 90.25 368 TYR A O 1
ATOM 2824 N N . SER A 1 369 ? -4.264 -4.184 13.058 1.00 83.50 369 SER A N 1
ATOM 2825 C CA . SER A 1 369 ? -4.588 -3.119 12.092 1.00 83.50 369 SER A CA 1
ATOM 2826 C C . SER A 1 369 ? -6.092 -2.865 11.937 1.00 83.50 369 SER A C 1
ATOM 2828 O O . SER A 1 369 ? -6.509 -1.715 11.858 1.00 83.50 369 SER A O 1
ATOM 2830 N N . GLU A 1 370 ? -6.922 -3.913 11.944 1.00 78.94 370 GLU A N 1
ATOM 2831 C CA . GLU A 1 370 ? -8.391 -3.810 11.827 1.00 78.94 370 GLU A CA 1
ATOM 2832 C C . GLU A 1 370 ? -9.048 -2.923 12.898 1.00 78.94 370 GLU A C 1
ATOM 2834 O O . GLU A 1 370 ? -10.118 -2.367 12.663 1.00 78.94 370 GLU A O 1
ATOM 2839 N N . ALA A 1 371 ? -8.436 -2.802 14.079 1.00 78.00 371 ALA A N 1
ATOM 2840 C CA . ALA A 1 371 ? -8.938 -1.969 15.169 1.00 78.00 371 ALA A CA 1
ATOM 2841 C C . ALA A 1 371 ? -7.773 -1.392 15.988 1.00 78.00 371 ALA A C 1
ATOM 2843 O O . ALA A 1 371 ? -7.700 -1.593 17.203 1.00 78.00 371 ALA A O 1
ATOM 2844 N N . PHE A 1 372 ? -6.850 -0.697 15.315 1.00 88.25 372 PHE A N 1
ATOM 2845 C CA . PHE A 1 372 ? -5.561 -0.276 15.880 1.00 88.25 372 PHE A CA 1
ATOM 2846 C C . PHE A 1 372 ? -5.689 0.513 17.181 1.00 88.25 372 PHE A C 1
ATOM 2848 O O . PHE A 1 372 ? -4.999 0.197 18.149 1.00 88.25 372 PHE A O 1
ATOM 2855 N N . GLU A 1 373 ? -6.619 1.469 17.260 1.00 83.69 373 GLU A N 1
ATOM 2856 C CA . GLU A 1 373 ? -6.816 2.238 18.491 1.00 83.69 373 GLU A CA 1
ATOM 2857 C C . GLU A 1 373 ? -7.195 1.329 19.671 1.00 83.69 373 GLU A C 1
ATOM 2859 O O . GLU A 1 373 ? -6.638 1.452 20.756 1.00 83.69 373 GLU A O 1
ATOM 2864 N N . LEU A 1 374 ? -8.115 0.383 19.464 1.00 82.56 374 LEU A N 1
ATOM 2865 C CA . LEU A 1 374 ? -8.626 -0.489 20.522 1.00 82.56 374 LEU A CA 1
ATOM 2866 C C . LEU A 1 374 ? -7.640 -1.606 20.888 1.00 82.56 374 LEU A C 1
ATOM 2868 O O . LEU A 1 374 ? -7.383 -1.845 22.066 1.00 82.56 374 LEU A O 1
ATOM 2872 N N . ARG A 1 375 ? -7.116 -2.310 19.879 1.00 90.12 375 ARG A N 1
ATOM 2873 C CA . ARG A 1 375 ? -6.292 -3.514 20.047 1.00 90.12 375 ARG A CA 1
ATOM 2874 C C . ARG A 1 375 ? -4.821 -3.176 20.285 1.00 90.12 375 ARG A C 1
ATOM 2876 O O . ARG A 1 375 ? -4.170 -3.881 21.045 1.00 90.12 375 ARG A O 1
ATOM 2883 N N . PHE A 1 376 ? -4.291 -2.112 19.677 1.00 92.94 376 PHE A N 1
ATOM 2884 C CA . PHE A 1 376 ? -2.894 -1.707 19.849 1.00 92.94 376 PHE A CA 1
ATOM 2885 C C . PHE A 1 376 ? -2.756 -0.513 20.804 1.00 92.94 376 PHE A C 1
ATOM 2887 O O . PHE A 1 376 ? -2.197 -0.673 21.887 1.00 92.94 376 PHE A O 1
ATOM 2894 N N . THR A 1 377 ? -3.308 0.661 20.484 1.00 87.62 377 THR A N 1
ATOM 2895 C CA . THR A 1 377 ? -3.079 1.889 21.275 1.00 87.62 377 THR A CA 1
ATOM 2896 C C . THR A 1 377 ? -3.634 1.801 22.702 1.00 87.62 377 THR A C 1
ATOM 2898 O O . THR A 1 377 ? -2.957 2.179 23.656 1.00 87.62 377 THR A O 1
ATOM 2901 N N . ARG A 1 378 ? -4.853 1.284 22.881 1.00 82.44 378 ARG A N 1
ATOM 2902 C CA . ARG A 1 378 ? -5.529 1.156 24.186 1.00 82.44 378 ARG A CA 1
ATOM 2903 C C . ARG A 1 378 ? -5.197 -0.141 24.934 1.00 82.44 378 ARG A C 1
ATOM 2905 O O . ARG A 1 378 ? -5.698 -0.322 26.037 1.00 82.44 378 ARG A O 1
ATOM 2912 N N . ASN A 1 379 ? -4.362 -1.020 24.373 1.00 89.81 379 ASN A N 1
ATOM 2913 C CA . ASN A 1 379 ? -4.014 -2.300 24.998 1.00 89.81 379 ASN A CA 1
ATOM 2914 C C . ASN A 1 379 ? -2.495 -2.536 25.006 1.00 89.81 379 ASN A C 1
ATOM 2916 O O . ASN A 1 379 ? -1.861 -2.392 26.046 1.00 89.81 379 ASN A O 1
ATOM 2920 N N . ILE A 1 380 ? -1.881 -2.789 23.845 1.00 94.62 380 ILE A N 1
ATOM 2921 C CA . ILE A 1 380 ? -0.425 -2.977 23.725 1.00 94.62 380 ILE A CA 1
ATOM 2922 C C . ILE A 1 380 ? 0.369 -1.738 24.164 1.00 94.62 380 ILE A C 1
ATOM 2924 O O . ILE A 1 380 ? 1.365 -1.883 24.863 1.00 94.62 380 ILE A O 1
ATOM 2928 N N . ALA A 1 381 ? -0.039 -0.524 23.787 1.00 89.75 381 ALA A N 1
ATOM 2929 C CA . ALA A 1 381 ? 0.725 0.691 24.086 1.00 89.75 381 ALA A CA 1
ATOM 2930 C C . ALA A 1 381 ? 0.512 1.258 25.506 1.00 89.75 381 ALA A C 1
ATOM 2932 O O . ALA A 1 381 ? 1.167 2.231 25.877 1.00 89.75 381 ALA A O 1
ATOM 2933 N N . GLN A 1 382 ? -0.372 0.658 26.309 1.00 87.06 382 GLN A N 1
ATOM 2934 C CA . GLN A 1 382 ? -0.616 1.061 27.699 1.00 87.06 382 GLN A CA 1
ATOM 2935 C C . GLN A 1 382 ? 0.361 0.378 28.677 1.00 87.06 382 GLN A C 1
ATOM 2937 O O . GLN A 1 382 ? 0.958 -0.640 28.319 1.00 87.06 382 GLN A O 1
ATOM 2942 N N . PRO A 1 383 ? 0.521 0.890 29.915 1.00 91.19 383 PRO A N 1
ATOM 2943 C CA . PRO A 1 383 ? 1.177 0.168 31.010 1.00 91.19 383 PRO A CA 1
ATOM 2944 C C . PRO A 1 383 ? 0.573 -1.224 31.248 1.00 91.19 383 PRO A C 1
ATOM 2946 O O . PRO A 1 383 ? -0.600 -1.462 30.941 1.00 91.19 383 PRO A O 1
ATOM 2949 N N . ARG A 1 384 ? 1.361 -2.151 31.813 1.00 92.88 384 ARG A N 1
ATOM 2950 C CA . ARG A 1 384 ? 0.981 -3.571 31.940 1.00 92.88 384 ARG A CA 1
ATOM 2951 C C . ARG A 1 384 ? -0.310 -3.769 32.728 1.00 92.88 384 ARG A C 1
ATOM 2953 O O . ARG A 1 384 ? -1.082 -4.671 32.421 1.00 92.88 384 ARG A O 1
ATOM 2960 N N . GLU A 1 385 ? -0.535 -2.923 33.722 1.00 92.25 385 GLU A N 1
ATOM 2961 C CA . GLU A 1 385 ? -1.659 -2.955 34.656 1.00 92.25 385 GLU A CA 1
ATOM 2962 C C . GLU A 1 385 ? -3.002 -2.675 33.964 1.00 92.25 385 GLU A C 1
ATOM 2964 O O . GLU A 1 385 ? -4.048 -3.079 34.464 1.00 92.25 385 GLU A O 1
ATOM 2969 N N . LEU A 1 386 ? -2.971 -2.001 32.808 1.00 86.38 386 LEU A N 1
ATOM 2970 C CA . LEU A 1 386 ? -4.144 -1.655 32.001 1.00 86.38 386 LEU A CA 1
ATOM 2971 C C . LEU A 1 386 ? -4.312 -2.568 30.774 1.00 86.38 386 LEU A C 1
ATOM 2973 O O . LEU A 1 386 ? -5.316 -2.478 30.068 1.00 86.38 386 LEU A O 1
ATOM 2977 N N . ALA A 1 387 ? -3.337 -3.440 30.506 1.00 89.75 387 ALA A N 1
ATOM 2978 C CA . ALA A 1 387 ? -3.291 -4.261 29.307 1.00 89.75 387 ALA A CA 1
ATOM 2979 C C . ALA A 1 387 ? -3.860 -5.668 29.529 1.00 89.75 387 ALA A C 1
ATOM 2981 O O . ALA A 1 387 ? -3.349 -6.458 30.325 1.00 89.75 387 ALA A O 1
ATOM 2982 N N . THR A 1 388 ? -4.875 -6.011 28.742 1.00 92.00 388 THR A N 1
ATOM 2983 C CA . THR A 1 388 ? -5.533 -7.326 28.727 1.00 92.00 388 THR A CA 1
ATOM 2984 C C . THR A 1 388 ? -5.043 -8.242 27.603 1.00 92.00 388 THR A C 1
ATOM 2986 O O . THR A 1 388 ? -5.299 -9.443 27.646 1.00 92.00 388 THR A O 1
ATOM 2989 N N . ASP A 1 389 ? -4.324 -7.715 26.607 1.00 91.44 389 ASP A N 1
ATOM 2990 C CA . ASP A 1 389 ? -3.811 -8.506 25.486 1.00 91.44 389 ASP A CA 1
ATOM 2991 C C . ASP A 1 389 ? -2.684 -9.464 25.953 1.00 91.44 389 ASP A C 1
ATOM 2993 O O . ASP A 1 389 ? -1.725 -9.026 26.608 1.00 91.44 389 ASP A O 1
ATOM 2997 N N . PRO A 1 390 ? -2.759 -10.773 25.635 1.00 93.75 390 PRO A N 1
ATOM 2998 C CA . PRO A 1 390 ? -1.741 -11.747 26.033 1.00 93.75 390 PRO A CA 1
ATOM 2999 C C . PRO A 1 390 ? -0.371 -11.483 25.388 1.00 93.75 390 PRO A C 1
ATOM 3001 O O . PRO A 1 390 ? 0.656 -11.819 25.977 1.00 93.75 390 PRO A O 1
ATOM 3004 N N . ASN A 1 391 ? -0.328 -10.836 24.221 1.00 94.81 391 ASN A N 1
ATOM 3005 C CA . ASN A 1 391 ? 0.901 -10.495 23.513 1.00 94.81 391 ASN A CA 1
ATOM 3006 C C . ASN A 1 391 ? 1.529 -9.173 23.981 1.00 94.81 391 ASN A C 1
ATOM 3008 O O . ASN A 1 391 ? 2.530 -8.743 23.405 1.00 94.81 391 ASN A O 1
ATOM 3012 N N . TRP A 1 392 ? 1.003 -8.523 25.027 1.00 95.62 392 TRP A N 1
ATOM 3013 C CA . TRP A 1 392 ? 1.569 -7.272 25.546 1.00 95.62 392 TRP A CA 1
ATOM 3014 C C . TRP A 1 392 ? 3.080 -7.372 25.790 1.00 95.62 392 TRP A C 1
ATOM 3016 O O . TRP A 1 392 ? 3.835 -6.538 25.304 1.00 95.62 392 TRP A O 1
ATOM 3026 N N . ALA A 1 393 ? 3.553 -8.440 26.441 1.00 95.00 393 ALA A N 1
ATOM 3027 C CA . ALA A 1 393 ? 4.979 -8.611 26.744 1.00 95.00 393 ALA A CA 1
ATOM 3028 C C . ALA A 1 393 ? 5.861 -8.765 25.486 1.00 95.00 393 ALA A C 1
ATOM 3030 O O . ALA A 1 393 ? 7.049 -8.457 25.524 1.00 95.00 393 ALA A O 1
ATOM 3031 N N . LYS A 1 394 ? 5.273 -9.217 24.372 1.00 93.88 394 LYS A N 1
ATOM 3032 C CA . LYS A 1 394 ? 5.931 -9.407 23.075 1.00 93.88 394 LYS A CA 1
ATOM 3033 C C . LYS A 1 394 ? 6.038 -8.094 22.290 1.00 93.88 394 LYS A C 1
ATOM 3035 O O . LYS A 1 394 ? 7.047 -7.867 21.630 1.00 93.88 394 LYS A O 1
ATOM 3040 N N . PHE A 1 395 ? 5.016 -7.236 22.358 1.00 94.19 395 PHE A N 1
ATOM 3041 C CA . PHE A 1 395 ? 4.906 -6.045 21.503 1.00 94.19 395 PHE A CA 1
ATOM 3042 C C . PHE A 1 395 ? 5.114 -4.710 22.222 1.00 94.19 395 PHE A C 1
ATOM 3044 O O . PHE A 1 395 ? 5.656 -3.784 21.620 1.00 94.19 395 PHE A O 1
ATOM 3051 N N . HIS A 1 396 ? 4.750 -4.596 23.503 1.00 94.88 396 HIS A N 1
ATOM 3052 C CA . HIS A 1 396 ? 4.930 -3.362 24.269 1.00 94.88 396 HIS A CA 1
ATOM 3053 C C . HIS A 1 396 ? 6.377 -2.842 24.268 1.00 94.88 396 HIS A C 1
ATOM 3055 O O . HIS A 1 396 ? 6.531 -1.636 24.116 1.00 94.88 396 HIS A O 1
ATOM 3061 N N . PRO A 1 397 ? 7.448 -3.669 24.340 1.00 95.06 397 PRO A N 1
ATOM 3062 C CA . PRO A 1 397 ? 8.826 -3.164 24.328 1.00 95.06 397 PRO A CA 1
ATOM 3063 C C . PRO A 1 397 ? 9.216 -2.334 23.094 1.00 95.06 397 PRO A C 1
ATOM 3065 O O . PRO A 1 397 ? 10.206 -1.611 23.151 1.00 95.06 397 PRO A O 1
ATOM 3068 N N . VAL A 1 398 ? 8.462 -2.421 21.992 1.00 93.50 398 VAL A N 1
ATOM 3069 C CA . VAL A 1 398 ? 8.646 -1.591 20.788 1.00 93.50 398 VAL A CA 1
ATOM 3070 C C . VAL A 1 398 ? 8.103 -0.173 20.994 1.00 93.50 398 VAL A C 1
ATOM 3072 O O . VAL A 1 398 ? 8.709 0.805 20.563 1.00 93.50 398 VAL A O 1
ATOM 3075 N N . VAL A 1 399 ? 6.970 -0.047 21.687 1.00 92.38 399 VAL A N 1
ATOM 3076 C CA . VAL A 1 399 ? 6.215 1.204 21.850 1.00 92.38 399 VAL A CA 1
ATOM 3077 C C . VAL A 1 399 ? 7.060 2.344 22.445 1.00 92.38 399 VAL A C 1
ATOM 3079 O O . VAL A 1 399 ? 7.089 3.411 21.829 1.00 92.38 399 VAL A O 1
ATOM 3082 N N . PRO A 1 400 ? 7.783 2.172 23.575 1.00 90.62 400 PRO A N 1
ATOM 3083 C CA . PRO A 1 400 ? 8.619 3.229 24.134 1.00 90.62 400 PRO A CA 1
ATOM 3084 C C . PRO A 1 400 ? 9.969 3.378 23.419 1.00 90.62 400 PRO A C 1
ATOM 3086 O O . PRO A 1 400 ? 10.654 4.361 23.677 1.00 90.62 400 PRO A O 1
ATOM 3089 N N . ARG A 1 401 ? 10.372 2.447 22.533 1.00 89.50 401 ARG A N 1
ATOM 3090 C CA . ARG A 1 401 ? 11.531 2.648 21.641 1.00 89.50 401 ARG A CA 1
ATOM 3091 C C . ARG A 1 401 ? 11.182 3.603 20.508 1.00 89.50 401 ARG A C 1
ATOM 3093 O O . ARG A 1 401 ? 11.921 4.544 20.269 1.00 89.50 401 ARG A O 1
ATOM 3100 N N . CYS A 1 402 ? 10.039 3.392 19.859 1.00 89.38 402 CYS A N 1
ATOM 3101 C CA . CYS A 1 402 ? 9.597 4.227 18.743 1.00 89.38 402 CYS A CA 1
ATOM 3102 C C . CYS A 1 402 ? 9.083 5.613 19.158 1.00 89.38 402 CYS A C 1
ATOM 3104 O O . CYS A 1 402 ? 8.951 6.483 18.305 1.00 89.38 402 CYS A O 1
ATOM 3106 N N . ALA A 1 403 ? 8.760 5.814 20.441 1.00 83.94 403 ALA A N 1
ATOM 3107 C CA . ALA A 1 403 ? 8.307 7.094 20.992 1.00 83.94 403 ALA A CA 1
ATOM 3108 C C . ALA A 1 403 ? 9.448 8.058 21.398 1.00 83.94 403 ALA A C 1
ATOM 3110 O O . ALA A 1 403 ? 9.153 9.105 21.976 1.00 83.94 403 ALA A O 1
ATOM 3111 N N . GLN A 1 404 ? 10.710 7.683 21.148 1.00 74.62 404 GLN A N 1
ATOM 3112 C CA . GLN A 1 404 ? 11.913 8.507 21.348 1.00 74.62 404 GLN A CA 1
ATOM 3113 C C . GLN A 1 404 ? 12.252 9.290 20.074 1.00 74.62 404 GLN A C 1
ATOM 3115 O O . GLN A 1 404 ? 12.691 10.449 20.228 1.00 74.62 404 GLN A O 1
#

Secondary structure (DSSP, 8-state):
---------------------------S-EEEEE-----SS-----EEEEEEESSSEEEEEEEEE--TTT--EEEEEEEEEEETTEEEEEEPTT--PPTT----EEEEEEETTTTEEEEEEETT----EEEEEE-----PPPPP---------TTHHHHTT-----HHHHTTSS-SHHHHHHHT---TTGGG-HHHHHHHHHHHHHHHHHSGGGS-TT-EEEEEEEE-TTS-EEEEEEEE-HHHHHHHHHHHTTS----TT----TT-HHHHHHHHHHHHHHHHHHH-TT-HHHHHHHHHHHHHHTTPPPHHHHTTT------HHHHHHHHHHT-TT-GGGGS-HHHHHHHHHHHHHHHS-HHHHHHHHHTHIIIIIIIITS-GGG---TTHHHHGGGHHHHT-

Foldseek 3Di:
DDDDDDDDDDDDDDDDDPPPPPDPQQDPAAWWKDADFQAPPWGFGIWIWGWDDDPQKIWTKIWTQGDPPPSDIDIFTWIWGDDDFKTKIAGDPPDDDDPPDPQGMWIWGADRVQQWIFIAGPPVSGGTDIIHGDDPDDDDDDDDPDPDDPPCAPAVVLVVLQDDDDPVVCVVAPDCQLVCLLNQVAFLQLLVDLLLLLLLLLLQALCQPPVVVPADPPWDKDWDWAQEQVRDTDIDIGRGHPLSVVLNVVSSVVNPHPHNPPPDDPPDVVVSSNSSSVRSNVVCVVQPNPHSSSVQSVQSSSQSSNSHGRSNCVSRVDDGLHFQLRLQCVVVVSCPPDPLPVPPSNQLSVQLNVVCVVQDDPVRRSVCSNPVCVQPVQALCDPPVRHPDPCNVRRNVSNVVSSD

pLDDT: mean 77.58, std 20.15, range [25.02, 98.06]

Sequence (404 aa):
MFRILRQVVTSMLLLGVSYKDAQAQGTIEGQWTGASFTCPNERPRGMTLTLQERGGMLSGTLSADLSPDTSQSVTYKVRGTFAGTRFTLQPEPGQRMIPGTQITNIDGTFDARSEILTGTDQPSGCIVYGVVKRRLDTVDAPPPAPSAPQVVPPNAALAARVVRKPAAYWSGFKTATVKDVFDGDFGGDVGDSRQFRYLFAGYVETFSESCRPFLPADHTVLTVQVTNDLGTLDAESWHVDRALADKYRFYWQLLPNRAAGQVLMPNSPLITDLAAMDDAIRFLKVEGCQAPAVVQLRENLIRGSNGRLSLQQEARGGPVVPTFLNACLAVHDVSVSSRYHAVNAKAYCGCLDDESRNLMSPAEKRYYSEAFELRFTRNIAQPRELATDPNWAKFHPVVPRCAQ

Radius of gyration: 27.03 Å; chains: 1; bounding box: 69×52×98 Å